Protein AF-0000000066113313 (afdb_homodimer)

Organism: Helicobacter acinonychis (strain Sheeba) (NCBI:txid382638)

Solvent-accessible surface area (backbone atoms only — not comparable to full-atom values): 22117 Å² total; per-residue (Å²): 102,66,74,48,57,72,67,56,49,53,48,48,55,60,59,49,53,74,50,68,48,30,32,71,84,46,69,76,47,73,67,56,51,50,49,51,52,47,48,41,64,60,40,70,34,77,92,65,60,62,49,42,35,37,33,42,34,56,41,63,68,60,45,43,57,43,18,74,37,14,67,93,43,24,67,31,44,59,20,24,35,30,35,37,40,37,23,39,58,59,49,67,44,66,35,63,88,22,72,53,49,63,65,69,48,56,85,68,56,32,64,55,50,43,52,53,49,48,50,44,36,48,74,74,38,66,72,34,59,66,54,42,40,52,52,34,48,34,38,43,22,20,22,49,18,33,32,52,52,52,40,30,37,62,39,36,34,32,22,82,40,74,65,51,43,64,70,60,38,31,56,64,45,42,75,78,42,82,76,61,43,73,71,37,36,32,34,28,33,36,61,71,64,80,71,70,85,83,84,67,77,56,61,80,74,38,46,42,84,70,101,65,74,48,57,70,67,55,50,53,48,48,54,60,59,48,55,75,51,68,48,30,32,72,83,48,69,77,49,72,67,56,50,50,49,53,50,46,48,41,65,61,39,71,33,77,92,64,59,62,48,42,34,38,34,42,34,58,41,64,66,60,45,42,58,42,16,74,37,13,66,94,44,24,68,32,44,59,21,24,36,32,36,37,41,37,23,39,59,59,50,68,45,68,35,63,86,21,71,52,50,63,66,71,49,57,85,69,58,32,64,54,50,42,52,53,49,47,50,44,36,50,75,73,38,66,72,34,60,66,54,42,39,54,53,37,48,34,38,43,22,21,22,49,18,32,34,50,53,52,39,30,37,61,40,35,35,32,23,80,41,75,66,50,43,63,69,60,38,32,55,64,45,42,76,78,43,82,76,60,42,73,72,37,36,32,35,28,35,37,60,70,62,79,71,70,85,85,84,65,78,57,61,81,74,38,46,41,83,70

Foldseek 3Di:
DDPDDPVVVVVLVFQQDAFLAFAQPFADDPVRQVQLVVLLQPFDADLSLSFKDKDKAQDLVLQQQQLVFQPPSNNRSNRFRIKIFIFGHQLQCPQLPHPSLCPVDDPPSSVVSSVVVVVCCCPPVVVDSVVSVVSRLVSSVSSVVSSSSSLSVVVWYKHKGPRGDQVSSQVSCCVPDPRTHTSTMMGIHHHPDGDDGDDDDDCVVVDDDD/DDPDDPVVVVVLVFQQDAFLAFAQPFADDPVRLVQLVVLLQPFDADLSLSFKDKDKAQDLVLQQQQLVFQPPSNNRSNRFRIKIFIFGHQLQCPQLPHPSLCPVDDPPSSVVSSVVVVVCCCPPVVVDSVVSVVSRLVSSVSSVVSSSSSLSVVVWYKHKGPRGDQVSSQVSCCVPDPRTHTSTMMGIHHHPDGDDGDDDDDCVVVDDDD

Radius of gyration: 20.33 Å; Cα contacts (8 Å, |Δi|>4): 7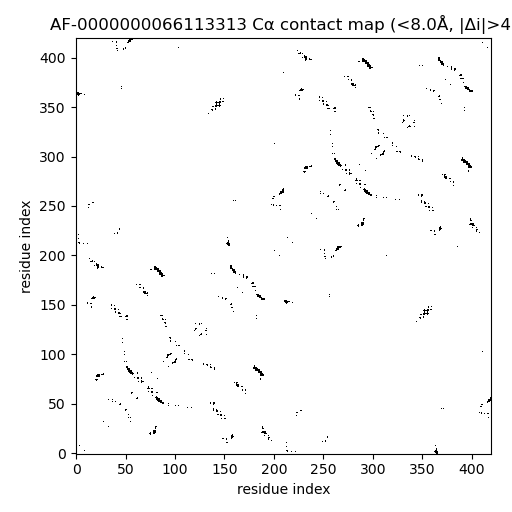56; chains: 2; bounding box: 56×55×45 Å

Sequence (420 aa):
MKFLNQEKRKQLLNERHSCKMFDKHYTFSSEELEEIAEIARLSPSSYNTQPWHFVMVTNKDLKNQIAAHSYFNKDMIESASALVVVCSLKPVELLPNGHYMQNLYDEPYRSRTLLSFAQMLDLRFNHSMQKLESYILEQCYIAVGQICLGVSLMGLDSCIIGGFDALKVGEVLSQRINDPKIACLIALGKRVKEASQKSRKPKNHAITWLMKFLNQEKRKQLLNERHSCKMFDKHYTFSSEELEEIAEIARLSPSSYNTQPWHFVMVTNKDLKNQIAAHSYFNKDMIESASALVVVCSLKPVELLPNGHYMQNLYDEPYRSRTLLSFAQMLDLRFNHSMQKLESYILEQCYIAVGQICLGVSLMGLDSCIIGGFDALKVGEVLSQRINDPKIACLIALGKRVKEASQKSRKPKNHAITWL

Nearest PDB structures (foldseek):
  3qdl-assembly3_D  TM=9.841E-01  e=1.230E-26  Helicobacter pylori
  7ldq-assembly1_A  TM=8.957E-01  e=1.757E-18  Haemophilus influenzae R2846
  7t33-assembly1_B  TM=9.051E-01  e=4.190E-18  Haemophilus influenzae Rd KW20
  7rzl-assembly1_A  TM=8.981E-01  e=2.487E-18  Haemophilus influenzae R2846
  3bem-assembly1_A  TM=7.959E-01  e=2.972E-14  Bacillus subtilis

Structure (mmCIF, N/CA/C/O backbone):
data_AF-0000000066113313-model_v1
#
loop_
_entity.id
_entity.type
_entity.pdbx_description
1 polymer 'Oxygen-insensitive NADPH nitroreductase'
#
loop_
_atom_site.group_PDB
_atom_site.id
_atom_site.type_symbol
_atom_site.label_atom_id
_atom_site.label_alt_id
_atom_site.label_comp_id
_atom_site.label_asym_id
_atom_site.label_entity_id
_atom_site.label_seq_id
_atom_site.pdbx_PDB_ins_code
_atom_site.Cartn_x
_atom_site.Cartn_y
_atom_site.Cartn_z
_atom_site.occupancy
_atom_site.B_iso_or_equiv
_atom_site.auth_seq_id
_atom_site.auth_comp_id
_atom_site.auth_asym_id
_atom_site.auth_atom_id
_atom_site.pdbx_PDB_model_num
ATOM 1 N N . MET A 1 1 ? 2.863 -18 13.812 1 69.88 1 MET A N 1
ATOM 2 C CA . MET A 1 1 ? 2.082 -17.547 14.961 1 69.88 1 MET A CA 1
ATOM 3 C C . MET A 1 1 ? 0.94 -16.641 14.516 1 69.88 1 MET A C 1
ATOM 5 O O . MET A 1 1 ? 1.144 -15.719 13.719 1 69.88 1 MET A O 1
ATOM 9 N N . LYS A 1 2 ? -0.305 -17.078 14.977 1 78.06 2 LYS A N 1
ATOM 10 C CA . LYS A 1 2 ? -1.46 -16.219 14.758 1 78.06 2 LYS A CA 1
ATOM 11 C C . LYS A 1 2 ? -1.464 -15.055 15.742 1 78.06 2 LYS A C 1
ATOM 13 O O . LYS A 1 2 ? -1.441 -15.258 16.953 1 78.06 2 LYS A O 1
ATOM 18 N N . PHE A 1 3 ? -1.335 -13.875 15.18 1 89.25 3 PHE A N 1
ATOM 19 C CA . PHE A 1 3 ? -1.23 -12.695 16.031 1 89.25 3 PHE A CA 1
ATOM 20 C C . PHE A 1 3 ? -2.596 -12.297 16.578 1 89.25 3 PHE A C 1
ATOM 22 O O . PHE A 1 3 ? -2.699 -11.812 17.703 1 89.25 3 PHE A O 1
ATOM 29 N N . LEU A 1 4 ? -3.617 -12.414 15.773 1 91.44 4 LEU A N 1
ATOM 30 C CA . LEU A 1 4 ? -5.004 -12.141 16.141 1 91.44 4 LEU A CA 1
ATOM 31 C C . LEU A 1 4 ? -5.922 -13.273 15.703 1 91.44 4 LEU A C 1
ATOM 33 O O . LEU A 1 4 ? -5.695 -13.891 14.656 1 91.44 4 LEU A O 1
ATOM 37 N N . ASN A 1 5 ? -6.895 -13.531 16.562 1 92.56 5 ASN A N 1
ATOM 38 C CA . ASN A 1 5 ? -7.875 -14.5 16.078 1 92.56 5 ASN A CA 1
ATOM 39 C C . ASN A 1 5 ? -8.75 -13.922 14.977 1 92.56 5 ASN A C 1
ATOM 41 O O . ASN A 1 5 ? -8.695 -12.719 14.703 1 92.56 5 ASN A O 1
ATOM 45 N N . GLN A 1 6 ? -9.516 -14.742 14.352 1 94.25 6 GLN A N 1
ATOM 46 C CA . GLN A 1 6 ? -10.266 -14.375 13.148 1 94.25 6 GLN A CA 1
ATOM 47 C C . GLN A 1 6 ? -11.273 -13.273 13.445 1 94.25 6 GLN A C 1
ATOM 49 O O . GLN A 1 6 ? -11.438 -12.344 12.648 1 94.25 6 GLN A O 1
ATOM 54 N N . GLU A 1 7 ? -11.867 -13.367 14.555 1 94.62 7 GLU A N 1
ATOM 55 C CA . GLU A 1 7 ? -12.867 -12.367 14.93 1 94.62 7 GLU A CA 1
ATOM 56 C C . GLU A 1 7 ? -12.234 -10.984 15.094 1 94.62 7 GLU A C 1
ATOM 58 O O . GLU A 1 7 ? -12.781 -9.992 14.625 1 94.62 7 GLU A O 1
ATOM 63 N N . LYS A 1 8 ? -11.117 -10.953 15.727 1 95.44 8 LYS A N 1
ATOM 64 C CA . LYS A 1 8 ? -10.422 -9.688 15.953 1 95.44 8 LYS A CA 1
ATOM 65 C C . LYS A 1 8 ? -9.875 -9.117 14.656 1 95.44 8 LYS A C 1
ATOM 67 O O . LYS A 1 8 ? -9.836 -7.898 14.469 1 95.44 8 LYS A O 1
ATOM 72 N N . ARG A 1 9 ? -9.414 -10.023 13.773 1 96.5 9 ARG A N 1
ATOM 73 C CA . ARG A 1 9 ? -8.961 -9.555 12.469 1 96.5 9 ARG A CA 1
ATOM 74 C C . ARG A 1 9 ? -10.109 -8.93 11.68 1 96.5 9 ARG A C 1
ATOM 76 O O . ARG A 1 9 ? -9.938 -7.891 11.039 1 96.5 9 ARG A O 1
ATOM 83 N N . LYS A 1 10 ? -11.242 -9.531 11.781 1 95.12 10 LYS A N 1
ATOM 84 C CA . LYS A 1 10 ? -12.43 -8.977 11.125 1 95.12 10 LYS A CA 1
ATOM 85 C C . LYS A 1 10 ? -12.789 -7.613 11.711 1 95.12 10 LYS A C 1
ATOM 87 O O . LYS A 1 10 ? -13.102 -6.68 10.969 1 95.12 10 LYS A O 1
ATOM 92 N N . GLN A 1 11 ? -12.727 -7.527 12.992 1 95.25 11 GLN A N 1
ATOM 93 C CA . GLN A 1 11 ? -13.016 -6.266 13.664 1 95.25 11 GLN A CA 1
ATOM 94 C C . GLN A 1 11 ? -12.023 -5.184 13.242 1 95.25 11 GLN A C 1
ATOM 96 O O . GLN A 1 11 ? -12.406 -4.039 13 1 95.25 11 GLN A O 1
ATOM 101 N N . LEU A 1 12 ? -10.742 -5.531 13.172 1 96.5 12 LEU A N 1
ATOM 102 C CA . LEU A 1 12 ? -9.68 -4.605 12.781 1 96.5 12 LEU A CA 1
ATOM 103 C C . LEU A 1 12 ? -9.961 -4.016 11.406 1 96.5 12 LEU A C 1
ATOM 105 O O . LEU A 1 12 ? -9.859 -2.803 11.211 1 96.5 12 LEU A O 1
ATOM 109 N N . LEU A 1 13 ? -10.336 -4.867 10.477 1 95.62 13 LEU A N 1
ATOM 110 C CA . LEU A 1 13 ? -10.555 -4.441 9.102 1 95.62 13 LEU A CA 1
ATOM 111 C C . LEU A 1 13 ? -11.758 -3.51 9.008 1 95.62 13 LEU A C 1
ATOM 113 O O . LEU A 1 13 ? -11.766 -2.588 8.188 1 95.62 13 LEU A O 1
ATOM 117 N N . ASN A 1 14 ? -12.703 -3.703 9.867 1 93.12 14 ASN A N 1
ATOM 118 C CA . ASN A 1 14 ? -13.883 -2.846 9.844 1 93.12 14 ASN A CA 1
ATOM 119 C C . ASN A 1 14 ? -13.648 -1.556 10.625 1 93.12 14 ASN A C 1
ATOM 121 O O . ASN A 1 14 ? -14.242 -0.521 10.312 1 93.12 14 ASN A O 1
ATOM 125 N N . GLU A 1 15 ? -12.812 -1.696 11.609 1 92.81 15 GLU A N 1
ATOM 126 C CA . GLU A 1 15 ? -12.477 -0.51 12.391 1 92.81 15 GLU A CA 1
ATOM 127 C C . GLU A 1 15 ? -11.586 0.44 11.594 1 92.81 15 GLU A C 1
ATOM 129 O O . GLU A 1 15 ? -11.695 1.661 11.727 1 92.81 15 GLU A O 1
ATOM 134 N N . ARG A 1 16 ? -10.68 -0.169 10.844 1 95.88 16 ARG A N 1
ATOM 135 C CA . ARG A 1 16 ? -9.852 0.673 9.984 1 95.88 16 ARG A CA 1
ATOM 136 C C . ARG A 1 16 ? -10.703 1.446 8.984 1 95.88 16 ARG A C 1
ATOM 138 O O . ARG A 1 16 ? -11.422 0.849 8.18 1 95.88 16 ARG A O 1
ATOM 145 N N . HIS A 1 17 ? -10.688 2.723 9.039 1 96.31 17 HIS A N 1
ATOM 146 C CA . HIS A 1 17 ? -11.414 3.611 8.133 1 96.31 17 HIS A CA 1
ATOM 147 C C . HIS A 1 17 ? -10.641 4.902 7.895 1 96.31 17 HIS A C 1
ATOM 149 O O . HIS A 1 17 ? -9.672 5.195 8.602 1 96.31 17 HIS A O 1
ATOM 155 N N . SER A 1 18 ? -11.047 5.605 6.887 1 97.06 18 SER A N 1
ATOM 156 C CA . SER A 1 18 ? -10.5 6.945 6.703 1 97.06 18 SER A CA 1
ATOM 157 C C . SER A 1 18 ? -11.164 7.949 7.641 1 97.06 18 SER A C 1
ATOM 159 O O . SER A 1 18 ? -12.289 8.391 7.387 1 97.06 18 SER A O 1
ATOM 161 N N . CYS A 1 19 ? -10.445 8.242 8.68 1 97.25 19 CYS A N 1
ATOM 162 C CA . CYS A 1 19 ? -10.977 9.141 9.695 1 97.25 19 CYS A CA 1
ATOM 163 C C . CYS A 1 19 ? -10.969 10.586 9.211 1 97.25 19 CYS A C 1
ATOM 165 O O . CYS A 1 19 ? -9.922 11.117 8.852 1 97.25 19 CYS A O 1
ATOM 167 N N . LYS A 1 20 ? -12.094 11.266 9.312 1 95.44 20 LYS A N 1
ATOM 168 C CA . LYS A 1 20 ? -12.203 12.586 8.703 1 95.44 20 LYS A CA 1
ATOM 169 C C . LYS A 1 20 ? -12.109 13.688 9.75 1 95.44 20 LYS A C 1
ATOM 171 O O . LYS A 1 20 ? -11.961 14.867 9.414 1 95.44 20 LYS A O 1
ATOM 176 N N . MET A 1 21 ? -12.211 13.328 10.961 1 97.44 21 MET A N 1
ATOM 177 C CA . MET A 1 21 ? -12.086 14.266 12.07 1 97.44 21 MET A CA 1
ATOM 178 C C . MET A 1 21 ? -11.477 13.586 13.297 1 97.44 21 MET A C 1
ATOM 180 O O . MET A 1 21 ? -11.914 12.5 13.688 1 97.44 21 MET A O 1
ATOM 184 N N . PHE A 1 22 ? -10.523 14.266 13.891 1 98.44 22 PHE A N 1
ATOM 185 C CA . PHE A 1 22 ? -9.781 13.68 15 1 98.44 22 PHE A CA 1
ATOM 186 C C . PHE A 1 22 ? -10.055 14.438 16.297 1 98.44 22 PHE A C 1
ATOM 188 O O . PHE A 1 22 ? -10.523 15.578 16.266 1 98.44 22 PHE A O 1
ATOM 195 N N . ASP A 1 23 ? -9.844 13.773 17.406 1 98.25 23 ASP A N 1
ATOM 196 C CA . ASP A 1 23 ? -9.867 14.406 18.719 1 98.25 23 ASP A CA 1
ATOM 197 C C . ASP A 1 23 ? -8.727 15.414 18.875 1 98.25 23 ASP A C 1
ATOM 199 O O . ASP A 1 23 ? -7.566 15.023 19.031 1 98.25 23 ASP A O 1
ATOM 203 N N . LYS A 1 24 ? -9.055 16.641 18.938 1 96.5 24 LYS A N 1
ATOM 204 C CA . LYS A 1 24 ? -8.062 17.719 18.969 1 96.5 24 LYS A CA 1
ATOM 205 C C . LYS A 1 24 ? -7.25 17.688 20.25 1 96.5 24 LYS A C 1
ATOM 207 O O . LYS A 1 24 ? -6.191 18.312 20.344 1 96.5 24 LYS A O 1
ATOM 212 N N . HIS A 1 25 ? -7.691 16.953 21.234 1 96.94 25 HIS A N 1
ATOM 213 C CA . HIS A 1 25 ? -7.016 16.906 22.531 1 96.94 25 HIS A CA 1
ATOM 214 C C . HIS A 1 25 ? -6.074 15.703 22.625 1 96.94 25 HIS A C 1
ATOM 216 O O . HIS A 1 25 ? -5.309 15.578 23.578 1 96.94 25 HIS A O 1
ATOM 222 N N . TYR A 1 26 ? -6.215 14.875 21.672 1 97.75 26 TYR A N 1
ATOM 223 C CA . TYR A 1 26 ? -5.301 13.742 21.656 1 97.75 26 TYR A CA 1
ATOM 224 C C . TYR A 1 26 ? -3.941 14.141 21.094 1 97.75 26 TYR A C 1
ATOM 226 O O . TYR A 1 26 ? -3.857 14.742 20.016 1 97.75 26 TYR A O 1
ATOM 234 N N . THR A 1 27 ? -2.893 13.812 21.844 1 97.88 27 THR A N 1
ATOM 235 C CA . THR A 1 27 ? -1.518 14.039 21.406 1 97.88 27 THR A CA 1
ATOM 236 C C . THR A 1 27 ? -0.712 12.742 21.453 1 97.88 27 THR A C 1
ATOM 238 O O . THR A 1 27 ? -0.686 12.062 22.484 1 97.88 27 THR A O 1
ATOM 241 N N . PHE A 1 28 ? -0.069 12.445 20.359 1 97.88 28 PHE A N 1
ATOM 242 C CA . PHE A 1 28 ? 0.767 11.25 20.344 1 97.88 28 PHE A CA 1
ATOM 243 C C . PHE A 1 28 ? 1.918 11.375 21.328 1 97.88 28 PHE A C 1
ATOM 245 O O . PHE A 1 28 ? 2.547 12.43 21.438 1 97.88 28 PHE A O 1
ATOM 252 N N . SER A 1 29 ? 2.172 10.289 22.016 1 97.56 29 SER A N 1
ATOM 253 C CA . SER A 1 29 ? 3.432 10.195 22.75 1 97.56 29 SER A CA 1
ATOM 254 C C . SER A 1 29 ? 4.605 9.969 21.812 1 97.56 29 SER A C 1
ATOM 256 O O . SER A 1 29 ? 4.414 9.562 20.656 1 97.56 29 SER A O 1
ATOM 258 N N . SER A 1 30 ? 5.77 10.227 22.328 1 97.19 30 SER A N 1
ATOM 259 C CA . SER A 1 30 ? 6.969 9.945 21.547 1 97.19 30 SER A CA 1
ATOM 260 C C . SER A 1 30 ? 7.059 8.469 21.188 1 97.19 30 SER A C 1
ATOM 262 O O . SER A 1 30 ? 7.492 8.117 20.094 1 97.19 30 SER A O 1
ATOM 264 N N . GLU A 1 31 ? 6.637 7.684 22.094 1 97.25 31 GLU A N 1
ATOM 265 C CA . GLU A 1 31 ? 6.668 6.242 21.875 1 97.25 31 GLU A CA 1
ATOM 266 C C . GLU A 1 31 ? 5.727 5.836 20.75 1 97.25 31 GLU A C 1
ATOM 268 O O . GLU A 1 31 ? 6.086 5.027 19.891 1 97.25 31 GLU A O 1
ATOM 273 N N . GLU A 1 32 ? 4.543 6.379 20.734 1 97.56 32 GLU A N 1
ATOM 274 C CA . GLU A 1 32 ? 3.576 6.094 19.672 1 97.56 32 GLU A CA 1
ATOM 275 C C . GLU A 1 32 ? 4.098 6.547 18.312 1 97.56 32 GLU A C 1
ATOM 277 O O . GLU A 1 32 ? 3.996 5.816 17.328 1 97.56 32 GLU A O 1
ATOM 282 N N . LEU A 1 33 ? 4.672 7.699 18.281 1 98.5 33 LEU A N 1
ATOM 283 C CA . LEU A 1 33 ? 5.203 8.242 17.031 1 98.5 33 LEU A CA 1
ATOM 284 C C . LEU A 1 33 ? 6.363 7.395 16.516 1 98.5 33 LEU A C 1
ATOM 286 O O . LEU A 1 33 ? 6.461 7.129 15.32 1 98.5 33 LEU A O 1
ATOM 290 N N . GLU A 1 34 ? 7.176 7 17.453 1 98.25 34 GLU A N 1
ATOM 291 C CA . GLU A 1 34 ? 8.297 6.145 17.078 1 98.25 34 GLU A CA 1
ATOM 292 C C . GLU A 1 34 ? 7.812 4.812 16.516 1 98.25 34 GLU A C 1
ATOM 294 O O . GLU A 1 34 ? 8.398 4.281 15.57 1 98.25 34 GLU A O 1
ATOM 299 N N . GLU A 1 35 ? 6.812 4.305 17.094 1 98.12 35 GLU A N 1
ATOM 300 C CA . GLU A 1 35 ? 6.258 3.047 16.609 1 98.12 35 GLU A CA 1
ATOM 301 C C . GLU A 1 35 ? 5.691 3.207 15.203 1 98.12 35 GLU A C 1
ATOM 303 O O . GLU A 1 35 ? 5.906 2.355 14.336 1 98.12 35 GLU A O 1
ATOM 308 N N . ILE A 1 36 ? 4.996 4.312 14.953 1 98.75 36 ILE A N 1
ATOM 309 C CA . ILE A 1 36 ? 4.434 4.562 13.625 1 98.75 36 ILE A CA 1
ATOM 310 C C . ILE A 1 36 ? 5.562 4.719 12.609 1 98.75 36 ILE A C 1
ATOM 312 O O . ILE A 1 36 ? 5.484 4.184 11.5 1 98.75 36 ILE A O 1
ATOM 316 N N . ALA A 1 37 ? 6.602 5.406 13.008 1 98.69 37 ALA A N 1
ATOM 317 C CA . ALA A 1 37 ? 7.773 5.555 12.148 1 98.69 37 ALA A CA 1
ATOM 318 C C . ALA A 1 37 ? 8.383 4.195 11.82 1 98.69 37 ALA A C 1
ATOM 320 O O . ALA A 1 37 ? 8.812 3.953 10.688 1 98.69 37 ALA A O 1
ATOM 321 N N . GLU A 1 38 ? 8.398 3.346 12.773 1 98.44 38 GLU A N 1
ATOM 322 C CA . GLU A 1 38 ? 8.953 2.012 12.562 1 98.44 38 GLU A CA 1
ATOM 323 C C . GLU A 1 38 ? 8.055 1.182 11.648 1 98.44 38 GLU A C 1
ATOM 325 O O . GLU A 1 38 ? 8.539 0.407 10.82 1 98.44 38 GLU A O 1
ATOM 330 N N . ILE A 1 39 ? 6.742 1.3 11.82 1 98.56 39 ILE A N 1
ATOM 331 C CA . ILE A 1 39 ? 5.812 0.637 10.906 1 98.56 39 ILE A CA 1
ATOM 332 C C . ILE A 1 39 ? 6.117 1.046 9.469 1 98.56 39 ILE A C 1
ATOM 334 O O . ILE A 1 39 ? 6.172 0.199 8.578 1 98.56 39 ILE A O 1
ATOM 338 N N . ALA A 1 40 ? 6.367 2.326 9.266 1 98.81 40 ALA A N 1
ATOM 339 C CA . ALA A 1 40 ? 6.695 2.854 7.941 1 98.81 40 ALA A CA 1
ATOM 340 C C . ALA A 1 40 ? 8.031 2.309 7.445 1 98.81 40 ALA A C 1
ATOM 342 O O . ALA A 1 40 ? 8.117 1.772 6.34 1 98.81 40 ALA A O 1
ATOM 343 N N . ARG A 1 41 ? 9.039 2.344 8.273 1 98.44 41 ARG A N 1
ATOM 344 C CA . ARG A 1 41 ? 10.414 2.004 7.914 1 98.44 41 ARG A CA 1
ATOM 345 C C . ARG A 1 41 ? 10.539 0.52 7.586 1 98.44 41 ARG A C 1
ATOM 347 O O . ARG A 1 41 ? 11.375 0.13 6.766 1 98.44 41 ARG A O 1
ATOM 354 N N . LEU A 1 42 ? 9.711 -0.26 8.141 1 98.06 42 LEU A N 1
ATOM 355 C CA . LEU A 1 42 ? 9.82 -1.705 7.973 1 98.06 42 LEU A CA 1
ATOM 356 C C . LEU A 1 42 ? 8.938 -2.189 6.828 1 98.06 42 LEU A C 1
ATOM 358 O O . LEU A 1 42 ? 8.812 -3.396 6.605 1 98.06 42 LEU A O 1
ATOM 362 N N . SER A 1 43 ? 8.367 -1.261 6.09 1 98.25 43 SER A N 1
ATOM 363 C CA . SER A 1 43 ? 7.539 -1.625 4.945 1 98.25 43 SER A CA 1
ATOM 364 C C . SER A 1 43 ? 8.367 -2.295 3.854 1 98.25 43 SER A C 1
ATOM 366 O O . SER A 1 43 ? 9.539 -1.954 3.654 1 98.25 43 SER A O 1
ATOM 368 N N . PRO A 1 44 ? 7.777 -3.26 3.146 1 98.19 44 PRO A N 1
ATOM 369 C CA . PRO A 1 44 ? 8.492 -3.867 2.021 1 98.19 44 PRO A CA 1
ATOM 370 C C . PRO A 1 44 ? 8.602 -2.932 0.819 1 98.19 44 PRO A C 1
ATOM 372 O O . PRO A 1 44 ? 7.793 -2.014 0.672 1 98.19 44 PRO A O 1
ATOM 375 N N . SER A 1 45 ? 9.609 -3.148 0.055 1 98.44 45 SER A N 1
ATOM 376 C CA . SER A 1 45 ? 9.805 -2.514 -1.245 1 98.44 45 SER A CA 1
ATOM 377 C C . SER A 1 45 ? 10.594 -3.418 -2.188 1 98.44 45 SER A C 1
ATOM 379 O O . SER A 1 45 ? 11.391 -4.246 -1.742 1 98.44 45 SER A O 1
ATOM 381 N N . SER A 1 46 ? 10.25 -3.318 -3.428 1 97.44 46 SER A N 1
ATOM 382 C CA . SER A 1 46 ? 10.945 -4.105 -4.441 1 97.44 46 SER A CA 1
ATOM 383 C C . SER A 1 46 ? 12.461 -3.955 -4.32 1 97.44 46 SER A C 1
ATOM 385 O O . SER A 1 46 ? 12.969 -2.838 -4.227 1 97.44 46 SER A O 1
ATOM 387 N N . TYR A 1 47 ? 13.203 -5.098 -4.23 1 96.31 47 TYR A N 1
ATOM 388 C CA . TYR A 1 47 ? 14.656 -5.156 -4.102 1 96.31 47 TYR A CA 1
ATOM 389 C C . TYR A 1 47 ? 15.117 -4.469 -2.822 1 96.31 47 TYR A C 1
ATOM 391 O O . TYR A 1 47 ? 16.297 -4.113 -2.691 1 96.31 47 TYR A O 1
ATOM 399 N N . ASN A 1 48 ? 14.141 -4.211 -1.944 1 97.06 48 ASN A N 1
ATOM 400 C CA . ASN A 1 48 ? 14.445 -3.492 -0.71 1 97.06 48 ASN A CA 1
ATOM 401 C C . ASN A 1 48 ? 15.102 -2.145 -0.991 1 97.06 48 ASN A C 1
ATOM 403 O O . ASN A 1 48 ? 16.031 -1.741 -0.285 1 97.06 48 ASN A O 1
ATOM 407 N N . THR A 1 49 ? 14.578 -1.479 -2.012 1 98.12 49 THR A N 1
ATOM 408 C CA . THR A 1 49 ? 15.164 -0.201 -2.402 1 98.12 49 THR A CA 1
ATOM 409 C C . THR A 1 49 ? 14.758 0.901 -1.431 1 98.12 49 THR A C 1
ATOM 411 O O . THR A 1 49 ? 15.344 1.982 -1.423 1 98.12 49 THR A O 1
ATOM 414 N N . GLN A 1 50 ? 13.688 0.74 -0.702 1 98.56 50 GLN A N 1
ATOM 415 C CA . GLN A 1 50 ? 13.258 1.693 0.316 1 98.56 50 GLN A CA 1
ATOM 416 C C . GLN A 1 50 ? 13.234 3.115 -0.237 1 98.56 50 GLN A C 1
ATOM 418 O O . GLN A 1 50 ? 13.797 4.031 0.366 1 98.56 50 GLN A O 1
ATOM 423 N N . PRO A 1 51 ? 12.5 3.248 -1.41 1 98.56 51 PRO A N 1
ATOM 424 C CA . PRO A 1 51 ? 12.617 4.535 -2.1 1 98.56 51 PRO A CA 1
ATOM 425 C C . PRO A 1 51 ? 11.656 5.59 -1.542 1 98.56 51 PRO A C 1
ATOM 427 O O . PRO A 1 51 ? 11.016 6.312 -2.307 1 98.56 51 PRO A O 1
ATOM 430 N N . TRP A 1 52 ? 11.531 5.668 -0.268 1 98.56 52 TRP A N 1
ATOM 431 C CA . TRP A 1 52 ? 10.641 6.598 0.422 1 98.56 52 TRP A CA 1
ATOM 432 C C . TRP A 1 52 ? 11.383 7.332 1.536 1 98.56 52 TRP A C 1
ATOM 434 O O . TRP A 1 52 ? 12.461 6.914 1.952 1 98.56 52 TRP A O 1
ATOM 444 N N . HIS A 1 53 ? 10.883 8.445 1.924 1 98.38 53 HIS A N 1
ATOM 445 C CA . HIS A 1 53 ? 11.227 9.211 3.115 1 98.38 53 HIS A CA 1
ATOM 446 C C . HIS A 1 53 ? 9.977 9.719 3.826 1 98.38 53 HIS A C 1
ATOM 448 O O . HIS A 1 53 ? 9.047 10.211 3.182 1 98.38 53 HIS A O 1
ATOM 454 N N . PHE A 1 54 ? 9.93 9.531 5.105 1 98.81 54 PHE A N 1
ATOM 455 C CA . PHE A 1 54 ? 8.75 9.922 5.867 1 98.81 54 PHE A CA 1
ATOM 456 C C . PHE A 1 54 ? 9.055 11.125 6.758 1 98.81 54 PHE A C 1
ATOM 458 O O . PHE A 1 54 ? 9.984 11.086 7.559 1 98.81 54 PHE A O 1
ATOM 465 N N . VAL A 1 55 ? 8.297 12.125 6.617 1 98.69 55 VAL A N 1
ATOM 466 C CA . VAL A 1 55 ? 8.383 13.281 7.496 1 98.69 55 VAL A CA 1
ATOM 467 C C . VAL A 1 55 ? 7.242 13.25 8.508 1 98.69 55 VAL A C 1
ATOM 469 O O . VAL A 1 55 ? 6.07 13.352 8.133 1 98.69 55 VAL A O 1
ATOM 472 N N . MET A 1 56 ? 7.582 13.117 9.758 1 98.69 56 MET A N 1
ATOM 473 C CA . MET A 1 56 ? 6.617 13.117 10.852 1 98.69 56 MET A CA 1
ATOM 474 C C . MET A 1 56 ? 6.398 14.531 11.383 1 98.69 56 MET A C 1
ATOM 476 O O . MET A 1 56 ? 7.27 15.086 12.055 1 98.69 56 MET A O 1
ATOM 480 N N . VAL A 1 57 ? 5.23 15.055 11.148 1 98.69 57 VAL A N 1
ATOM 481 C CA . VAL A 1 57 ? 4.945 16.438 11.516 1 98.69 57 VAL A CA 1
ATOM 482 C C . VAL A 1 57 ? 4.043 16.469 12.75 1 98.69 57 VAL A C 1
ATOM 484 O O . VAL A 1 57 ? 2.881 16.062 12.688 1 98.69 57 VAL A O 1
ATOM 487 N N . THR A 1 58 ? 4.559 17 13.883 1 98.19 58 THR A N 1
ATOM 488 C CA . THR A 1 58 ? 3.762 17.188 15.086 1 98.19 58 THR A CA 1
ATOM 489 C C . THR A 1 58 ? 3.689 18.656 15.461 1 98.19 58 THR A C 1
ATOM 491 O O . THR A 1 58 ? 2.871 19.062 16.297 1 98.19 58 THR A O 1
ATOM 494 N N . ASN A 1 59 ? 4.559 19.438 14.828 1 97.56 59 ASN A N 1
ATOM 495 C CA . ASN A 1 59 ? 4.492 20.891 15.031 1 97.56 59 ASN A CA 1
ATOM 496 C C . ASN A 1 59 ? 3.17 21.469 14.539 1 97.56 59 ASN A C 1
ATOM 498 O O . ASN A 1 59 ? 2.871 21.406 13.344 1 97.56 59 ASN A O 1
ATOM 502 N N . LYS A 1 60 ? 2.459 22.078 15.414 1 97.31 60 LYS A N 1
ATOM 503 C CA . LYS A 1 60 ? 1.107 22.531 15.117 1 97.31 60 LYS A CA 1
ATOM 504 C C . LYS A 1 60 ? 1.127 23.641 14.055 1 97.31 60 LYS A C 1
ATOM 506 O O . LYS A 1 60 ? 0.286 23.656 13.156 1 97.31 60 LYS A O 1
ATOM 511 N N . ASP A 1 61 ? 2.037 24.516 14.156 1 97.62 61 ASP A N 1
ATOM 512 C CA . ASP A 1 61 ? 2.127 25.609 13.195 1 97.62 61 ASP A CA 1
ATOM 513 C C . ASP A 1 61 ? 2.414 25.078 11.797 1 97.62 61 ASP A C 1
ATOM 515 O O . ASP A 1 61 ? 1.774 25.5 10.828 1 97.62 61 ASP A O 1
ATOM 519 N N . LEU A 1 62 ? 3.379 24.188 11.703 1 98.06 62 LEU A N 1
ATOM 520 C CA . LEU A 1 62 ? 3.721 23.594 10.414 1 98.06 62 LEU A CA 1
ATOM 521 C C . LEU A 1 62 ? 2.543 22.812 9.844 1 98.06 62 LEU A C 1
ATOM 523 O O . LEU A 1 62 ? 2.225 22.938 8.656 1 98.06 62 LEU A O 1
ATOM 527 N N . LYS A 1 63 ? 1.939 22.062 10.688 1 98.25 63 LYS A N 1
ATOM 528 C CA . LYS A 1 63 ? 0.77 21.297 10.273 1 98.25 63 LYS A CA 1
ATOM 529 C C . LYS A 1 63 ? -0.324 22.203 9.727 1 98.25 63 LYS A C 1
ATOM 531 O O . LYS A 1 63 ? -0.927 21.922 8.695 1 98.25 63 LYS A O 1
ATOM 536 N N . ASN A 1 64 ? -0.54 23.312 10.375 1 97.88 64 ASN A N 1
ATOM 537 C CA . ASN A 1 64 ? -1.551 24.281 9.945 1 97.88 64 ASN A CA 1
ATOM 538 C C . ASN A 1 64 ? -1.169 24.938 8.625 1 97.88 64 ASN A C 1
ATOM 540 O O . ASN A 1 64 ? -2.035 25.25 7.801 1 97.88 64 ASN A O 1
ATOM 544 N N . GLN A 1 65 ? 0.099 25.219 8.445 1 98.25 65 GLN A N 1
ATOM 545 C CA . GLN A 1 65 ? 0.562 25.766 7.176 1 98.25 65 GLN A CA 1
ATOM 546 C C . GLN A 1 65 ? 0.3 24.781 6.031 1 98.25 65 GLN A C 1
ATOM 548 O O . GLN A 1 65 ? -0.133 25.188 4.953 1 98.25 65 GLN A O 1
ATOM 553 N N . ILE A 1 66 ? 0.559 23.5 6.27 1 98.56 66 ILE A N 1
ATOM 554 C CA . ILE A 1 66 ? 0.279 22.469 5.27 1 98.56 66 ILE A CA 1
ATOM 555 C C . ILE A 1 66 ? -1.226 22.391 5.02 1 98.56 66 ILE A C 1
ATOM 557 O O . ILE A 1 66 ? -1.666 22.312 3.869 1 98.56 66 ILE A O 1
ATOM 561 N N . ALA A 1 67 ? -1.976 22.484 6.105 1 98.62 67 ALA A N 1
ATOM 562 C CA . ALA A 1 67 ? -3.432 22.406 6.027 1 98.62 67 ALA A CA 1
ATOM 563 C C . ALA A 1 67 ? -3.992 23.5 5.125 1 98.62 67 ALA A C 1
ATOM 565 O O . ALA A 1 67 ? -4.941 23.266 4.371 1 98.62 67 ALA A O 1
ATOM 566 N N . ALA A 1 68 ? -3.418 24.656 5.172 1 98.06 68 ALA A N 1
ATOM 567 C CA . ALA A 1 68 ? -3.889 25.812 4.41 1 98.06 68 ALA A CA 1
ATOM 568 C C . ALA A 1 68 ? -3.812 25.547 2.908 1 98.06 68 ALA A C 1
ATOM 570 O O . ALA A 1 68 ? -4.504 26.203 2.121 1 98.06 68 ALA A O 1
ATOM 571 N N . HIS A 1 69 ? -3.008 24.594 2.512 1 97.69 69 HIS A N 1
ATOM 572 C CA . HIS A 1 69 ? -2.826 24.281 1.098 1 97.69 69 HIS A CA 1
ATOM 573 C C . HIS A 1 69 ? -3.354 22.891 0.766 1 97.69 69 HIS A C 1
ATOM 575 O O . HIS A 1 69 ? -2.914 22.266 -0.207 1 97.69 69 HIS A O 1
ATOM 581 N N . SER A 1 70 ? -4.258 22.344 1.599 1 96.31 70 SER A N 1
ATOM 582 C CA . SER A 1 70 ? -4.77 21 1.412 1 96.31 70 SER A CA 1
ATOM 583 C C . SER A 1 70 ? -6.266 21.016 1.106 1 96.31 70 SER A C 1
ATOM 585 O O . SER A 1 70 ? -6.996 20.109 1.514 1 96.31 70 SER A O 1
ATOM 587 N N . TYR A 1 71 ? -6.66 22.031 0.446 1 91.75 71 TYR A N 1
ATOM 588 C CA . TYR A 1 71 ? -8.008 22.125 -0.105 1 91.75 71 TYR A CA 1
ATOM 589 C C . TYR A 1 71 ? -9.055 21.766 0.941 1 91.75 71 TYR A C 1
ATOM 591 O O . TYR A 1 71 ? -9.094 22.359 2.021 1 91.75 71 TYR A O 1
ATOM 599 N N . PHE A 1 72 ? -9.938 20.812 0.655 1 90.62 72 PHE A N 1
ATOM 600 C CA . PHE A 1 72 ? -11.07 20.453 1.505 1 90.62 72 PHE A CA 1
ATOM 601 C C . PHE A 1 72 ? -10.617 19.641 2.705 1 90.62 72 PHE A C 1
ATOM 603 O O . PHE A 1 72 ? -11.422 19.312 3.584 1 90.62 72 PHE A O 1
ATOM 610 N N . ASN A 1 73 ? -9.32 19.391 2.797 1 95.44 73 ASN A N 1
ATOM 611 C CA . ASN A 1 73 ? -8.789 18.547 3.869 1 95.44 73 ASN A CA 1
ATOM 612 C C . ASN A 1 73 ? -8.266 19.391 5.031 1 95.44 73 ASN A C 1
ATOM 614 O O . ASN A 1 73 ? -7.715 18.844 5.992 1 95.44 73 ASN A O 1
ATOM 618 N N . LYS A 1 74 ? -8.461 20.688 5.016 1 97.25 74 LYS A N 1
ATOM 619 C CA . LYS A 1 74 ? -7.871 21.609 5.984 1 97.25 74 LYS A CA 1
ATOM 620 C C . LYS A 1 74 ? -8.305 21.266 7.406 1 97.25 74 LYS A C 1
ATOM 622 O O . LYS A 1 74 ? -7.469 21.062 8.289 1 97.25 74 LYS A O 1
ATOM 627 N N . ASP A 1 75 ? -9.617 21.141 7.645 1 97.31 75 ASP A N 1
ATOM 628 C CA . ASP A 1 75 ? -10.133 20.891 8.984 1 97.31 75 ASP A CA 1
ATOM 629 C C . ASP A 1 75 ? -9.641 19.562 9.531 1 97.31 75 ASP A C 1
ATOM 631 O O . ASP A 1 75 ? -9.328 19.453 10.719 1 97.31 75 ASP A O 1
ATOM 635 N N . MET A 1 76 ? -9.609 18.594 8.703 1 97.56 76 MET A N 1
ATOM 636 C CA . MET A 1 76 ? -9.133 17.281 9.109 1 97.56 76 MET A CA 1
ATOM 637 C C . MET A 1 76 ? -7.676 17.328 9.547 1 97.56 76 MET A C 1
ATOM 639 O O . MET A 1 76 ? -7.328 16.844 10.625 1 97.56 76 MET A O 1
ATOM 643 N N . ILE A 1 77 ? -6.828 17.984 8.727 1 98.5 77 ILE A N 1
ATOM 644 C CA . ILE A 1 77 ? -5.406 18.078 9.039 1 98.5 77 ILE A CA 1
ATOM 645 C C . ILE A 1 77 ? -5.211 18.859 10.328 1 98.5 77 ILE A C 1
ATOM 647 O O . ILE A 1 77 ? -4.418 18.469 11.188 1 98.5 77 ILE A O 1
ATOM 651 N N . GLU A 1 78 ? -5.969 19.891 10.531 1 98.19 78 GLU A N 1
ATOM 652 C CA . GLU A 1 78 ? -5.855 20.703 11.734 1 98.19 78 GLU A CA 1
ATOM 653 C C . GLU A 1 78 ? -6.277 19.922 12.977 1 98.19 78 GLU A C 1
ATOM 655 O O . GLU A 1 78 ? -5.734 20.141 14.062 1 98.19 78 GLU A O 1
ATOM 660 N N . SER A 1 79 ? -7.211 19.047 12.812 1 98.19 79 SER A N 1
ATOM 661 C CA . SER A 1 79 ? -7.707 18.281 13.953 1 98.19 79 SER A CA 1
ATOM 662 C C . SER A 1 79 ? -6.781 17.109 14.266 1 98.19 79 SER A C 1
ATOM 664 O O . SER A 1 79 ? -6.848 16.531 15.359 1 98.19 79 SER A O 1
ATOM 666 N N . ALA A 1 80 ? -5.949 16.672 13.328 1 98.62 80 ALA A N 1
ATOM 667 C CA . ALA A 1 80 ? -5.066 15.523 13.5 1 98.62 80 ALA A CA 1
ATOM 668 C C . ALA A 1 80 ? -3.967 15.828 14.516 1 98.62 80 ALA A C 1
ATOM 670 O O . ALA A 1 80 ? -3.51 16.969 14.625 1 98.62 80 ALA A O 1
ATOM 671 N N . SER A 1 81 ? -3.578 14.852 15.219 1 98.69 81 SER A N 1
ATOM 672 C CA . SER A 1 81 ? -2.498 14.992 16.188 1 98.69 81 SER A CA 1
ATOM 673 C C . SER A 1 81 ? -1.139 15.047 15.5 1 98.69 81 SER A C 1
ATOM 675 O O . SER A 1 81 ? -0.211 15.688 16 1 98.69 81 SER A O 1
ATOM 677 N N . ALA A 1 82 ? -0.983 14.367 14.398 1 98.81 82 ALA A N 1
ATOM 678 C CA . ALA A 1 82 ? 0.244 14.344 13.602 1 98.81 82 ALA A CA 1
ATOM 679 C C . ALA A 1 82 ? -0.064 14.133 12.125 1 98.81 82 ALA A C 1
ATOM 681 O O . ALA A 1 82 ? -1.179 13.75 11.766 1 98.81 82 ALA A O 1
ATOM 682 N N . LEU A 1 83 ? 0.892 14.5 11.336 1 98.88 83 LEU A N 1
ATOM 683 C CA . LEU A 1 83 ? 0.828 14.312 9.891 1 98.88 83 LEU A CA 1
ATOM 684 C C . LEU A 1 83 ? 2.082 13.609 9.375 1 98.88 83 LEU A C 1
ATOM 686 O O . LEU A 1 83 ? 3.201 14.016 9.711 1 98.88 83 LEU A O 1
ATOM 690 N N . VAL A 1 84 ? 1.89 12.523 8.672 1 98.88 84 VAL A N 1
ATOM 691 C CA . VAL A 1 84 ? 3.014 11.93 7.953 1 98.88 84 VAL A CA 1
ATOM 692 C C . VAL A 1 84 ? 3.041 12.438 6.516 1 98.88 84 VAL A C 1
ATOM 694 O O . VAL A 1 84 ? 2.059 12.305 5.781 1 98.88 84 VAL A O 1
ATOM 697 N N . VAL A 1 85 ? 4.094 13.086 6.133 1 98.88 85 VAL A N 1
ATOM 698 C CA . VAL A 1 85 ? 4.344 13.375 4.727 1 98.88 85 VAL A CA 1
ATOM 699 C C . VAL A 1 85 ? 5.152 12.242 4.098 1 98.88 85 VAL A C 1
ATOM 701 O O . VAL A 1 85 ? 6.316 12.039 4.445 1 98.88 85 VAL A O 1
ATOM 704 N N . VAL A 1 86 ? 4.52 11.547 3.229 1 98.88 86 VAL A N 1
ATOM 705 C CA . VAL A 1 86 ? 5.188 10.469 2.512 1 98.88 86 VAL A CA 1
ATOM 706 C C . VAL A 1 86 ? 5.891 11.023 1.276 1 98.88 86 VAL A C 1
ATOM 708 O O . VAL A 1 86 ? 5.238 11.492 0.34 1 98.88 86 VAL A O 1
ATOM 711 N N . CYS A 1 87 ? 7.18 10.93 1.27 1 98.5 87 CYS A N 1
ATOM 712 C CA . CYS A 1 87 ? 7.98 11.438 0.162 1 98.5 87 CYS A CA 1
ATOM 713 C C . CYS A 1 87 ? 8.602 10.297 -0.632 1 98.5 87 CYS A C 1
ATOM 715 O O . CYS A 1 87 ? 8.891 9.234 -0.079 1 98.5 87 CYS A O 1
ATOM 717 N N . SER A 1 88 ? 8.789 10.531 -1.87 1 98.31 88 SER A N 1
ATOM 718 C CA . SER A 1 88 ? 9.477 9.578 -2.734 1 98.31 88 SER A CA 1
ATOM 719 C C . SER A 1 88 ? 10.875 10.078 -3.098 1 98.31 88 SER A C 1
ATOM 721 O O . SER A 1 88 ? 11.109 11.289 -3.166 1 98.31 88 SER A O 1
ATOM 723 N N . LEU A 1 89 ? 11.734 9.164 -3.25 1 97.56 89 LEU A N 1
ATOM 724 C CA . LEU A 1 89 ? 13.023 9.508 -3.84 1 97.56 89 LEU A CA 1
ATOM 725 C C . LEU A 1 89 ? 12.859 9.914 -5.301 1 97.56 89 LEU A C 1
ATOM 727 O O . LEU A 1 89 ? 11.852 9.586 -5.93 1 97.56 89 LEU A O 1
ATOM 731 N N . LYS A 1 90 ? 13.812 10.672 -5.785 1 96.75 90 LYS A N 1
ATOM 732 C CA . LYS A 1 90 ? 13.859 10.977 -7.215 1 96.75 90 LYS A CA 1
ATOM 733 C C . LYS A 1 90 ? 14.352 9.781 -8.016 1 96.75 90 LYS A C 1
ATOM 735 O O . LYS A 1 90 ? 15.203 9.016 -7.543 1 96.75 90 LYS A O 1
ATOM 740 N N . PRO A 1 91 ? 13.844 9.648 -9.25 1 96.94 91 PRO A N 1
ATOM 741 C CA . PRO A 1 91 ? 14.227 8.492 -10.062 1 96.94 91 PRO A CA 1
ATOM 742 C C . PRO A 1 91 ? 15.742 8.352 -10.203 1 96.94 91 PRO A C 1
ATOM 744 O O . PRO A 1 91 ? 16.266 7.23 -10.164 1 96.94 91 PRO A O 1
ATOM 747 N N . VAL A 1 92 ? 16.484 9.406 -10.258 1 96.25 92 VAL A N 1
ATOM 748 C CA . VAL A 1 92 ? 17.922 9.367 -10.477 1 96.25 92 VAL A CA 1
ATOM 749 C C . VAL A 1 92 ? 18.609 8.672 -9.305 1 96.25 92 VAL A C 1
ATOM 751 O O . VAL A 1 92 ? 19.656 8.055 -9.477 1 96.25 92 VAL A O 1
ATOM 754 N N . GLU A 1 93 ? 17.984 8.703 -8.18 1 96.62 93 GLU A N 1
ATOM 755 C CA . GLU A 1 93 ? 18.578 8.102 -6.984 1 96.62 93 GLU A CA 1
ATOM 756 C C . GLU A 1 93 ? 18.562 6.578 -7.062 1 96.62 93 GLU A C 1
ATOM 758 O O . GLU A 1 93 ? 19.312 5.902 -6.363 1 96.62 93 GLU A O 1
ATOM 763 N N . LEU A 1 94 ? 17.688 6.023 -7.914 1 97.38 94 LEU A N 1
ATOM 764 C CA . LEU A 1 94 ? 17.578 4.57 -8 1 97.38 94 LEU A CA 1
ATOM 765 C C . LEU A 1 94 ? 18.406 4.031 -9.164 1 97.38 94 LEU A C 1
ATOM 767 O O . LEU A 1 94 ? 18.406 2.822 -9.414 1 97.38 94 LEU A O 1
ATOM 771 N N . LEU A 1 95 ? 19.094 4.906 -9.836 1 96.5 95 LEU A N 1
ATOM 772 C CA . LEU A 1 95 ? 20 4.391 -10.852 1 96.5 95 LEU A CA 1
ATOM 773 C C . LEU A 1 95 ? 21.125 3.59 -10.211 1 96.5 95 LEU A C 1
ATOM 775 O O . LEU A 1 95 ? 21.641 3.971 -9.156 1 96.5 95 LEU A O 1
ATOM 779 N N . PRO A 1 96 ? 21.516 2.496 -10.859 1 95 96 PRO A N 1
ATOM 780 C CA . PRO A 1 96 ? 22.484 1.588 -10.242 1 95 96 PRO A CA 1
ATOM 781 C C . PRO A 1 96 ? 23.797 2.277 -9.891 1 95 96 PRO A C 1
ATOM 783 O O . PRO A 1 96 ? 24.453 1.906 -8.914 1 95 96 PRO A O 1
ATOM 786 N N . ASN A 1 97 ? 24.203 3.273 -10.586 1 93.56 97 ASN A N 1
ATOM 787 C CA . ASN A 1 97 ? 25.453 3.969 -10.336 1 93.56 97 ASN A CA 1
ATOM 788 C C . ASN A 1 97 ? 25.25 5.18 -9.422 1 93.56 97 ASN A C 1
ATOM 790 O O . ASN A 1 97 ? 26.219 5.875 -9.086 1 93.56 97 ASN A O 1
ATOM 794 N N . GLY A 1 98 ? 24.031 5.398 -9.008 1 94 98 GLY A N 1
ATOM 795 C CA . GLY A 1 98 ? 23.75 6.516 -8.125 1 94 98 GLY A CA 1
ATOM 796 C C . GLY A 1 98 ? 24.234 6.293 -6.703 1 94 98 GLY A C 1
ATOM 797 O O . GLY A 1 98 ? 24.375 5.148 -6.266 1 94 98 GLY A O 1
ATOM 798 N N . HIS A 1 99 ? 24.422 7.391 -6.012 1 96.31 99 HIS A N 1
ATOM 799 C CA . HIS A 1 99 ? 24.953 7.352 -4.652 1 96.31 99 HIS A CA 1
ATOM 800 C C . HIS A 1 99 ? 24.047 6.551 -3.729 1 96.31 99 HIS A C 1
ATOM 802 O O . HIS A 1 99 ? 24.516 5.754 -2.918 1 96.31 99 HIS A O 1
ATOM 808 N N . TYR A 1 100 ? 22.812 6.68 -3.863 1 97.25 100 TYR A N 1
ATOM 809 C CA . TYR A 1 100 ? 21.859 6.02 -2.99 1 97.25 100 TYR A CA 1
ATOM 810 C C . TYR A 1 100 ? 21.969 4.504 -3.1 1 97.25 100 TYR A C 1
ATOM 812 O O . TYR A 1 100 ? 22.203 3.818 -2.102 1 97.25 100 TYR A O 1
ATOM 820 N N . MET A 1 101 ? 21.891 3.982 -4.336 1 96.81 101 MET A N 1
ATOM 821 C CA . MET A 1 101 ? 21.906 2.537 -4.551 1 96.81 101 MET A CA 1
ATOM 822 C C . MET A 1 101 ? 23.25 1.939 -4.184 1 96.81 101 MET A C 1
ATOM 824 O O . MET A 1 101 ? 23.328 0.822 -3.67 1 96.81 101 MET A O 1
ATOM 828 N N . GLN A 1 102 ? 24.312 2.711 -4.363 1 95.94 102 GLN A N 1
ATOM 829 C CA . GLN A 1 102 ? 25.656 2.225 -4.094 1 95.94 102 GLN A CA 1
ATOM 830 C C . GLN A 1 102 ? 25.906 2.104 -2.596 1 95.94 102 GLN A C 1
ATOM 832 O O . GLN A 1 102 ? 26.812 1.382 -2.168 1 95.94 102 GLN A O 1
ATOM 837 N N . ASN A 1 103 ? 25.094 2.764 -1.767 1 96 103 ASN A N 1
ATOM 838 C CA . ASN A 1 103 ? 25.359 2.793 -0.334 1 96 103 ASN A CA 1
ATOM 839 C C . ASN A 1 103 ? 24.234 2.154 0.469 1 96 103 ASN A C 1
ATOM 841 O O . ASN A 1 103 ? 24.281 2.125 1.7 1 96 103 ASN A O 1
ATOM 845 N N . LEU A 1 104 ? 23.234 1.596 -0.222 1 95.69 104 LEU A N 1
ATOM 846 C CA . LEU A 1 104 ? 22.047 1.076 0.457 1 95.69 104 LEU A CA 1
ATOM 847 C C . LEU A 1 104 ? 22.312 -0.314 1.024 1 95.69 104 LEU A C 1
ATOM 849 O O . LEU A 1 104 ? 21.844 -0.643 2.117 1 95.69 104 LEU A O 1
ATOM 853 N N . TYR A 1 105 ? 23.094 -1.077 0.28 1 92.44 105 TYR A N 1
ATOM 854 C CA . TYR A 1 105 ? 23.266 -2.492 0.591 1 92.44 105 TYR A CA 1
ATOM 855 C C . TYR A 1 105 ? 24.703 -2.779 1.017 1 92.44 105 TYR A C 1
ATOM 857 O O . TYR A 1 105 ? 25.625 -2.045 0.653 1 92.44 105 TYR A O 1
ATOM 865 N N . ASP A 1 106 ? 24.844 -3.869 1.75 1 92.56 106 ASP A N 1
ATOM 866 C CA . ASP A 1 106 ? 26.172 -4.422 1.986 1 92.56 106 ASP A CA 1
ATOM 867 C C . ASP A 1 106 ? 26.5 -5.531 0.986 1 92.56 106 ASP A C 1
ATOM 869 O O . ASP A 1 106 ? 25.578 -6.137 0.413 1 92.56 106 ASP A O 1
ATOM 873 N N . GLU A 1 107 ? 27.859 -5.723 0.81 1 93 107 GLU A N 1
ATOM 874 C CA . GLU A 1 107 ? 28.281 -6.859 -0.005 1 93 107 GLU A CA 1
ATOM 875 C C . GLU A 1 107 ? 28.062 -8.18 0.738 1 93 107 GLU A C 1
ATOM 877 O O . GLU A 1 107 ? 28.203 -8.234 1.962 1 93 107 GLU A O 1
ATOM 882 N N . PRO A 1 108 ? 27.672 -9.227 0.011 1 92.06 108 PRO A N 1
ATOM 883 C CA . PRO A 1 108 ? 27.562 -9.375 -1.442 1 92.06 108 PRO A CA 1
ATOM 884 C C . PRO A 1 108 ? 26.172 -9.023 -1.964 1 92.06 108 PRO A C 1
ATOM 886 O O . PRO A 1 108 ? 25.922 -9.062 -3.174 1 92.06 108 PRO A O 1
ATOM 889 N N . TYR A 1 109 ? 25.312 -8.664 -1.127 1 89.56 109 TYR A N 1
ATOM 890 C CA . TYR A 1 109 ? 23.938 -8.359 -1.506 1 89.56 109 TYR A CA 1
ATOM 891 C C . TYR A 1 109 ? 23.891 -7.176 -2.469 1 89.56 109 TYR A C 1
ATOM 893 O O . TYR A 1 109 ? 23.094 -7.168 -3.41 1 89.56 109 TYR A O 1
ATOM 901 N N . ARG A 1 110 ? 24.766 -6.285 -2.32 1 93.75 110 ARG A N 1
ATOM 902 C CA . ARG A 1 110 ? 24.797 -5.094 -3.164 1 93.75 110 ARG A CA 1
ATOM 903 C C . ARG A 1 110 ? 25.016 -5.469 -4.629 1 93.75 110 ARG A C 1
ATOM 905 O O . ARG A 1 110 ? 24.219 -5.078 -5.492 1 93.75 110 ARG A O 1
ATOM 912 N N . SER A 1 111 ? 26.078 -6.246 -4.891 1 94.62 111 SER A N 1
ATOM 913 C CA . SER A 1 111 ? 26.422 -6.59 -6.266 1 94.62 111 SER A CA 1
ATOM 914 C C . SER A 1 111 ? 25.297 -7.359 -6.949 1 94.62 111 SER A C 1
ATOM 916 O O . SER A 1 111 ? 24.969 -7.086 -8.102 1 94.62 111 SER A O 1
ATOM 918 N N . ARG A 1 112 ? 24.719 -8.219 -6.207 1 92.75 112 ARG A N 1
ATOM 919 C CA . ARG A 1 112 ? 23.641 -9.039 -6.75 1 92.75 112 ARG A CA 1
ATOM 920 C C . ARG A 1 112 ? 22.406 -8.188 -7.062 1 92.75 112 ARG A C 1
ATOM 922 O O . ARG A 1 112 ? 21.828 -8.305 -8.141 1 92.75 112 ARG A O 1
ATOM 929 N N . THR A 1 113 ? 22.047 -7.328 -6.1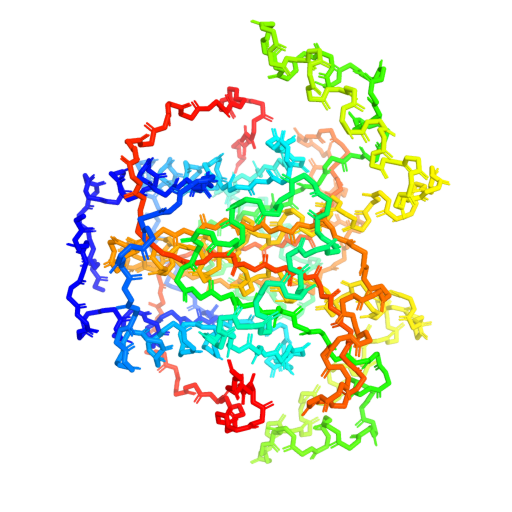37 1 94.06 113 THR A N 1
ATOM 930 C CA . THR A 1 113 ? 20.844 -6.508 -6.273 1 94.06 113 THR A CA 1
ATOM 931 C C . THR A 1 113 ? 21.016 -5.473 -7.383 1 94.06 113 THR A C 1
ATOM 933 O O . THR A 1 113 ? 20.125 -5.27 -8.195 1 94.06 113 THR A O 1
ATOM 936 N N . LEU A 1 114 ? 22.203 -4.879 -7.457 1 96.12 114 LEU A N 1
ATOM 937 C CA . LEU A 1 114 ? 22.438 -3.846 -8.461 1 96.12 114 LEU A CA 1
ATOM 938 C C . LEU A 1 114 ? 22.359 -4.422 -9.867 1 96.12 114 LEU A C 1
ATOM 940 O O . LEU A 1 114 ? 21.797 -3.795 -10.766 1 96.12 114 LEU A O 1
ATOM 944 N N . LEU A 1 115 ? 22.875 -5.594 -10.008 1 94.75 115 LEU A N 1
ATOM 945 C CA . LEU A 1 115 ? 22.828 -6.25 -11.305 1 94.75 115 LEU A CA 1
ATOM 946 C C . LEU A 1 115 ? 21.391 -6.574 -11.703 1 94.75 115 LEU A C 1
ATOM 948 O O . LEU A 1 115 ? 20.984 -6.285 -12.828 1 94.75 115 LEU A O 1
ATOM 952 N N . SER A 1 116 ? 20.703 -7.129 -10.797 1 93.69 116 SER A N 1
ATOM 953 C CA . SER A 1 116 ? 19.312 -7.5 -11.055 1 93.69 116 SER A CA 1
ATOM 954 C C . SER A 1 116 ? 18.453 -6.273 -11.32 1 93.69 116 SER A C 1
ATOM 956 O O . SER A 1 116 ? 17.594 -6.285 -12.211 1 93.69 116 SER A O 1
ATOM 958 N N . PHE A 1 117 ? 18.688 -5.211 -10.578 1 95.81 117 PHE A N 1
ATOM 959 C CA . PHE A 1 117 ? 17.922 -3.982 -10.758 1 95.81 117 PHE A CA 1
ATOM 960 C C . PHE A 1 117 ? 18.219 -3.357 -12.117 1 95.81 117 PHE A C 1
ATOM 962 O O . PHE A 1 117 ? 17.297 -2.852 -12.781 1 95.81 117 PHE A O 1
ATOM 969 N N . ALA A 1 118 ? 19.469 -3.414 -12.492 1 94.56 118 ALA A N 1
ATOM 970 C CA . ALA A 1 118 ? 19.844 -2.895 -13.805 1 94.56 118 ALA A CA 1
ATOM 971 C C . ALA A 1 118 ? 19.141 -3.646 -14.922 1 94.56 118 ALA A C 1
ATOM 973 O O . ALA A 1 118 ? 18.703 -3.043 -15.906 1 94.56 118 ALA A O 1
ATOM 974 N N . GLN A 1 119 ? 19.062 -4.898 -14.75 1 92 119 GLN A N 1
ATOM 975 C CA . GLN A 1 119 ? 18.375 -5.719 -15.742 1 92 119 GLN A CA 1
ATOM 976 C C . GLN A 1 119 ? 16.891 -5.352 -15.812 1 92 119 GLN A C 1
ATOM 978 O O . GLN A 1 119 ? 16.312 -5.27 -16.891 1 92 119 GLN A O 1
ATOM 983 N N . MET A 1 120 ? 16.312 -5.141 -14.656 1 90.12 120 MET A N 1
ATOM 984 C CA . MET A 1 120 ? 14.914 -4.734 -14.602 1 90.12 120 MET A CA 1
ATOM 985 C C . MET A 1 120 ? 14.703 -3.393 -15.297 1 90.12 120 MET A C 1
ATOM 987 O O . MET A 1 120 ? 13.773 -3.234 -16.094 1 90.12 120 MET A O 1
ATOM 991 N N . LEU A 1 121 ? 15.586 -2.465 -15.031 1 91.81 121 LEU A N 1
ATOM 992 C CA . LEU A 1 121 ? 15.492 -1.145 -15.648 1 91.81 121 LEU A CA 1
ATOM 993 C C . LEU A 1 121 ? 15.547 -1.243 -17.172 1 91.81 121 LEU A C 1
ATOM 995 O O . LEU A 1 121 ? 14.828 -0.528 -17.859 1 91.81 121 LEU A O 1
ATOM 999 N N . ASP A 1 122 ? 16.375 -2.096 -17.609 1 90.94 122 ASP A N 1
ATOM 1000 C CA . ASP A 1 122 ? 16.547 -2.268 -19.047 1 90.94 122 ASP A CA 1
ATOM 1001 C C . ASP A 1 122 ? 15.352 -2.967 -19.688 1 90.94 122 ASP A C 1
ATOM 1003 O O . ASP A 1 122 ? 14.719 -2.428 -20.594 1 90.94 122 ASP A O 1
ATOM 1007 N N . LEU A 1 123 ? 14.961 -4.02 -19.125 1 85 123 LEU A N 1
ATOM 1008 C CA . LEU A 1 123 ? 13.992 -4.91 -19.766 1 85 123 LEU A CA 1
ATOM 1009 C C . LEU A 1 123 ? 12.562 -4.418 -19.531 1 85 123 LEU A C 1
ATOM 1011 O O . LEU A 1 123 ? 11.719 -4.508 -20.422 1 85 123 LEU A O 1
ATOM 1015 N N . ARG A 1 124 ? 12.336 -3.891 -18.359 1 85.75 124 ARG A N 1
ATOM 1016 C CA . ARG A 1 124 ? 10.961 -3.553 -18 1 85.75 124 ARG A CA 1
ATOM 1017 C C . ARG A 1 124 ? 10.688 -2.068 -18.219 1 85.75 124 ARG A C 1
ATOM 1019 O O . ARG A 1 124 ? 9.594 -1.689 -18.656 1 85.75 124 ARG A O 1
ATOM 1026 N N . PHE A 1 125 ? 11.68 -1.242 -18 1 90.31 125 PHE A N 1
ATOM 1027 C CA . PHE A 1 125 ? 11.406 0.19 -18.016 1 90.31 125 PHE A CA 1
ATOM 1028 C C . PHE A 1 125 ? 12.023 0.834 -19.266 1 90.31 125 PHE A C 1
ATOM 1030 O O . PHE A 1 125 ? 11.711 1.979 -19.594 1 90.31 125 PHE A O 1
ATOM 1037 N N . ASN A 1 126 ? 12.859 0.097 -20.031 1 91.44 126 ASN A N 1
ATOM 1038 C CA . ASN A 1 126 ? 13.586 0.667 -21.156 1 91.44 126 ASN A CA 1
ATOM 1039 C C . ASN A 1 126 ? 14.242 1.996 -20.797 1 91.44 126 ASN A C 1
ATOM 1041 O O . ASN A 1 126 ? 14.125 2.973 -21.531 1 91.44 126 ASN A O 1
ATOM 1045 N N . HIS A 1 127 ? 14.648 2.119 -19.625 1 88.06 127 HIS A N 1
ATOM 1046 C CA . HIS A 1 127 ? 15.375 3.244 -19.047 1 88.06 127 HIS A CA 1
ATOM 1047 C C . HIS A 1 127 ? 14.508 4.5 -19.016 1 88.06 127 HIS A C 1
ATOM 1049 O O . HIS A 1 127 ? 15.031 5.617 -19.031 1 88.06 127 HIS A O 1
ATOM 1055 N N . SER A 1 128 ? 13.242 4.348 -18.984 1 94 128 SER A N 1
ATOM 1056 C CA . SER A 1 128 ? 12.32 5.473 -18.859 1 94 128 SER A CA 1
ATOM 1057 C C . SER A 1 128 ? 12.273 6.004 -17.438 1 94 128 SER A C 1
ATOM 1059 O O . SER A 1 128 ? 11.859 5.297 -16.516 1 94 128 SER A O 1
ATOM 1061 N N . MET A 1 129 ? 12.578 7.285 -17.297 1 94.94 129 MET A N 1
ATOM 1062 C CA . MET A 1 129 ? 12.555 7.918 -15.977 1 94.94 129 MET A CA 1
ATOM 1063 C C . MET A 1 129 ? 11.117 8.078 -15.477 1 94.94 129 MET A C 1
ATOM 1065 O O . MET A 1 129 ? 10.859 8.008 -14.273 1 94.94 129 MET A O 1
ATOM 1069 N N . GLN A 1 130 ? 10.227 8.188 -16.391 1 94.31 130 GLN A N 1
ATOM 1070 C CA . GLN A 1 130 ? 8.812 8.289 -16.031 1 94.31 130 GLN A CA 1
ATOM 1071 C C . GLN A 1 130 ? 8.297 6.984 -15.445 1 94.31 130 GLN A C 1
ATOM 1073 O O . GLN A 1 130 ? 7.586 6.988 -14.438 1 94.31 130 GLN A O 1
ATOM 1078 N N . LYS A 1 131 ? 8.656 5.875 -16.094 1 94.75 131 LYS A N 1
ATOM 1079 C CA . LYS A 1 131 ? 8.266 4.57 -15.578 1 94.75 131 LYS A CA 1
ATOM 1080 C C . LYS A 1 131 ? 8.914 4.301 -14.227 1 94.75 131 LYS A C 1
ATOM 1082 O O . LYS A 1 131 ? 8.281 3.736 -13.328 1 94.75 131 LYS A O 1
ATOM 1087 N N . LEU A 1 132 ? 10.18 4.754 -14.109 1 96.81 132 LEU A N 1
ATOM 1088 C CA . LEU A 1 132 ? 10.891 4.582 -12.852 1 96.81 132 LEU A CA 1
ATOM 1089 C C . LEU A 1 132 ? 10.234 5.402 -11.742 1 96.81 132 LEU A C 1
ATOM 1091 O O . LEU A 1 132 ? 10.141 4.949 -10.602 1 96.81 132 LEU A O 1
ATOM 1095 N N . GLU A 1 133 ? 9.758 6.566 -12.094 1 97.06 133 GLU A N 1
ATOM 1096 C CA . GLU A 1 133 ? 9.055 7.395 -11.117 1 97.06 133 GLU A CA 1
ATOM 1097 C C . GLU A 1 133 ? 7.77 6.719 -10.641 1 97.06 133 GLU A C 1
ATOM 1099 O O . GLU A 1 133 ? 7.473 6.707 -9.445 1 97.06 133 GLU A O 1
ATOM 1104 N N . SER A 1 134 ? 7.012 6.211 -11.578 1 96.56 134 SER A N 1
ATOM 1105 C CA . SER A 1 134 ? 5.789 5.496 -11.234 1 96.56 134 SER A CA 1
ATOM 1106 C C . SER A 1 134 ? 6.086 4.293 -10.344 1 96.56 134 SER A C 1
ATOM 1108 O O . SER A 1 134 ? 5.379 4.051 -9.367 1 96.56 134 SER A O 1
ATOM 1110 N N . TYR A 1 135 ? 7.156 3.617 -10.703 1 97.44 135 TYR A N 1
ATOM 1111 C CA . TYR A 1 135 ? 7.629 2.479 -9.922 1 97.44 135 TYR A CA 1
ATOM 1112 C C . TYR A 1 135 ? 7.938 2.887 -8.492 1 97.44 135 TYR A C 1
ATOM 1114 O O . TYR A 1 135 ? 7.531 2.209 -7.543 1 97.44 135 TYR A O 1
ATOM 1122 N N . ILE A 1 136 ? 8.555 3.971 -8.305 1 98.38 136 ILE A N 1
ATOM 1123 C CA . ILE A 1 136 ? 8.938 4.48 -6.992 1 98.38 136 ILE A CA 1
ATOM 1124 C C . ILE A 1 136 ? 7.684 4.824 -6.188 1 98.38 136 ILE A C 1
ATOM 1126 O O . ILE A 1 136 ? 7.578 4.473 -5.012 1 98.38 136 ILE A O 1
ATOM 1130 N N . LEU A 1 137 ? 6.742 5.441 -6.809 1 98.56 137 LEU A N 1
ATOM 1131 C CA . LEU A 1 137 ? 5.504 5.809 -6.137 1 98.56 137 LEU A CA 1
ATOM 1132 C C . LEU A 1 137 ? 4.742 4.566 -5.684 1 98.56 137 LEU A C 1
ATOM 1134 O O . LEU A 1 137 ? 4.168 4.551 -4.59 1 98.56 137 LEU A O 1
ATOM 1138 N N . GLU A 1 138 ? 4.754 3.574 -6.496 1 98.62 138 GLU A N 1
ATOM 1139 C CA . GLU A 1 138 ? 4.105 2.322 -6.125 1 98.62 138 GLU A CA 1
ATOM 1140 C C . GLU A 1 138 ? 4.668 1.774 -4.816 1 98.62 138 GLU A C 1
ATOM 1142 O O . GLU A 1 138 ? 3.916 1.305 -3.959 1 98.62 138 GLU A O 1
ATOM 1147 N N . GLN A 1 139 ? 5.992 1.863 -4.672 1 98.81 139 GLN A N 1
ATOM 1148 C CA . GLN A 1 139 ? 6.613 1.396 -3.434 1 98.81 139 GLN A CA 1
ATOM 1149 C C . GLN A 1 139 ? 6.156 2.234 -2.242 1 98.81 139 GLN A C 1
ATOM 1151 O O . GLN A 1 139 ? 5.945 1.704 -1.149 1 98.81 139 GLN A O 1
ATOM 1156 N N . CYS A 1 140 ? 6.008 3.52 -2.426 1 98.94 140 CYS A N 1
ATOM 1157 C CA . CYS A 1 140 ? 5.523 4.395 -1.365 1 98.94 140 CYS A CA 1
ATOM 1158 C C . CYS A 1 140 ? 4.129 3.98 -0.908 1 98.94 140 CYS A C 1
ATOM 1160 O O . CYS A 1 140 ? 3.842 3.969 0.29 1 98.94 140 CYS A O 1
ATOM 1162 N N . TYR A 1 141 ? 3.336 3.566 -1.818 1 98.94 141 TYR A N 1
ATOM 1163 C CA . TYR A 1 141 ? 1.944 3.293 -1.476 1 98.94 141 TYR A CA 1
ATOM 1164 C C . TYR A 1 141 ? 1.799 1.908 -0.854 1 98.94 141 TYR A C 1
ATOM 1166 O O . TYR A 1 141 ? 0.84 1.646 -0.124 1 98.94 141 TYR A O 1
ATOM 1174 N N . ILE A 1 142 ? 2.768 0.992 -1.099 1 98.94 142 ILE A N 1
ATOM 1175 C CA . ILE A 1 142 ? 2.828 -0.215 -0.282 1 98.94 142 ILE A CA 1
ATOM 1176 C C . ILE A 1 142 ? 2.986 0.163 1.188 1 98.94 142 ILE A C 1
ATOM 1178 O O . ILE A 1 142 ? 2.262 -0.343 2.047 1 98.94 142 ILE A O 1
ATOM 1182 N N . ALA A 1 143 ? 3.871 1.111 1.43 1 98.94 143 ALA A N 1
ATOM 1183 C CA . ALA A 1 143 ? 4.109 1.572 2.795 1 98.94 143 ALA A CA 1
ATOM 1184 C C . ALA A 1 143 ? 2.865 2.246 3.371 1 98.94 143 ALA A C 1
ATOM 1186 O O . ALA A 1 143 ? 2.549 2.072 4.551 1 98.94 143 ALA A O 1
ATOM 1187 N N . VAL A 1 144 ? 2.172 2.969 2.547 1 98.94 144 VAL A N 1
ATOM 1188 C CA . VAL A 1 144 ? 0.974 3.678 2.984 1 98.94 144 VAL A CA 1
ATOM 1189 C C . VAL A 1 144 ? -0.067 2.678 3.482 1 98.94 144 VAL A C 1
ATOM 1191 O O . VAL A 1 144 ? -0.657 2.865 4.551 1 98.94 144 VAL A O 1
ATOM 1194 N N . GLY A 1 145 ? -0.26 1.607 2.709 1 98.88 145 GLY A N 1
ATOM 1195 C CA . GLY A 1 145 ? -1.178 0.57 3.148 1 98.88 145 GLY A CA 1
ATOM 1196 C C . GLY A 1 145 ? -0.779 -0.058 4.473 1 98.88 145 GLY A C 1
ATOM 1197 O O . GLY A 1 145 ? -1.622 -0.264 5.348 1 98.88 145 GLY A O 1
ATOM 1198 N N . GLN A 1 146 ? 0.462 -0.324 4.613 1 98.88 146 GLN A N 1
ATOM 1199 C CA . GLN A 1 146 ? 0.961 -0.911 5.852 1 98.88 146 GLN A CA 1
ATOM 1200 C C . GLN A 1 146 ? 0.798 0.055 7.02 1 98.88 146 GLN A C 1
ATOM 1202 O O . GLN A 1 146 ? 0.395 -0.349 8.117 1 98.88 146 GLN A O 1
ATOM 1207 N N . ILE A 1 147 ? 1.109 1.323 6.824 1 98.88 147 ILE A N 1
ATOM 1208 C CA . ILE A 1 147 ? 1.021 2.326 7.879 1 98.88 147 ILE A CA 1
ATOM 1209 C C . ILE A 1 147 ? -0.418 2.424 8.375 1 98.88 147 ILE A C 1
ATOM 1211 O O . ILE A 1 147 ? -0.667 2.389 9.586 1 98.88 147 ILE A O 1
ATOM 1215 N N . CYS A 1 148 ? -1.362 2.494 7.449 1 98.81 148 CYS A N 1
ATOM 1216 C CA . CYS A 1 148 ? -2.756 2.68 7.84 1 98.81 148 CYS A CA 1
ATOM 1217 C C . CYS A 1 148 ? -3.262 1.487 8.641 1 98.81 148 CYS A C 1
ATOM 1219 O O . CYS A 1 148 ? -3.906 1.658 9.68 1 98.81 148 CYS A O 1
ATOM 1221 N N . LEU A 1 149 ? -2.93 0.295 8.195 1 98.5 149 LEU A N 1
ATOM 1222 C CA . LEU A 1 149 ? -3.355 -0.874 8.961 1 98.5 149 LEU A CA 1
ATOM 1223 C C . LEU A 1 149 ? -2.598 -0.966 10.281 1 98.5 149 LEU A C 1
ATOM 1225 O O . LEU A 1 149 ? -3.182 -1.306 11.312 1 98.5 149 LEU A O 1
ATOM 1229 N N . GLY A 1 150 ? -1.3 -0.674 10.258 1 98.25 150 GLY A N 1
ATOM 1230 C CA . GLY A 1 150 ? -0.5 -0.684 11.469 1 98.25 150 GLY A CA 1
ATOM 1231 C C . GLY A 1 150 ? -1.006 0.279 12.531 1 98.25 150 GLY A C 1
ATOM 1232 O O . GLY A 1 150 ? -1.074 -0.066 13.711 1 98.25 150 GLY A O 1
ATOM 1233 N N . VAL A 1 151 ? -1.394 1.459 12.102 1 98.31 151 VAL A N 1
ATOM 1234 C CA . VAL A 1 151 ? -1.931 2.467 13.016 1 98.31 151 VAL A CA 1
ATOM 1235 C C . VAL A 1 151 ? -3.242 1.971 13.617 1 98.31 151 VAL A C 1
ATOM 1237 O O . VAL A 1 151 ? -3.508 2.184 14.805 1 98.31 151 VAL A O 1
ATOM 1240 N N . SER A 1 152 ? -4.031 1.297 12.82 1 97.5 152 SER A N 1
ATOM 1241 C CA . SER A 1 152 ? -5.273 0.727 13.328 1 97.5 152 SER A CA 1
ATOM 1242 C C . SER A 1 152 ? -5.008 -0.35 14.375 1 97.5 152 SER A C 1
ATOM 1244 O O . SER A 1 152 ? -5.766 -0.492 15.336 1 97.5 152 SER A O 1
ATOM 1246 N N . LEU A 1 153 ? -3.943 -1.093 14.211 1 97.62 153 LEU A N 1
ATOM 1247 C CA . LEU A 1 153 ? -3.557 -2.105 15.188 1 97.62 153 LEU A CA 1
ATOM 1248 C C . LEU A 1 153 ? -3.258 -1.472 16.547 1 97.62 153 LEU A C 1
ATOM 1250 O O . LEU A 1 153 ? -3.438 -2.107 17.578 1 97.62 153 LEU A O 1
ATOM 1254 N N . MET A 1 154 ? -2.861 -0.203 16.531 1 97.25 154 MET A N 1
ATOM 1255 C CA . MET A 1 154 ? -2.537 0.545 17.75 1 97.25 154 MET A CA 1
ATOM 1256 C C . MET A 1 154 ? -3.799 1.099 18.391 1 97.25 154 MET A C 1
ATOM 1258 O O . MET A 1 154 ? -3.734 1.695 19.469 1 97.25 154 MET A O 1
ATOM 1262 N N . GLY A 1 155 ? -4.926 0.918 17.703 1 95.94 155 GLY A N 1
ATOM 1263 C CA . GLY A 1 155 ? -6.164 1.511 18.188 1 95.94 155 GLY A CA 1
ATOM 1264 C C . GLY A 1 155 ? -6.297 2.982 17.844 1 95.94 155 GLY A C 1
ATOM 1265 O O . GLY A 1 155 ? -7.027 3.717 18.516 1 95.94 155 GLY A O 1
ATOM 1266 N N . LEU A 1 156 ? -5.535 3.426 16.859 1 97.62 156 LEU A N 1
ATOM 1267 C CA . LEU A 1 156 ? -5.523 4.816 16.406 1 97.62 156 LEU A CA 1
ATOM 1268 C C . LEU A 1 156 ? -6.055 4.934 14.984 1 97.62 156 LEU A C 1
ATOM 1270 O O . LEU A 1 156 ? -6.418 3.93 14.375 1 97.62 156 LEU A O 1
ATOM 1274 N N . ASP A 1 157 ? -6.203 6.191 14.586 1 98.12 157 ASP A N 1
ATOM 1275 C CA . ASP A 1 157 ? -6.887 6.414 13.312 1 98.12 157 ASP A CA 1
ATOM 1276 C C . ASP A 1 157 ? -5.996 7.176 12.336 1 98.12 157 ASP A C 1
ATOM 1278 O O . ASP A 1 157 ? -5.059 7.863 12.75 1 98.12 157 ASP A O 1
ATOM 1282 N N . SER A 1 158 ? -6.293 7 11.086 1 98.62 158 SER A N 1
ATOM 1283 C CA . SER A 1 158 ? -5.539 7.641 10.008 1 98.62 158 SER A CA 1
ATOM 1284 C C . SER A 1 158 ? -6.441 8 8.836 1 98.62 158 SER A C 1
ATOM 1286 O O . SER A 1 158 ? -7.578 7.531 8.758 1 98.62 158 SER A O 1
ATOM 1288 N N . CYS A 1 159 ? -5.953 8.852 8 1 98.69 159 CYS A N 1
ATOM 1289 C CA . CYS A 1 159 ? -6.586 9.172 6.727 1 98.69 159 CYS A CA 1
ATOM 1290 C C . CYS A 1 159 ? -5.543 9.547 5.676 1 98.69 159 CYS A C 1
ATOM 1292 O O . CYS A 1 159 ? -4.73 10.445 5.898 1 98.69 159 CYS A O 1
ATOM 1294 N N . ILE A 1 160 ? -5.59 8.836 4.578 1 98.88 160 ILE A N 1
ATOM 1295 C CA . ILE A 1 160 ? -4.723 9.148 3.449 1 98.88 160 ILE A CA 1
ATOM 1296 C C . ILE A 1 160 ? -5.238 10.398 2.736 1 98.88 160 ILE A C 1
ATOM 1298 O O . ILE A 1 160 ? -6.438 10.516 2.467 1 98.88 160 ILE A O 1
ATOM 1302 N N . ILE A 1 161 ? -4.332 11.297 2.422 1 98.25 161 ILE A N 1
ATOM 1303 C CA . ILE A 1 161 ? -4.711 12.547 1.784 1 98.25 161 ILE A CA 1
ATOM 1304 C C . ILE A 1 161 ? -3.918 12.734 0.493 1 98.25 161 ILE A C 1
ATOM 1306 O O . ILE A 1 161 ? -2.691 12.867 0.525 1 98.25 161 ILE A O 1
ATOM 1310 N N . GLY A 1 162 ? -4.613 12.719 -0.571 1 96.38 162 GLY A N 1
ATOM 1311 C CA . GLY A 1 162 ? -4.012 13.023 -1.859 1 96.38 162 GLY A CA 1
ATOM 1312 C C . GLY A 1 162 ? -4.371 14.398 -2.379 1 96.38 162 GLY A C 1
ATOM 1313 O O . GLY A 1 162 ? -3.736 14.906 -3.305 1 96.38 162 GLY A O 1
ATOM 1314 N N . GLY A 1 163 ? -5.363 15.023 -1.74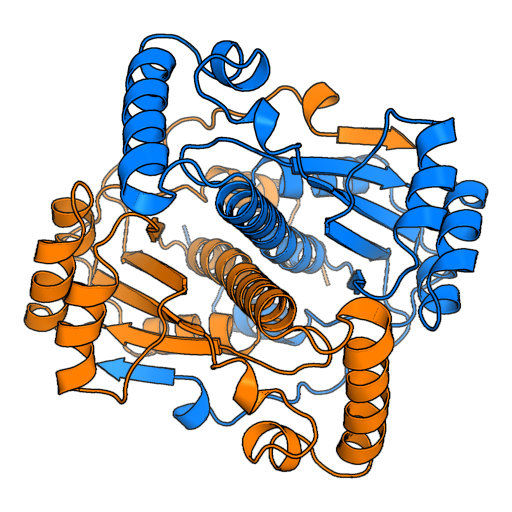2 1 94.38 163 GLY A N 1
ATOM 1315 C CA . GLY A 1 163 ? -5.852 16.312 -2.191 1 94.38 163 GLY A CA 1
ATOM 1316 C C . GLY A 1 163 ? -5.164 17.484 -1.507 1 94.38 163 GLY A C 1
ATOM 1317 O O . GLY A 1 163 ? -5.648 17.984 -0.49 1 94.38 163 GLY A O 1
ATOM 1318 N N . PHE A 1 164 ? -4.078 17.906 -2.066 1 95.81 164 PHE A N 1
ATOM 1319 C CA . PHE A 1 164 ? -3.324 19.062 -1.617 1 95.81 164 PHE A CA 1
ATOM 1320 C C . PHE A 1 164 ? -2.535 19.688 -2.768 1 95.81 164 PHE A C 1
ATOM 1322 O O . PHE A 1 164 ? -2.363 19.047 -3.812 1 95.81 164 PHE A O 1
ATOM 1329 N N . ASP A 1 165 ? -2.178 20.969 -2.633 1 94.94 165 ASP A N 1
ATOM 1330 C CA . ASP A 1 165 ? -1.284 21.641 -3.572 1 94.94 165 ASP A CA 1
ATOM 1331 C C . ASP A 1 165 ? 0.169 21.234 -3.332 1 94.94 165 ASP A C 1
ATOM 1333 O O . ASP A 1 165 ? 0.83 21.781 -2.443 1 94.94 165 ASP A O 1
ATOM 1337 N N . ALA A 1 166 ? 0.642 20.344 -4.145 1 93.12 166 ALA A N 1
ATOM 1338 C CA . ALA A 1 166 ? 1.957 19.75 -3.916 1 93.12 166 ALA A CA 1
ATOM 1339 C C . ALA A 1 166 ? 3.055 20.812 -3.979 1 93.12 166 ALA A C 1
ATOM 1341 O O . ALA A 1 166 ? 4.047 20.719 -3.25 1 93.12 166 ALA A O 1
ATOM 1342 N N . LEU A 1 167 ? 2.889 21.703 -4.859 1 94 167 LEU A N 1
ATOM 1343 C CA . LEU A 1 167 ? 3.889 22.75 -4.996 1 94 167 LEU A CA 1
ATOM 1344 C C . LEU A 1 167 ? 3.939 23.609 -3.738 1 94 167 LEU A C 1
ATOM 1346 O O . LEU A 1 167 ? 5.016 23.859 -3.188 1 94 167 LEU A O 1
ATOM 1350 N N . LYS A 1 168 ? 2.805 24.016 -3.229 1 96.81 168 LYS A N 1
ATOM 1351 C CA . LYS A 1 168 ? 2.754 24.922 -2.076 1 96.81 168 LYS A CA 1
ATOM 1352 C C . LYS A 1 168 ? 3.152 24.188 -0.795 1 96.81 168 LYS A C 1
ATOM 1354 O O . LYS A 1 168 ? 3.873 24.734 0.04 1 96.81 168 LYS A O 1
ATOM 1359 N N . VAL A 1 169 ? 2.703 22.938 -0.66 1 97.62 169 VAL A N 1
ATOM 1360 C CA . VAL A 1 169 ? 3.109 22.172 0.504 1 97.62 169 VAL A CA 1
ATOM 1361 C C . VAL A 1 169 ? 4.613 21.906 0.455 1 97.62 169 VAL A C 1
ATOM 1363 O O . VAL A 1 169 ? 5.293 21.969 1.482 1 97.62 169 VAL A O 1
ATOM 1366 N N . GLY A 1 170 ? 5.129 21.641 -0.739 1 97 170 GLY A N 1
ATOM 1367 C CA . GLY A 1 170 ? 6.566 21.5 -0.919 1 97 170 GLY A CA 1
ATOM 1368 C C . GLY A 1 170 ? 7.34 22.734 -0.492 1 97 170 GLY A C 1
ATOM 1369 O O . GLY A 1 170 ? 8.383 22.625 0.152 1 97 170 GLY A O 1
ATOM 1370 N N . GLU A 1 171 ? 6.82 23.859 -0.809 1 96.56 171 GLU A N 1
ATOM 1371 C CA . GLU A 1 171 ? 7.449 25.125 -0.42 1 96.56 171 GLU A CA 1
ATOM 1372 C C . GLU A 1 171 ? 7.473 25.281 1.097 1 96.56 171 GLU A C 1
ATOM 1374 O O . GLU A 1 171 ? 8.484 25.703 1.668 1 96.56 171 GLU A O 1
ATOM 1379 N N . VAL A 1 172 ? 6.406 24.938 1.699 1 97.44 172 VAL A N 1
ATOM 1380 C CA . VAL A 1 172 ? 6.305 25.016 3.154 1 97.44 172 VAL A CA 1
ATOM 1381 C C . VAL A 1 172 ? 7.355 24.109 3.791 1 97.44 172 VAL A C 1
ATOM 1383 O O . VAL A 1 172 ? 8.078 24.516 4.699 1 97.44 172 VAL A O 1
ATOM 1386 N N . LEU A 1 173 ? 7.5 22.891 3.254 1 97.31 173 LEU A N 1
ATOM 1387 C CA . LEU A 1 173 ? 8.391 21.891 3.828 1 97.31 173 LEU A CA 1
ATOM 1388 C C . LEU A 1 173 ? 9.844 22.203 3.494 1 97.31 173 LEU A C 1
ATOM 1390 O O . LEU A 1 173 ? 10.75 21.875 4.266 1 97.31 173 LEU A O 1
ATOM 1394 N N . SER A 1 174 ? 10.016 22.828 2.355 1 95.44 174 SER A N 1
ATOM 1395 C CA . SER A 1 174 ? 11.367 23.109 1.886 1 95.44 174 SER A CA 1
ATOM 1396 C C . SER A 1 174 ? 12.086 24.094 2.805 1 95.44 174 SER A C 1
ATOM 1398 O O . SER A 1 174 ? 13.305 24.234 2.75 1 95.44 174 SER A O 1
ATOM 1400 N N . GLN A 1 175 ? 11.336 24.719 3.639 1 92.88 175 GLN A N 1
ATOM 1401 C CA . GLN A 1 175 ? 11.922 25.609 4.637 1 92.88 175 GLN A CA 1
ATOM 1402 C C . GLN A 1 175 ? 12.594 24.812 5.75 1 92.88 175 GLN A C 1
ATOM 1404 O O . GLN A 1 175 ? 13.383 25.375 6.527 1 92.88 175 GLN A O 1
ATOM 1409 N N . ARG A 1 176 ? 12.336 23.516 5.754 1 92.44 176 ARG A N 1
ATOM 1410 C CA . ARG A 1 176 ? 12.805 22.703 6.863 1 92.44 176 ARG A CA 1
ATOM 1411 C C . ARG A 1 176 ? 13.609 21.5 6.355 1 92.44 176 ARG A C 1
ATOM 1413 O O . ARG A 1 176 ? 14.477 20.984 7.059 1 92.44 176 ARG A O 1
ATOM 1420 N N . ILE A 1 177 ? 13.203 21.016 5.133 1 91.38 177 ILE A N 1
ATOM 1421 C CA . ILE A 1 177 ? 13.898 19.859 4.555 1 91.38 177 ILE A CA 1
ATOM 1422 C C . ILE A 1 177 ? 14.172 20.125 3.076 1 91.38 177 ILE A C 1
ATOM 1424 O O . ILE A 1 177 ? 13.516 20.953 2.449 1 91.38 177 ILE A O 1
ATOM 1428 N N . ASN A 1 178 ? 15.055 19.297 2.549 1 86.94 178 ASN A N 1
ATOM 1429 C CA . ASN A 1 178 ? 15.477 19.547 1.175 1 86.94 178 ASN A CA 1
ATOM 1430 C C . ASN A 1 178 ? 14.484 18.969 0.169 1 86.94 178 ASN A C 1
ATOM 1432 O O . ASN A 1 178 ? 14.305 17.75 0.09 1 86.94 178 ASN A O 1
ATOM 1436 N N . ASP A 1 179 ? 13.914 19.781 -0.666 1 85.88 179 ASP A N 1
ATOM 1437 C CA . ASP A 1 179 ? 13.078 19.609 -1.847 1 85.88 179 ASP A CA 1
ATOM 1438 C C . ASP A 1 179 ? 12.352 18.266 -1.827 1 85.88 179 ASP A C 1
ATOM 1440 O O . ASP A 1 179 ? 12.609 17.406 -2.676 1 85.88 179 ASP A O 1
ATOM 1444 N N . PRO A 1 180 ? 11.367 18.141 -1.065 1 90.62 180 PRO A N 1
ATOM 1445 C CA . PRO A 1 180 ? 10.641 16.875 -0.99 1 90.62 180 PRO A CA 1
ATOM 1446 C C . PRO A 1 180 ? 9.727 16.641 -2.188 1 90.62 180 PRO A C 1
ATOM 1448 O O . PRO A 1 180 ? 9.086 17.578 -2.668 1 90.62 180 PRO A O 1
ATOM 1451 N N . LYS A 1 181 ? 9.773 15.469 -2.801 1 96.25 181 LYS A N 1
ATOM 1452 C CA . LYS A 1 181 ? 8.711 14.992 -3.676 1 96.25 181 LYS A CA 1
ATOM 1453 C C . LYS A 1 181 ? 7.645 14.234 -2.883 1 96.25 181 LYS A C 1
ATOM 1455 O O . LYS A 1 181 ? 7.918 13.172 -2.32 1 96.25 181 LYS A O 1
ATOM 1460 N N . ILE A 1 182 ? 6.488 14.781 -2.893 1 98.06 182 ILE A N 1
ATOM 1461 C CA . ILE A 1 182 ? 5.473 14.281 -1.976 1 98.06 182 ILE A CA 1
ATOM 1462 C C . ILE A 1 182 ? 4.543 13.312 -2.711 1 98.06 182 ILE A C 1
ATOM 1464 O O . ILE A 1 182 ? 3.965 13.672 -3.742 1 98.06 182 ILE A O 1
ATOM 1468 N N . ALA A 1 183 ? 4.453 12.102 -2.217 1 98.12 183 ALA A N 1
ATOM 1469 C CA . ALA A 1 183 ? 3.5 11.133 -2.746 1 98.12 183 ALA A CA 1
ATOM 1470 C C . ALA A 1 183 ? 2.1 11.383 -2.193 1 98.12 183 ALA A C 1
ATOM 1472 O O . ALA A 1 183 ? 1.136 11.484 -2.957 1 98.12 183 ALA A O 1
ATOM 1473 N N . CYS A 1 184 ? 1.971 11.477 -0.893 1 98.56 184 CYS A N 1
ATOM 1474 C CA . CYS A 1 184 ? 0.711 11.758 -0.214 1 98.56 184 CYS A CA 1
ATOM 1475 C C . CYS A 1 184 ? 0.953 12.172 1.233 1 98.56 184 CYS A C 1
ATOM 1477 O O . CYS A 1 184 ? 2.1 12.242 1.68 1 98.56 184 CYS A O 1
ATOM 1479 N N . LEU A 1 185 ? -0.087 12.586 1.896 1 98.81 185 LEU A N 1
ATOM 1480 C CA . LEU A 1 185 ? -0.095 12.82 3.336 1 98.81 185 LEU A CA 1
ATOM 1481 C C . LEU A 1 185 ? -0.927 11.766 4.055 1 98.81 185 LEU A C 1
ATOM 1483 O O . LEU A 1 185 ? -1.827 11.164 3.459 1 98.81 185 LEU A O 1
ATOM 1487 N N . ILE A 1 186 ? -0.573 11.508 5.289 1 98.94 186 ILE A N 1
ATOM 1488 C CA . ILE A 1 186 ? -1.407 10.695 6.168 1 98.94 186 ILE A CA 1
ATOM 1489 C C . ILE A 1 186 ? -1.688 11.461 7.461 1 98.94 186 ILE A C 1
ATOM 1491 O O . ILE A 1 186 ? -0.77 11.742 8.234 1 98.94 186 ILE A O 1
ATOM 1495 N N . ALA A 1 187 ? -2.936 11.781 7.703 1 98.94 187 ALA A N 1
ATOM 1496 C CA . ALA A 1 187 ? -3.33 12.352 8.992 1 98.94 187 ALA A CA 1
ATOM 1497 C C . ALA A 1 187 ? -3.459 11.258 10.055 1 98.94 187 ALA A C 1
ATOM 1499 O O . ALA A 1 187 ? -3.963 10.172 9.773 1 98.94 187 ALA A O 1
ATOM 1500 N N . LEU A 1 188 ? -2.996 11.539 11.211 1 98.88 188 LEU A N 1
ATOM 1501 C CA . LEU A 1 188 ? -2.979 10.57 12.297 1 98.88 188 LEU A CA 1
ATOM 1502 C C . LEU A 1 188 ? -3.627 11.148 13.555 1 98.88 188 LEU A C 1
ATOM 1504 O O . LEU A 1 188 ? -3.445 12.328 13.859 1 98.88 188 LEU A O 1
ATOM 1508 N N . GLY A 1 189 ? -4.344 10.328 14.289 1 98.62 189 GLY A N 1
ATOM 1509 C CA . GLY A 1 189 ? -4.953 10.734 15.547 1 98.62 189 GLY A CA 1
ATOM 1510 C C . GLY A 1 189 ? -5.938 9.719 16.094 1 98.62 189 GLY A C 1
ATOM 1511 O O . GLY A 1 189 ? -5.809 8.516 15.828 1 98.62 189 GLY A O 1
ATOM 1512 N N . LYS A 1 190 ? -6.754 10.266 16.922 1 97.94 190 LYS A N 1
ATOM 1513 C CA . LYS A 1 190 ? -7.848 9.484 17.484 1 97.94 190 LYS A CA 1
ATOM 1514 C C . LYS A 1 190 ? -9.203 9.992 17.016 1 97.94 190 LYS A C 1
ATOM 1516 O O . LYS A 1 190 ? -9.469 11.195 17.078 1 97.94 190 LYS A O 1
ATOM 1521 N N . ARG A 1 191 ? -10 9.078 16.562 1 97.06 191 ARG A N 1
ATOM 1522 C CA . ARG A 1 191 ? -11.297 9.469 16.016 1 97.06 191 ARG A CA 1
ATOM 1523 C C . ARG A 1 191 ? -12.188 10.086 17.094 1 97.06 191 ARG A C 1
ATOM 1525 O O . ARG A 1 191 ? -12.023 9.797 18.281 1 97.06 191 ARG A O 1
ATOM 1532 N N . VAL A 1 192 ? -13.188 10.898 16.656 1 96.25 192 VAL A N 1
ATOM 1533 C CA . VAL A 1 192 ? -14.164 11.492 17.562 1 96.25 192 VAL A CA 1
ATOM 1534 C C . VAL A 1 192 ? -15.523 10.828 17.359 1 96.25 192 VAL A C 1
ATOM 1536 O O . VAL A 1 192 ? -16.422 10.992 18.188 1 96.25 192 VAL A O 1
ATOM 1539 N N . LYS A 1 193 ? -15.672 10.172 16.219 1 92.5 193 LYS A N 1
ATOM 1540 C CA . LYS A 1 193 ? -16.906 9.461 15.906 1 92.5 193 LYS A CA 1
ATOM 1541 C C . LYS A 1 193 ? -16.625 8.016 15.508 1 92.5 193 LYS A C 1
ATOM 1543 O O . LYS A 1 193 ? -15.516 7.695 15.062 1 92.5 193 LYS A O 1
ATOM 1548 N N . GLU A 1 194 ? -17.625 7.223 15.695 1 90.06 194 GLU A N 1
ATOM 1549 C CA . GLU A 1 194 ? -17.469 5.84 15.258 1 90.06 194 GLU A CA 1
ATOM 1550 C C . GLU A 1 194 ? -17.312 5.75 13.742 1 90.06 194 GLU A C 1
ATOM 1552 O O . GLU A 1 194 ? -17.781 6.629 13.016 1 90.06 194 GLU A O 1
ATOM 1557 N N . ALA A 1 195 ? -16.688 4.672 13.336 1 86.88 195 ALA A N 1
ATOM 1558 C CA . ALA A 1 195 ? -16.516 4.445 11.906 1 86.88 195 ALA A CA 1
ATOM 1559 C C . ALA A 1 195 ? -17.844 4.211 11.219 1 86.88 195 ALA A C 1
ATOM 1561 O O . ALA A 1 195 ? -18.719 3.531 11.766 1 86.88 195 ALA A O 1
ATOM 1562 N N . SER A 1 196 ? -18.016 4.852 10.102 1 83.69 196 SER A N 1
ATOM 1563 C CA . SER A 1 196 ? -19.203 4.574 9.297 1 83.69 196 SER A CA 1
ATOM 1564 C C . SER A 1 196 ? -19.141 3.193 8.664 1 83.69 196 SER A C 1
ATOM 1566 O O . SER A 1 196 ? -18.047 2.617 8.539 1 83.69 196 SER A O 1
ATOM 1568 N N . GLN A 1 197 ? -20.281 2.717 8.344 1 86.12 197 GLN A N 1
ATOM 1569 C CA . GLN A 1 197 ? -20.312 1.443 7.629 1 86.12 197 GLN A CA 1
ATOM 1570 C C . GLN A 1 197 ? -19.594 1.552 6.285 1 86.12 197 GLN A C 1
ATOM 1572 O O . GLN A 1 197 ? -19.812 2.514 5.543 1 86.12 197 GLN A O 1
ATOM 1577 N N . LYS A 1 198 ? -18.797 0.522 6.023 1 90 198 LYS A N 1
ATOM 1578 C CA . LYS A 1 198 ? -18.031 0.535 4.781 1 90 198 LYS A CA 1
ATOM 1579 C C . LYS A 1 198 ? -18.922 0.223 3.582 1 90 198 LYS A C 1
ATOM 1581 O O . LYS A 1 198 ? -19.797 -0.635 3.662 1 90 198 LYS A O 1
ATOM 1586 N N . SER A 1 199 ? -18.719 1.018 2.623 1 91.19 199 SER A N 1
ATOM 1587 C CA . SER A 1 199 ? -19.297 0.727 1.318 1 91.19 199 SER A CA 1
ATOM 1588 C C . SER A 1 199 ? -18.281 0.115 0.375 1 91.19 199 SER A C 1
ATOM 1590 O O . SER A 1 199 ? -17.266 0.746 0.057 1 91.19 199 SER A O 1
ATOM 1592 N N . ARG A 1 200 ? -18.5 -1.163 -0.008 1 95.56 200 ARG A N 1
ATOM 1593 C CA . ARG A 1 200 ? -17.625 -1.881 -0.93 1 95.56 200 ARG A CA 1
ATOM 1594 C C . ARG A 1 200 ? -18.422 -2.545 -2.043 1 95.56 200 ARG A C 1
ATOM 1596 O O . ARG A 1 200 ? -19.578 -2.928 -1.839 1 95.56 200 ARG A O 1
ATOM 1603 N N . LYS A 1 201 ? -17.812 -2.592 -3.152 1 94.56 201 LYS A N 1
ATOM 1604 C CA . LYS A 1 201 ? -18.484 -3.338 -4.219 1 94.56 201 LYS A CA 1
ATOM 1605 C C . LYS A 1 201 ? -18.656 -4.801 -3.834 1 94.56 201 LYS A C 1
ATOM 1607 O O . LYS A 1 201 ? -17.906 -5.336 -3.027 1 94.56 201 LYS A O 1
ATOM 1612 N N . PRO A 1 202 ? -19.719 -5.445 -4.434 1 95.56 202 PRO A N 1
ATOM 1613 C CA . PRO A 1 202 ? -19.938 -6.859 -4.141 1 95.56 202 PRO A CA 1
ATOM 1614 C C . PRO A 1 202 ? -18.703 -7.719 -4.398 1 95.56 202 PRO A C 1
ATOM 1616 O O . PRO A 1 202 ? -17.922 -7.418 -5.297 1 95.56 202 PRO A O 1
ATOM 1619 N N . LYS A 1 203 ? -18.562 -8.727 -3.662 1 96.38 203 LYS A N 1
ATOM 1620 C CA . LYS A 1 203 ? -17.391 -9.586 -3.713 1 96.38 203 LYS A CA 1
ATOM 1621 C C . LYS A 1 203 ? -17.141 -10.102 -5.125 1 96.38 203 LYS A C 1
ATOM 1623 O O . LYS A 1 203 ? -16 -10.156 -5.586 1 96.38 203 LYS A O 1
ATOM 1628 N N . ASN A 1 204 ? -18.203 -10.453 -5.836 1 95.75 204 ASN A N 1
ATOM 1629 C CA . ASN A 1 204 ? -18.062 -11.023 -7.168 1 95.75 204 ASN A CA 1
ATOM 1630 C C . ASN A 1 204 ? -17.578 -9.977 -8.18 1 95.75 204 ASN A C 1
ATOM 1632 O O . ASN A 1 204 ? -17.156 -10.328 -9.281 1 95.75 204 ASN A O 1
ATOM 1636 N N . HIS A 1 205 ? -17.641 -8.68 -7.805 1 96.19 205 HIS A N 1
ATOM 1637 C CA .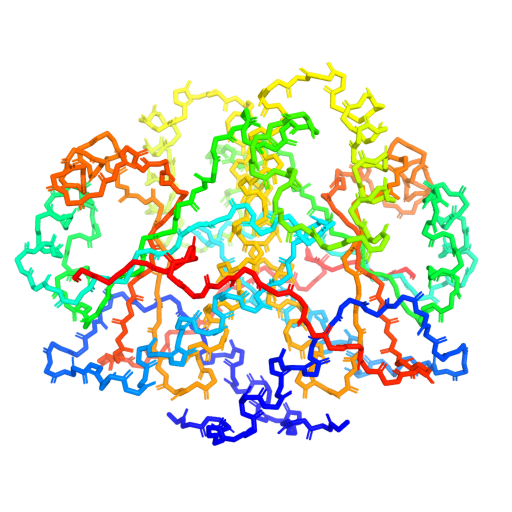 HIS A 1 205 ? -17.125 -7.609 -8.648 1 96.19 205 HIS A CA 1
ATOM 1638 C C . HIS A 1 205 ? -15.672 -7.289 -8.305 1 96.19 205 HIS A C 1
ATOM 1640 O O . HIS A 1 205 ? -14.984 -6.617 -9.078 1 96.19 205 HIS A O 1
ATOM 1646 N N . ALA A 1 206 ? -15.227 -7.805 -7.137 1 97.69 206 ALA A N 1
ATOM 1647 C CA . ALA A 1 206 ? -13.891 -7.465 -6.672 1 97.69 206 ALA A CA 1
ATOM 1648 C C . ALA A 1 206 ? -12.961 -8.672 -6.746 1 97.69 206 ALA A C 1
ATOM 1650 O O . ALA A 1 206 ? -11.734 -8.516 -6.852 1 97.69 206 ALA A O 1
ATOM 1651 N N . ILE A 1 207 ? -13.594 -9.875 -6.695 1 98.38 207 ILE A N 1
ATOM 1652 C CA . ILE A 1 207 ? -12.812 -11.102 -6.523 1 98.38 207 ILE A CA 1
ATOM 1653 C C . ILE A 1 207 ? -13.18 -12.102 -7.613 1 98.38 207 ILE A C 1
ATOM 1655 O O . ILE A 1 207 ? -14.367 -12.328 -7.887 1 98.38 207 ILE A O 1
ATOM 1659 N N . THR A 1 208 ? -12.195 -12.641 -8.219 1 98.38 208 THR A N 1
ATOM 1660 C CA . THR A 1 208 ? -12.352 -13.82 -9.062 1 98.38 208 THR A CA 1
ATOM 1661 C C . THR A 1 208 ? -11.555 -14.992 -8.5 1 98.38 208 THR A C 1
ATOM 1663 O O . THR A 1 208 ? -10.398 -14.844 -8.117 1 98.38 208 THR A O 1
ATOM 1666 N N . TRP A 1 209 ? -12.211 -16.172 -8.438 1 98.06 209 TRP A N 1
ATOM 1667 C CA . TRP A 1 209 ? -11.562 -17.375 -7.945 1 98.06 209 TRP A CA 1
ATOM 1668 C C . TRP A 1 209 ? -11.156 -18.297 -9.102 1 98.06 209 TRP A C 1
ATOM 1670 O O . TRP A 1 209 ? -11.977 -18.625 -9.961 1 98.06 209 TRP A O 1
ATOM 1680 N N . LEU A 1 210 ? -9.938 -18.594 -9.125 1 97.56 210 LEU A N 1
ATOM 1681 C CA . LEU A 1 210 ? -9.438 -19.5 -10.156 1 97.56 210 LEU A CA 1
ATOM 1682 C C . LEU A 1 210 ? -8.617 -20.625 -9.539 1 97.56 210 LEU A C 1
ATOM 1684 O O . LEU A 1 210 ? -7.648 -20.375 -8.812 1 97.56 210 LEU A O 1
ATOM 1688 N N . MET B 1 1 ? -9.758 0.78 20.5 1 69.81 1 MET B N 1
ATOM 1689 C CA . MET B 1 1 ? -9.32 -0.51 21.031 1 69.81 1 MET B CA 1
ATOM 1690 C C . MET B 1 1 ? -7.973 -0.91 20.438 1 69.81 1 MET B C 1
ATOM 1692 O O . MET B 1 1 ? -7.77 -0.832 19.234 1 69.81 1 MET B O 1
ATOM 1696 N N . LYS B 1 2 ? -7.02 -1.184 21.438 1 77.88 2 LYS B N 1
ATOM 1697 C CA . LYS B 1 2 ? -5.734 -1.736 21.016 1 77.88 2 LYS B CA 1
ATOM 1698 C C . LYS B 1 2 ? -5.867 -3.215 20.656 1 77.88 2 LYS B C 1
ATOM 1700 O O . LYS B 1 2 ? -6.309 -4.02 21.484 1 77.88 2 LYS B O 1
ATOM 1705 N N . PHE B 1 3 ? -5.625 -3.49 19.406 1 89.44 3 PHE B N 1
ATOM 1706 C CA . PHE B 1 3 ? -5.805 -4.855 18.922 1 89.44 3 PHE B CA 1
ATOM 1707 C C . PHE B 1 3 ? -4.648 -5.742 19.359 1 89.44 3 PHE B C 1
ATOM 1709 O O . PHE B 1 3 ? -4.836 -6.926 19.656 1 89.44 3 PHE B O 1
ATOM 1716 N N . LEU B 1 4 ? -3.453 -5.227 19.359 1 91.69 4 LEU B N 1
ATOM 1717 C CA . LEU B 1 4 ? -2.232 -5.902 19.781 1 91.69 4 LEU B CA 1
ATOM 1718 C C . LEU B 1 4 ? -1.414 -5.008 20.703 1 91.69 4 LEU B C 1
ATOM 1720 O O . LEU B 1 4 ? -1.379 -3.789 20.531 1 91.69 4 LEU B O 1
ATOM 1724 N N . ASN B 1 5 ? -0.82 -5.664 21.688 1 92.62 5 ASN B N 1
ATOM 1725 C CA . ASN B 1 5 ? 0.093 -4.859 22.5 1 92.62 5 ASN B CA 1
ATOM 1726 C C . ASN B 1 5 ? 1.362 -4.512 21.719 1 92.62 5 ASN B C 1
ATOM 1728 O O . ASN B 1 5 ? 1.594 -5.035 20.625 1 92.62 5 ASN B O 1
ATOM 1732 N N . GLN B 1 6 ? 2.148 -3.643 22.25 1 94.31 6 GLN B N 1
ATOM 1733 C CA . GLN B 1 6 ? 3.295 -3.07 21.547 1 94.31 6 GLN B CA 1
ATOM 1734 C C . GLN B 1 6 ? 4.312 -4.148 21.188 1 94.31 6 GLN B C 1
ATOM 1736 O O . GLN B 1 6 ? 4.875 -4.141 20.094 1 94.31 6 GLN B O 1
ATOM 1741 N N . GLU B 1 7 ? 4.488 -5.039 22.062 1 94.75 7 GLU B N 1
ATOM 1742 C CA . GLU B 1 7 ? 5.453 -6.109 21.828 1 94.75 7 GLU B CA 1
ATOM 1743 C C . GLU B 1 7 ? 5.035 -6.988 20.656 1 94.75 7 GLU B C 1
ATOM 1745 O O . GLU B 1 7 ? 5.855 -7.332 19.812 1 94.75 7 GLU B O 1
ATOM 1750 N N . LYS B 1 8 ? 3.793 -7.316 20.625 1 95.5 8 LYS B N 1
ATOM 1751 C CA . LYS B 1 8 ? 3.271 -8.164 19.547 1 95.5 8 LYS B CA 1
ATOM 1752 C C . LYS B 1 8 ? 3.275 -7.434 18.219 1 95.5 8 LYS B C 1
ATOM 1754 O O . LYS B 1 8 ? 3.492 -8.047 17.172 1 95.5 8 LYS B O 1
ATOM 1759 N N . ARG B 1 9 ? 2.992 -6.117 18.281 1 96.56 9 ARG B N 1
ATOM 1760 C CA . ARG B 1 9 ? 3.066 -5.336 17.047 1 96.56 9 ARG B CA 1
ATOM 1761 C C . ARG B 1 9 ? 4.492 -5.301 16.516 1 96.56 9 ARG B C 1
ATOM 1763 O O . ARG B 1 9 ? 4.703 -5.426 15.305 1 96.56 9 ARG B O 1
ATOM 1770 N N . LYS B 1 10 ? 5.426 -5.188 17.391 1 95.25 10 LYS B N 1
ATOM 1771 C CA . LYS B 1 10 ? 6.828 -5.219 16.984 1 95.25 10 LYS B CA 1
ATOM 1772 C C . LYS B 1 10 ? 7.195 -6.57 16.391 1 95.25 10 LYS B C 1
ATOM 1774 O O . LYS B 1 10 ? 7.875 -6.633 15.359 1 95.25 10 LYS B O 1
ATOM 1779 N N . GLN B 1 11 ? 6.734 -7.598 17 1 95.31 11 GLN B N 1
ATOM 1780 C CA . GLN B 1 11 ? 6.984 -8.945 16.5 1 95.31 11 GLN B CA 1
ATOM 1781 C C . GLN B 1 11 ? 6.367 -9.133 15.117 1 95.31 11 GLN B C 1
ATOM 1783 O O . GLN B 1 11 ? 6.988 -9.719 14.227 1 95.31 11 GLN B O 1
ATOM 1788 N N . LEU B 1 12 ? 5.137 -8.656 14.93 1 96.5 12 LEU B N 1
ATOM 1789 C CA . LEU B 1 12 ? 4.422 -8.758 13.664 1 96.5 12 LEU B CA 1
ATOM 1790 C C . LEU B 1 12 ? 5.219 -8.109 12.539 1 96.5 12 LEU B C 1
ATOM 1792 O O . LEU B 1 12 ? 5.387 -8.703 11.469 1 96.5 12 LEU B O 1
ATOM 1796 N N . LEU B 1 13 ? 5.738 -6.938 12.797 1 95.75 13 LEU B N 1
ATOM 1797 C CA . LEU B 1 13 ? 6.457 -6.18 11.781 1 95.75 13 LEU B CA 1
ATOM 1798 C C . LEU B 1 13 ? 7.758 -6.875 11.398 1 95.75 13 LEU B C 1
ATOM 1800 O O . LEU B 1 13 ? 8.18 -6.812 10.242 1 95.75 13 LEU B O 1
ATOM 1804 N N . ASN B 1 14 ? 8.336 -7.566 12.328 1 93.25 14 ASN B N 1
ATOM 1805 C CA . ASN B 1 14 ? 9.578 -8.273 12.039 1 93.25 14 ASN B CA 1
ATOM 1806 C C . ASN B 1 14 ? 9.312 -9.633 11.406 1 93.25 14 ASN B C 1
ATOM 1808 O O . ASN B 1 14 ? 10.133 -10.133 10.633 1 93.25 14 ASN B O 1
ATOM 1812 N N . GLU B 1 15 ? 8.195 -10.172 11.797 1 92.88 15 GLU B N 1
ATOM 1813 C CA . GLU B 1 15 ? 7.82 -11.453 11.211 1 92.88 15 GLU B CA 1
ATOM 1814 C C . GLU B 1 15 ? 7.398 -11.289 9.75 1 92.88 15 GLU B C 1
ATOM 1816 O O . GLU B 1 15 ? 7.66 -12.164 8.922 1 92.88 15 GLU B O 1
ATOM 1821 N N . ARG B 1 16 ? 6.691 -10.188 9.508 1 95.81 16 ARG B N 1
ATOM 1822 C CA . ARG B 1 16 ? 6.328 -9.914 8.125 1 95.81 16 ARG B CA 1
ATOM 1823 C C . ARG B 1 16 ? 7.57 -9.766 7.254 1 95.81 16 ARG B C 1
ATOM 1825 O O . ARG B 1 16 ? 8.406 -8.891 7.496 1 95.81 16 ARG B O 1
ATOM 1832 N N . HIS B 1 17 ? 7.738 -10.586 6.297 1 96.38 17 HIS B N 1
ATOM 1833 C CA . HIS B 1 17 ? 8.852 -10.555 5.352 1 96.38 17 HIS B CA 1
ATOM 1834 C C . HIS B 1 17 ? 8.414 -11.047 3.975 1 96.38 17 HIS B C 1
ATOM 1836 O O . HIS B 1 17 ? 7.324 -11.617 3.828 1 96.38 17 HIS B O 1
ATOM 1842 N N . SER B 1 18 ? 9.234 -10.789 3.012 1 97.06 18 SER B N 1
ATOM 1843 C CA . SER B 1 18 ? 9 -11.391 1.703 1 97.06 18 SER B CA 1
ATOM 1844 C C . SER B 1 18 ? 9.477 -12.836 1.664 1 97.06 18 SER B C 1
ATOM 1846 O O . SER B 1 18 ? 10.68 -13.094 1.537 1 97.06 18 SER B O 1
ATOM 1848 N N . CYS B 1 19 ? 8.516 -13.695 1.778 1 97.25 19 CYS B N 1
ATOM 1849 C CA . CYS B 1 19 ? 8.828 -15.117 1.826 1 97.25 19 CYS B CA 1
ATOM 1850 C C . CYS B 1 19 ? 9.211 -15.641 0.445 1 97.25 19 CYS B C 1
ATOM 1852 O O . CYS B 1 19 ? 8.43 -15.523 -0.503 1 97.25 19 CYS B O 1
ATOM 1854 N N . LYS B 1 20 ? 10.328 -16.328 0.344 1 95.44 20 LYS B N 1
ATOM 1855 C CA . LYS B 1 20 ? 10.844 -16.688 -0.97 1 95.44 20 LYS B CA 1
ATOM 1856 C C . LYS B 1 20 ? 10.586 -18.156 -1.271 1 95.44 20 LYS B C 1
ATOM 1858 O O . LYS B 1 20 ? 10.742 -18.609 -2.41 1 95.44 20 LYS B O 1
ATOM 1863 N N . MET B 1 21 ? 10.25 -18.891 -0.284 1 97.44 21 MET B N 1
ATOM 1864 C CA . MET B 1 21 ? 9.922 -20.312 -0.434 1 97.44 21 MET B CA 1
ATOM 1865 C C . MET B 1 21 ? 8.844 -20.719 0.567 1 97.44 21 MET B C 1
ATOM 1867 O O . MET B 1 21 ? 8.961 -20.438 1.759 1 97.44 21 MET B O 1
ATOM 1871 N N . PHE B 1 22 ? 7.871 -21.438 0.061 1 98.44 22 PHE B N 1
ATOM 1872 C CA . PHE B 1 22 ? 6.727 -21.812 0.884 1 98.44 22 PHE B CA 1
ATOM 1873 C C . PHE B 1 22 ? 6.688 -23.328 1.106 1 98.44 22 PHE B C 1
ATOM 1875 O O . PHE B 1 22 ? 7.312 -24.078 0.364 1 98.44 22 PHE B O 1
ATOM 1882 N N . ASP B 1 23 ? 6.023 -23.734 2.172 1 98.19 23 ASP B N 1
ATOM 1883 C CA . ASP B 1 23 ? 5.727 -25.141 2.42 1 98.19 23 ASP B CA 1
ATOM 1884 C C . ASP B 1 23 ? 4.773 -25.703 1.362 1 98.19 23 ASP B C 1
ATOM 1886 O O . ASP B 1 23 ? 3.58 -25.391 1.374 1 98.19 23 ASP B O 1
ATOM 1890 N N . LYS B 1 24 ? 5.25 -26.578 0.556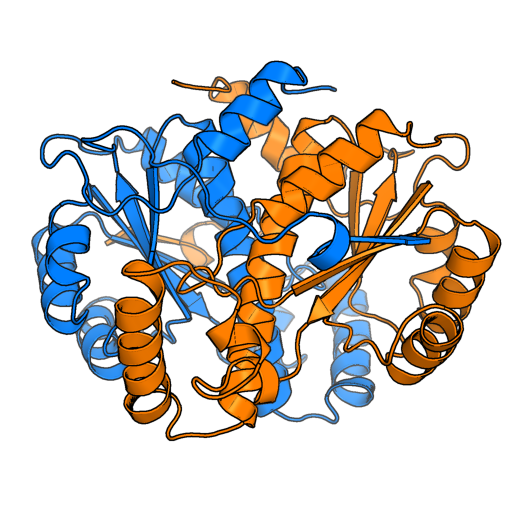 1 96.44 24 LYS B N 1
ATOM 1891 C CA . LYS B 1 24 ? 4.484 -27.094 -0.573 1 96.44 24 LYS B CA 1
ATOM 1892 C C . LYS B 1 24 ? 3.309 -27.938 -0.095 1 96.44 24 LYS B C 1
ATOM 1894 O O . LYS B 1 24 ? 2.393 -28.234 -0.867 1 96.44 24 LYS B O 1
ATOM 1899 N N . HIS B 1 25 ? 3.289 -28.312 1.158 1 96.88 25 HIS B N 1
ATOM 1900 C CA . HIS B 1 25 ? 2.234 -29.172 1.692 1 96.88 25 HIS B CA 1
ATOM 1901 C C . HIS B 1 25 ? 1.139 -28.344 2.357 1 96.88 25 HIS B C 1
ATOM 1903 O O . HIS B 1 25 ? 0.095 -28.875 2.736 1 96.88 25 HIS B O 1
ATOM 1909 N N . TYR B 1 26 ? 1.437 -27.125 2.51 1 97.75 26 TYR B N 1
ATOM 1910 C CA . TYR B 1 26 ? 0.409 -26.25 3.076 1 97.75 26 TYR B CA 1
ATOM 1911 C C . TYR B 1 26 ? -0.613 -25.859 2.018 1 97.75 26 TYR B C 1
ATOM 1913 O O . TYR B 1 26 ? -0.247 -25.391 0.934 1 97.75 26 TYR B O 1
ATOM 1921 N N . THR B 1 27 ? -1.891 -26.047 2.336 1 97.81 27 THR B N 1
ATOM 1922 C CA . THR B 1 27 ? -2.994 -25.641 1.477 1 97.81 27 THR B CA 1
ATOM 1923 C C . THR B 1 27 ? -3.969 -24.75 2.238 1 97.81 27 THR B C 1
ATOM 1925 O O . THR B 1 27 ? -4.434 -25.109 3.322 1 97.81 27 THR B O 1
ATOM 1928 N N . PHE B 1 28 ? -4.277 -23.625 1.651 1 97.88 28 PHE B N 1
ATOM 1929 C CA . PHE B 1 28 ? -5.238 -22.734 2.281 1 97.88 28 PHE B CA 1
ATOM 1930 C C . PHE B 1 28 ? -6.613 -23.375 2.367 1 97.88 28 PHE B C 1
ATOM 1932 O O . PHE B 1 28 ? -7.062 -24.016 1.412 1 97.88 28 PHE B O 1
ATOM 1939 N N . SER B 1 29 ? -7.234 -23.188 3.506 1 97.56 29 SER B N 1
ATOM 1940 C CA . SER B 1 29 ? -8.664 -23.484 3.578 1 97.56 29 SER B CA 1
ATOM 1941 C C . SER B 1 29 ? -9.484 -22.438 2.85 1 97.56 29 SER B C 1
ATOM 1943 O O . SER B 1 29 ? -9 -21.344 2.582 1 97.56 29 SER B O 1
ATOM 1945 N N . SER B 1 30 ? -10.703 -22.812 2.549 1 97.19 30 SER B N 1
ATOM 1946 C CA . SER B 1 30 ? -11.625 -21.844 1.948 1 97.19 30 SER B CA 1
ATOM 1947 C C . SER B 1 30 ? -11.82 -20.641 2.855 1 97.19 30 SER B C 1
ATOM 1949 O O . SER B 1 30 ? -11.93 -19.5 2.377 1 97.19 30 SER B O 1
ATOM 1951 N N . GLU B 1 31 ? -11.852 -20.906 4.094 1 97.25 31 GLU B N 1
ATOM 1952 C CA . GLU B 1 31 ? -12.039 -19.844 5.07 1 97.25 31 GLU B CA 1
ATOM 1953 C C . GLU B 1 31 ? -10.859 -18.875 5.062 1 97.25 31 GLU B C 1
ATOM 1955 O O . GLU B 1 31 ? -11.047 -17.656 5.094 1 97.25 31 GLU B O 1
ATOM 1960 N N . GLU B 1 32 ? -9.664 -19.391 5.02 1 97.56 32 GLU B N 1
ATOM 1961 C CA . GLU B 1 32 ? -8.469 -18.562 4.965 1 97.56 32 GLU B CA 1
ATOM 1962 C C . GLU B 1 32 ? -8.438 -17.719 3.697 1 97.56 32 GLU B C 1
ATOM 1964 O O . GLU B 1 32 ? -8.141 -16.516 3.75 1 97.56 32 GLU B O 1
ATOM 1969 N N . LEU B 1 33 ? -8.773 -18.312 2.609 1 98.5 33 LEU B N 1
ATOM 1970 C CA . LEU B 1 33 ? -8.773 -17.609 1.332 1 98.5 33 LEU B CA 1
ATOM 1971 C C . LEU B 1 33 ? -9.828 -16.5 1.324 1 98.5 33 LEU B C 1
ATOM 1973 O O . LEU B 1 33 ? -9.578 -15.406 0.838 1 98.5 33 LEU B O 1
ATOM 1977 N N . GLU B 1 34 ? -10.953 -16.844 1.873 1 98.25 34 GLU B N 1
ATOM 1978 C CA . GLU B 1 34 ? -12.016 -15.852 1.967 1 98.25 34 GLU B CA 1
ATOM 1979 C C . GLU B 1 34 ? -11.594 -14.664 2.832 1 98.25 34 GLU B C 1
ATOM 1981 O O . GLU B 1 34 ? -11.922 -13.516 2.521 1 98.25 34 GLU B O 1
ATOM 1986 N N . GLU B 1 35 ? -10.938 -14.953 3.879 1 98.12 35 GLU B N 1
ATOM 1987 C CA . GLU B 1 35 ? -10.461 -13.883 4.75 1 98.12 35 GLU B CA 1
ATOM 1988 C C . GLU B 1 35 ? -9.453 -13 4.031 1 98.12 35 GLU B C 1
ATOM 1990 O O . GLU B 1 35 ? -9.508 -11.773 4.137 1 98.12 35 GLU B O 1
ATOM 1995 N N . ILE B 1 36 ? -8.547 -13.609 3.268 1 98.75 36 ILE B N 1
ATOM 1996 C CA . ILE B 1 36 ? -7.551 -12.836 2.525 1 98.75 36 ILE B CA 1
ATOM 1997 C C . ILE B 1 36 ? -8.25 -11.977 1.478 1 98.75 36 ILE B C 1
ATOM 1999 O O . ILE B 1 36 ? -7.902 -10.805 1.299 1 98.75 36 ILE B O 1
ATOM 2003 N N . ALA B 1 37 ? -9.234 -12.531 0.837 1 98.69 37 ALA B N 1
ATOM 2004 C CA . ALA B 1 37 ? -10.031 -11.773 -0.13 1 98.69 37 ALA B CA 1
ATOM 2005 C C . ALA B 1 37 ? -10.711 -10.586 0.534 1 98.69 37 ALA B C 1
ATOM 2007 O O . ALA B 1 37 ? -10.781 -9.5 -0.044 1 98.69 37 ALA B O 1
ATOM 2008 N N . GLU B 1 38 ? -11.172 -10.789 1.707 1 98.44 38 GLU B N 1
ATOM 2009 C CA . GLU B 1 38 ? -11.828 -9.703 2.432 1 98.44 38 GLU B CA 1
ATOM 2010 C C . GLU B 1 38 ? -10.828 -8.633 2.855 1 98.44 38 GLU B C 1
ATOM 2012 O O . GLU B 1 38 ? -11.133 -7.441 2.834 1 98.44 38 GLU B O 1
ATOM 2017 N N . ILE B 1 39 ? -9.633 -9.055 3.273 1 98.56 39 ILE B N 1
ATOM 2018 C CA . ILE B 1 39 ? -8.578 -8.094 3.58 1 98.56 39 ILE B CA 1
ATOM 2019 C C . ILE B 1 39 ? -8.336 -7.191 2.371 1 98.56 39 ILE B C 1
ATOM 2021 O O . ILE B 1 39 ? -8.227 -5.973 2.51 1 98.56 39 ILE B O 1
ATOM 2025 N N . ALA B 1 40 ? -8.305 -7.785 1.194 1 98.81 40 ALA B N 1
ATOM 2026 C CA . ALA B 1 40 ? -8.094 -7.043 -0.048 1 98.81 40 ALA B CA 1
ATOM 2027 C C . ALA B 1 40 ? -9.266 -6.113 -0.334 1 98.81 40 ALA B C 1
ATOM 2029 O O . ALA B 1 40 ? -9.078 -4.918 -0.563 1 98.81 40 ALA B O 1
ATOM 2030 N N . ARG B 1 41 ? -10.461 -6.613 -0.228 1 98.38 41 ARG B N 1
ATOM 2031 C CA . ARG B 1 41 ? -11.68 -5.906 -0.61 1 98.38 41 ARG B CA 1
ATOM 2032 C C . ARG B 1 41 ? -11.938 -4.715 0.307 1 98.38 41 ARG B C 1
ATOM 2034 O O . ARG B 1 41 ? -12.508 -3.709 -0.117 1 98.38 41 ARG B O 1
ATOM 2041 N N . LEU B 1 42 ? -11.469 -4.789 1.482 1 98 42 LEU B N 1
ATOM 2042 C CA . LEU B 1 42 ? -11.75 -3.744 2.463 1 98 42 LEU B CA 1
ATOM 2043 C C . LEU B 1 42 ? -10.641 -2.705 2.488 1 98 42 LEU B C 1
ATOM 2045 O O . LEU B 1 42 ? -10.641 -1.801 3.328 1 98 42 LEU B O 1
ATOM 2049 N N . SER B 1 43 ? -9.711 -2.799 1.556 1 98.25 43 SER B N 1
ATOM 2050 C CA . SER B 1 43 ? -8.633 -1.825 1.472 1 98.25 43 SER B CA 1
ATOM 2051 C C . SER B 1 43 ? -9.156 -0.44 1.113 1 98.25 43 SER B C 1
ATOM 2053 O O . SER B 1 43 ? -10.125 -0.315 0.358 1 98.25 43 SER B O 1
ATOM 2055 N N . PRO B 1 44 ? -8.539 0.608 1.653 1 98.19 44 PRO B N 1
ATOM 2056 C CA . PRO B 1 44 ? -8.945 1.962 1.265 1 98.19 44 PRO B CA 1
ATOM 2057 C C . PRO B 1 44 ? -8.5 2.324 -0.152 1 98.19 44 PRO B C 1
ATOM 2059 O O . PRO B 1 44 ? -7.555 1.734 -0.677 1 98.19 44 PRO B O 1
ATOM 2062 N N . SER B 1 45 ? -9.227 3.211 -0.739 1 98.44 45 SER B N 1
ATOM 2063 C CA . SER B 1 45 ? -8.883 3.846 -2.008 1 98.44 45 SER B CA 1
ATOM 2064 C C . SER B 1 45 ? -9.453 5.258 -2.09 1 98.44 45 SER B C 1
ATOM 2066 O O . SER B 1 45 ? -10.477 5.559 -1.464 1 98.44 45 SER B O 1
ATOM 2068 N N . SER B 1 46 ? -8.719 6.09 -2.736 1 97.5 46 SER B N 1
ATOM 2069 C CA . SER B 1 46 ? -9.164 7.465 -2.918 1 97.5 46 SER B CA 1
ATOM 2070 C C . SER B 1 46 ? -10.594 7.52 -3.461 1 97.5 46 SER B C 1
ATOM 2072 O O . SER B 1 46 ? -10.914 6.836 -4.434 1 97.5 46 SER B O 1
ATOM 2074 N N . TYR B 1 47 ? -11.5 8.281 -2.777 1 96.31 47 TYR B N 1
ATOM 2075 C CA . TYR B 1 47 ? -12.906 8.445 -3.133 1 96.31 47 TYR B CA 1
ATOM 2076 C C . TYR B 1 47 ? -13.641 7.113 -3.102 1 96.31 47 TYR B C 1
ATOM 2078 O O . TYR B 1 47 ? -14.719 6.977 -3.689 1 96.31 47 TYR B O 1
ATOM 2086 N N . ASN B 1 48 ? -12.977 6.129 -2.496 1 97.06 48 ASN B N 1
ATOM 2087 C CA . ASN B 1 48 ? -13.531 4.785 -2.459 1 97.06 48 ASN B CA 1
ATOM 2088 C C . ASN B 1 48 ? -13.844 4.266 -3.861 1 97.06 48 ASN B C 1
ATOM 2090 O O . ASN B 1 48 ? -14.867 3.621 -4.078 1 97.06 48 ASN B O 1
ATOM 2094 N N . THR B 1 49 ? -12.922 4.547 -4.766 1 98.12 49 THR B N 1
ATOM 2095 C CA . THR B 1 49 ? -13.133 4.145 -6.152 1 98.12 49 THR B CA 1
ATOM 2096 C C . THR B 1 49 ? -12.891 2.65 -6.328 1 98.12 49 THR B C 1
ATOM 2098 O O . THR B 1 49 ? -13.273 2.068 -7.344 1 98.12 49 THR B O 1
ATOM 2101 N N . GLN B 1 50 ? -12.164 2.029 -5.461 1 98.56 50 GLN B N 1
ATOM 2102 C CA . GLN B 1 50 ? -11.945 0.586 -5.492 1 98.56 50 GLN B CA 1
ATOM 2103 C C . GLN B 1 50 ? -11.516 0.123 -6.879 1 98.56 50 GLN B C 1
ATOM 2105 O O . GLN B 1 50 ? -12.086 -0.819 -7.43 1 98.56 50 GLN B O 1
ATOM 2110 N N . PRO B 1 51 ? -10.438 0.823 -7.395 1 98.56 51 PRO B N 1
ATOM 2111 C CA . PRO B 1 51 ? -10.109 0.571 -8.797 1 98.56 51 PRO B CA 1
ATOM 2112 C C . PRO B 1 51 ? -9.234 -0.665 -8.992 1 98.56 51 PRO B C 1
ATOM 2114 O O . PRO B 1 51 ? -8.273 -0.633 -9.766 1 98.56 51 PRO B O 1
ATOM 2117 N N . TRP B 1 52 ? -9.492 -1.712 -8.297 1 98.56 52 TRP B N 1
ATOM 2118 C CA . TRP B 1 52 ? -8.734 -2.961 -8.344 1 98.56 52 TRP B CA 1
ATOM 2119 C C . TRP B 1 52 ? -9.664 -4.152 -8.531 1 98.56 52 TRP B C 1
ATOM 2121 O O . TRP B 1 52 ? -10.875 -4.043 -8.32 1 98.56 52 TRP B O 1
ATOM 2131 N N . HIS B 1 53 ? -9.141 -5.215 -9.008 1 98.38 53 HIS B N 1
ATOM 2132 C CA . HIS B 1 53 ? -9.727 -6.551 -9.055 1 98.38 53 HIS B CA 1
ATOM 2133 C C . HIS B 1 53 ? -8.711 -7.609 -8.641 1 98.38 53 HIS B C 1
ATOM 2135 O O . HIS B 1 53 ? -7.559 -7.57 -9.078 1 98.38 53 HIS B O 1
ATOM 2141 N N . PHE B 1 54 ? -9.117 -8.492 -7.789 1 98.81 54 PHE B N 1
ATOM 2142 C CA . PHE B 1 54 ? -8.203 -9.508 -7.285 1 98.81 54 PHE B CA 1
ATOM 2143 C C . PHE B 1 54 ? -8.586 -10.891 -7.812 1 98.81 54 PHE B C 1
ATOM 2145 O O . PHE B 1 54 ? -9.727 -11.328 -7.648 1 98.81 54 PHE B O 1
ATOM 2152 N N . VAL B 1 55 ? -7.668 -11.523 -8.414 1 98.69 55 VAL B N 1
ATOM 2153 C CA . VAL B 1 55 ? -7.852 -12.898 -8.844 1 98.69 55 VAL B CA 1
ATOM 2154 C C . VAL B 1 55 ? -7.121 -13.844 -7.891 1 98.69 55 VAL B C 1
ATOM 2156 O O . VAL B 1 55 ? -5.891 -13.805 -7.793 1 98.69 55 VAL B O 1
ATOM 2159 N N . MET B 1 56 ? -7.855 -14.672 -7.207 1 98.69 56 MET B N 1
ATOM 2160 C CA . MET B 1 56 ? -7.309 -15.664 -6.289 1 98.69 56 MET B CA 1
ATOM 2161 C C . MET B 1 56 ? -7.051 -16.984 -7.008 1 98.69 56 MET B C 1
ATOM 2163 O O . MET B 1 56 ? -7.992 -17.703 -7.34 1 98.69 56 MET B O 1
ATOM 2167 N N . VAL B 1 57 ? -5.809 -17.312 -7.164 1 98.69 57 VAL B N 1
ATOM 2168 C CA . VAL B 1 57 ? -5.441 -18.5 -7.934 1 98.69 57 VAL B CA 1
ATOM 2169 C C . VAL B 1 57 ? -4.992 -19.609 -6.988 1 98.69 57 VAL B C 1
ATOM 2171 O O . VAL B 1 57 ? -3.951 -19.5 -6.336 1 98.69 57 VAL B O 1
ATOM 2174 N N . THR B 1 58 ? -5.75 -20.719 -6.922 1 98.19 58 THR B N 1
ATOM 2175 C CA . THR B 1 58 ? -5.363 -21.891 -6.145 1 98.19 58 THR B CA 1
ATOM 2176 C C . THR B 1 58 ? -5.18 -23.109 -7.051 1 98.19 58 THR B C 1
ATOM 2178 O O . THR B 1 58 ? -4.625 -24.125 -6.629 1 98.19 58 THR B O 1
ATOM 2181 N N . ASN B 1 59 ? -5.664 -22.969 -8.281 1 97.5 59 ASN B N 1
ATOM 2182 C CA . ASN B 1 59 ? -5.441 -24.031 -9.258 1 97.5 59 ASN B CA 1
ATOM 2183 C C . ASN B 1 59 ? -3.957 -24.219 -9.547 1 97.5 59 ASN B C 1
ATOM 2185 O O . ASN B 1 59 ? -3.301 -23.312 -10.07 1 97.5 59 ASN B O 1
ATOM 2189 N N . LYS B 1 60 ? -3.469 -25.375 -9.297 1 97.31 60 LYS B N 1
ATOM 2190 C CA . LYS B 1 60 ? -2.039 -25.656 -9.391 1 97.31 60 LYS B CA 1
ATOM 2191 C C . LYS B 1 60 ? -1.54 -25.516 -10.82 1 97.31 60 LYS B C 1
ATOM 2193 O O . LYS B 1 60 ? -0.463 -24.969 -11.062 1 97.31 60 LYS B O 1
ATOM 2198 N N . ASP B 1 61 ? -2.283 -26 -11.734 1 97.56 61 ASP B N 1
ATOM 2199 C CA . ASP B 1 61 ? -1.882 -25.922 -13.133 1 97.56 61 ASP B CA 1
ATOM 2200 C C . ASP B 1 61 ? -1.779 -24.469 -13.602 1 97.56 61 ASP B C 1
ATOM 2202 O O . ASP B 1 61 ? -0.804 -24.094 -14.25 1 97.56 61 ASP B O 1
ATOM 2206 N N . LEU B 1 62 ? -2.797 -23.688 -13.281 1 98.06 62 LEU B N 1
ATOM 2207 C CA . LEU B 1 62 ? -2.791 -22.281 -13.656 1 98.06 62 LEU B CA 1
ATOM 2208 C C . LEU B 1 62 ? -1.634 -21.547 -12.984 1 98.06 62 LEU B C 1
ATOM 2210 O O . LEU B 1 62 ? -0.935 -20.766 -13.633 1 98.06 62 LEU B O 1
ATOM 2214 N N . LYS B 1 63 ? -1.469 -21.812 -11.734 1 98.25 63 LYS B N 1
ATOM 2215 C CA . LYS B 1 63 ? -0.367 -21.203 -11 1 98.25 63 LYS B CA 1
ATOM 2216 C C . LYS B 1 63 ? 0.976 -21.531 -11.648 1 98.25 63 LYS B C 1
ATOM 2218 O O . LYS B 1 63 ? 1.824 -20.641 -11.797 1 98.25 63 LYS B O 1
ATOM 2223 N N . ASN B 1 64 ? 1.147 -22.75 -12.078 1 97.88 64 ASN B N 1
ATOM 2224 C CA . ASN B 1 64 ? 2.383 -23.172 -12.727 1 97.88 64 ASN B CA 1
ATOM 2225 C C . ASN B 1 64 ? 2.561 -22.516 -14.086 1 97.88 64 ASN B C 1
ATOM 2227 O O . ASN B 1 64 ? 3.682 -22.203 -14.492 1 97.88 64 ASN B O 1
ATOM 2231 N N . GLN B 1 65 ? 1.479 -22.344 -14.805 1 98.25 65 GLN B N 1
ATOM 2232 C CA . GLN B 1 65 ? 1.545 -21.641 -16.078 1 98.25 65 GLN B CA 1
ATOM 2233 C C . GLN B 1 65 ? 2.004 -20.203 -15.875 1 98.25 65 GLN B C 1
ATOM 2235 O O . GLN B 1 65 ? 2.82 -19.688 -16.641 1 98.25 65 GLN B O 1
ATOM 2240 N N . ILE B 1 66 ? 1.476 -19.531 -14.836 1 98.56 66 ILE B N 1
ATOM 2241 C CA . ILE B 1 66 ? 1.896 -18.172 -14.508 1 98.56 66 ILE B CA 1
ATOM 2242 C C . ILE B 1 66 ? 3.369 -18.172 -14.102 1 98.56 66 ILE B C 1
ATOM 2244 O O . ILE B 1 66 ? 4.141 -17.312 -14.531 1 98.56 66 ILE B O 1
ATOM 2248 N N . ALA B 1 67 ? 3.734 -19.188 -13.328 1 98.62 67 ALA B N 1
ATOM 2249 C CA . ALA B 1 67 ? 5.105 -19.312 -12.844 1 98.62 67 ALA B CA 1
ATOM 2250 C C . ALA B 1 67 ? 6.098 -19.391 -14 1 98.62 67 ALA B C 1
ATOM 2252 O O . ALA B 1 67 ? 7.188 -18.812 -13.93 1 98.62 67 ALA B O 1
ATOM 2253 N N . ALA B 1 68 ? 5.738 -20.047 -15.047 1 98.06 68 ALA B N 1
ATOM 2254 C CA . ALA B 1 68 ? 6.605 -20.25 -16.203 1 98.06 68 ALA B CA 1
ATOM 2255 C C . ALA B 1 68 ? 6.977 -18.922 -16.859 1 98.06 68 ALA B C 1
ATOM 2257 O O . ALA B 1 68 ? 7.984 -18.812 -17.562 1 98.06 68 ALA B O 1
ATOM 2258 N N . HIS B 1 69 ? 6.199 -17.891 -16.594 1 97.62 69 HIS B N 1
ATOM 2259 C CA . HIS B 1 69 ? 6.434 -16.578 -17.203 1 97.62 69 HIS B CA 1
ATOM 2260 C C . HIS B 1 69 ? 6.809 -15.547 -16.141 1 97.62 69 HIS B C 1
ATOM 2262 O O . HIS B 1 69 ? 6.621 -14.344 -16.344 1 97.62 69 HIS B O 1
ATOM 2268 N N . SER B 1 70 ? 7.289 -16 -14.969 1 96.38 70 SER B N 1
ATOM 2269 C CA . SER B 1 70 ? 7.609 -15.102 -13.867 1 96.38 70 SER B CA 1
ATOM 2270 C C . SER B 1 70 ? 9.102 -15.109 -13.555 1 96.38 70 SER B C 1
ATOM 2272 O O . SER B 1 70 ? 9.508 -14.977 -12.398 1 96.38 70 SER B O 1
ATOM 2274 N N . TYR B 1 71 ? 9.859 -15.289 -14.586 1 91.75 71 TYR B N 1
ATOM 2275 C CA . TYR B 1 71 ? 11.305 -15.148 -14.539 1 91.75 71 TYR B CA 1
ATOM 2276 C C . TYR B 1 71 ? 11.891 -15.898 -13.352 1 91.75 71 TYR B C 1
ATOM 2278 O O . TYR B 1 71 ? 11.68 -17.109 -13.203 1 91.75 71 TYR B O 1
ATOM 2286 N N . PHE B 1 72 ? 12.648 -15.227 -12.469 1 90.56 72 PHE B N 1
ATOM 2287 C CA . PHE B 1 72 ? 13.375 -15.852 -11.375 1 90.56 72 PHE B CA 1
ATOM 2288 C C . PHE B 1 72 ? 12.438 -16.203 -10.227 1 90.56 72 PHE B C 1
ATOM 2290 O O . PHE B 1 72 ? 12.852 -16.781 -9.227 1 90.56 72 PHE B O 1
ATOM 2297 N N . ASN B 1 73 ? 11.148 -15.914 -10.398 1 95.44 73 ASN B N 1
ATOM 2298 C CA . ASN B 1 73 ? 10.172 -16.125 -9.336 1 95.44 73 ASN B CA 1
ATOM 2299 C C . ASN B 1 73 ? 9.445 -17.469 -9.508 1 95.44 73 ASN B C 1
ATOM 2301 O O . ASN B 1 73 ? 8.531 -17.781 -8.75 1 95.44 73 ASN B O 1
ATOM 2305 N N . LYS B 1 74 ? 9.844 -18.297 -10.445 1 97.31 74 LYS B N 1
ATOM 2306 C CA . LYS B 1 74 ? 9.133 -19.516 -10.805 1 97.31 74 LYS B CA 1
ATOM 2307 C C . LYS B 1 74 ? 9.023 -20.453 -9.617 1 97.31 74 LYS B C 1
ATOM 2309 O O . LYS B 1 74 ? 7.922 -20.875 -9.25 1 97.31 74 LYS B O 1
ATOM 2314 N N . ASP B 1 75 ? 10.141 -20.781 -8.969 1 97.31 75 ASP B N 1
ATOM 2315 C CA . ASP B 1 75 ? 10.148 -21.734 -7.871 1 97.31 75 ASP B CA 1
ATOM 2316 C C . ASP B 1 75 ? 9.297 -21.25 -6.703 1 97.31 75 ASP B C 1
ATOM 2318 O O . ASP B 1 75 ? 8.609 -22.047 -6.059 1 97.31 75 ASP B O 1
ATOM 2322 N N . MET B 1 76 ? 9.391 -20.016 -6.43 1 97.56 76 MET B N 1
ATOM 2323 C CA . MET B 1 76 ? 8.609 -19.422 -5.34 1 97.56 76 MET B CA 1
ATOM 2324 C C . MET B 1 76 ? 7.113 -19.562 -5.613 1 97.56 76 MET B C 1
ATOM 2326 O O . MET B 1 76 ? 6.359 -20.031 -4.75 1 97.56 76 MET B O 1
ATOM 2330 N N . ILE B 1 77 ? 6.691 -19.203 -6.844 1 98.5 77 ILE B N 1
ATOM 2331 C CA . ILE B 1 77 ? 5.277 -19.266 -7.199 1 98.5 77 ILE B CA 1
ATOM 2332 C C . ILE B 1 77 ? 4.801 -20.719 -7.152 1 98.5 77 ILE B C 1
ATOM 2334 O O . ILE B 1 77 ? 3.719 -21 -6.633 1 98.5 77 ILE B O 1
ATOM 2338 N N . GLU B 1 78 ? 5.609 -21.625 -7.59 1 98.19 78 GLU B N 1
ATOM 2339 C CA . GLU B 1 78 ? 5.242 -23.031 -7.594 1 98.19 78 GLU B CA 1
ATOM 2340 C C . GLU B 1 78 ? 5.113 -23.578 -6.172 1 98.19 78 GLU B C 1
ATOM 2342 O O . GLU B 1 78 ? 4.289 -24.453 -5.91 1 98.19 78 GLU B O 1
ATOM 2347 N N . SER B 1 79 ? 5.891 -23.062 -5.281 1 98.19 79 SER B N 1
ATOM 2348 C CA . SER B 1 79 ? 5.859 -23.531 -3.902 1 98.19 79 SER B CA 1
ATOM 2349 C C . SER B 1 79 ? 4.711 -22.906 -3.127 1 98.19 79 SER B C 1
ATOM 2351 O O . SER B 1 79 ? 4.328 -23.406 -2.062 1 98.19 79 SER B O 1
ATOM 2353 N N . ALA B 1 80 ? 4.172 -21.781 -3.586 1 98.62 80 ALA B N 1
ATOM 2354 C CA . ALA B 1 80 ? 3.107 -21.062 -2.891 1 98.62 80 ALA B CA 1
ATOM 2355 C C . ALA B 1 80 ? 1.803 -21.859 -2.922 1 98.62 80 ALA B C 1
ATOM 2357 O O . ALA B 1 80 ? 1.526 -22.578 -3.887 1 98.62 80 ALA B O 1
ATOM 2358 N N . SER B 1 81 ? 1.053 -21.734 -1.906 1 98.69 81 SER B N 1
ATOM 2359 C CA . SER B 1 81 ? -0.246 -22.391 -1.83 1 98.69 81 SER B CA 1
ATOM 2360 C C . SER B 1 81 ? -1.281 -21.672 -2.691 1 98.69 81 SER B C 1
ATOM 2362 O O . SER B 1 81 ? -2.205 -22.297 -3.213 1 98.69 81 SER B O 1
ATOM 2364 N N . ALA B 1 82 ? -1.175 -20.375 -2.838 1 98.81 82 ALA B N 1
ATOM 2365 C CA . ALA B 1 82 ? -2.066 -19.547 -3.65 1 98.81 82 ALA B CA 1
ATOM 2366 C C . ALA B 1 82 ? -1.333 -18.344 -4.207 1 98.81 82 ALA B C 1
ATOM 2368 O O . ALA B 1 82 ? -0.24 -18 -3.748 1 98.81 82 ALA B O 1
ATOM 2369 N N . LEU B 1 83 ? -1.91 -17.797 -5.227 1 98.88 83 LEU B N 1
ATOM 2370 C CA . LEU B 1 83 ? -1.412 -16.578 -5.859 1 98.88 83 LEU B CA 1
ATOM 2371 C C . LEU B 1 83 ? -2.529 -15.555 -6.016 1 98.88 83 LEU B C 1
ATOM 2373 O O . LEU B 1 83 ? -3.613 -15.883 -6.504 1 98.88 83 LEU B O 1
ATOM 2377 N N . VAL B 1 84 ? -2.301 -14.375 -5.512 1 98.88 84 VAL B N 1
ATOM 2378 C CA . VAL B 1 84 ? -3.213 -13.273 -5.812 1 98.88 84 VAL B CA 1
ATOM 2379 C C . VAL B 1 84 ? -2.691 -12.484 -7.012 1 98.88 84 VAL B C 1
ATOM 2381 O O . VAL B 1 84 ? -1.56 -11.992 -6.992 1 98.88 84 VAL B O 1
ATOM 2384 N N . VAL B 1 85 ? -3.441 -12.422 -8.055 1 98.88 85 VAL B N 1
ATOM 2385 C CA . VAL B 1 85 ? -3.172 -11.484 -9.133 1 98.88 85 VAL B CA 1
ATOM 2386 C C . VAL B 1 85 ? -3.902 -10.164 -8.875 1 98.88 85 VAL B C 1
ATOM 2388 O O . VAL B 1 85 ? -5.133 -10.117 -8.898 1 98.88 85 VAL B O 1
ATOM 2391 N N . VAL B 1 86 ? -3.15 -9.164 -8.617 1 98.88 86 VAL B N 1
ATOM 2392 C CA . VAL B 1 86 ? -3.717 -7.84 -8.398 1 98.88 86 VAL B CA 1
ATOM 2393 C C . VAL B 1 86 ? -3.883 -7.125 -9.734 1 98.88 86 VAL B C 1
ATOM 2395 O O . VAL B 1 86 ? -2.896 -6.793 -10.398 1 98.88 86 VAL B O 1
ATOM 2398 N N . CYS B 1 87 ? -5.094 -6.852 -10.086 1 98.5 87 CYS B N 1
ATOM 2399 C CA . CYS B 1 87 ? -5.398 -6.191 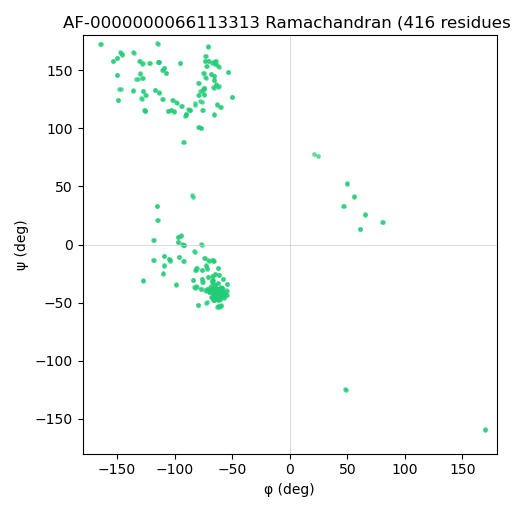-11.352 1 98.5 87 CYS B CA 1
ATOM 2400 C C . CYS B 1 87 ? -5.906 -4.773 -11.117 1 98.5 87 CYS B C 1
ATOM 2402 O O . CYS B 1 87 ? -6.52 -4.492 -10.086 1 98.5 87 CYS B O 1
ATOM 2404 N N . SER B 1 88 ? -5.641 -3.936 -12.039 1 98.25 88 SER B N 1
ATOM 2405 C CA . SER B 1 88 ? -6.16 -2.572 -12.008 1 98.25 88 SER B CA 1
ATOM 2406 C C . SER B 1 88 ? -7.266 -2.383 -13.047 1 98.25 88 SER B C 1
ATOM 2408 O O . SER B 1 88 ? -7.27 -3.047 -14.086 1 98.25 88 SER B O 1
ATOM 2410 N N . LEU B 1 89 ? -8.172 -1.555 -12.719 1 97.56 89 LEU B N 1
ATOM 2411 C CA . LEU B 1 89 ? -9.125 -1.113 -13.727 1 97.56 89 LEU B CA 1
ATOM 2412 C C . LEU B 1 89 ? -8.438 -0.265 -14.789 1 97.56 89 LEU B C 1
ATOM 2414 O O . LEU B 1 89 ? -7.352 0.271 -14.555 1 97.56 89 LEU B O 1
ATOM 2418 N N . LYS B 1 90 ? -9.039 -0.215 -15.945 1 96.69 90 LYS B N 1
ATOM 2419 C CA . LYS B 1 90 ? -8.57 0.699 -16.984 1 96.69 90 LYS B CA 1
ATOM 2420 C C . LYS B 1 90 ? -8.961 2.139 -16.672 1 96.69 90 LYS B C 1
ATOM 2422 O O . LYS B 1 90 ? -10.023 2.385 -16.094 1 96.69 90 LYS B O 1
ATOM 2427 N N . PRO B 1 91 ? -8.109 3.078 -17.094 1 96.94 91 PRO B N 1
ATOM 2428 C CA . PRO B 1 91 ? -8.383 4.48 -16.766 1 96.94 91 PRO B CA 1
ATOM 2429 C C . PRO B 1 91 ? -9.773 4.926 -17.219 1 96.94 91 PRO B C 1
ATOM 2431 O O . PRO B 1 91 ? -10.453 5.672 -16.516 1 96.94 91 PRO B O 1
ATOM 2434 N N . VAL B 1 92 ? -10.273 4.438 -18.297 1 96.25 92 VAL B N 1
ATOM 2435 C CA . VAL B 1 92 ? -11.547 4.867 -18.859 1 96.25 92 VAL B CA 1
ATOM 2436 C C . VAL B 1 92 ? -12.68 4.512 -17.906 1 96.25 92 VAL B C 1
ATOM 2438 O O . VAL B 1 92 ? -13.711 5.184 -17.875 1 96.25 92 VAL B O 1
ATOM 2441 N N . GLU B 1 93 ? -12.477 3.529 -17.094 1 96.56 93 GLU B N 1
ATOM 2442 C CA . GLU B 1 93 ? -13.508 3.08 -16.172 1 96.56 93 GLU B CA 1
ATOM 2443 C C . GLU B 1 93 ? -13.711 4.082 -15.039 1 96.56 93 GLU B C 1
ATOM 2445 O O . GLU B 1 93 ? -14.75 4.082 -14.375 1 96.56 93 GLU B O 1
ATOM 2450 N N . LEU B 1 94 ? -12.703 4.93 -14.805 1 97.31 94 LEU B N 1
ATOM 2451 C CA . LEU B 1 94 ? -12.797 5.879 -13.695 1 97.31 94 LEU B CA 1
ATOM 2452 C C . LEU B 1 94 ? -13.273 7.242 -14.195 1 97.31 94 LEU B C 1
ATOM 2454 O O . LEU B 1 94 ? -13.391 8.188 -13.406 1 97.31 94 LEU B O 1
ATOM 2458 N N . LEU B 1 95 ? -13.555 7.332 -15.461 1 96.5 95 LEU B N 1
ATOM 2459 C CA . LEU B 1 95 ? -14.164 8.578 -15.922 1 96.5 95 LEU B CA 1
ATOM 2460 C C . LEU B 1 95 ? -15.547 8.766 -15.32 1 96.5 95 LEU B C 1
ATOM 2462 O O . LEU B 1 95 ? -16.312 7.801 -15.188 1 96.5 95 LEU B O 1
ATOM 2466 N N . PRO B 1 96 ? -15.875 9.984 -14.969 1 95 96 PRO B N 1
ATOM 2467 C CA . PRO B 1 96 ? -17.125 10.234 -14.242 1 95 96 PRO B CA 1
ATOM 2468 C C . PRO B 1 96 ? -18.359 9.75 -15.008 1 95 96 PRO B C 1
ATOM 2470 O O . PRO B 1 96 ? -19.344 9.352 -14.398 1 95 96 PRO B O 1
ATOM 2473 N N . ASN B 1 97 ? -18.344 9.742 -16.281 1 93.62 97 ASN B N 1
ATOM 2474 C CA . ASN B 1 97 ? -19.484 9.312 -17.094 1 93.62 97 ASN B CA 1
ATOM 2475 C C . ASN B 1 97 ? -19.391 7.832 -17.438 1 93.62 97 ASN B C 1
ATOM 2477 O O . ASN B 1 97 ? -20.281 7.297 -18.109 1 93.62 97 ASN B O 1
ATOM 2481 N N . GLY B 1 98 ? -18.344 7.176 -16.984 1 94.12 98 GLY B N 1
ATOM 2482 C CA . GLY B 1 98 ? -18.188 5.758 -17.266 1 94.12 98 GLY B CA 1
ATOM 2483 C C . GLY B 1 98 ? -19.141 4.887 -16.469 1 94.12 98 GLY B C 1
ATOM 2484 O O . GLY B 1 98 ? -19.609 5.281 -15.398 1 94.12 98 GLY B O 1
ATOM 2485 N N . HIS B 1 99 ? -19.375 3.713 -16.984 1 96.31 99 HIS B N 1
ATOM 2486 C CA . HIS B 1 99 ? -20.312 2.779 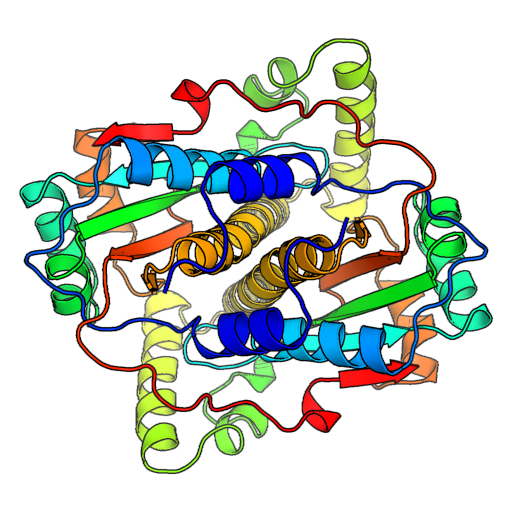-16.375 1 96.31 99 HIS B CA 1
ATOM 2487 C C . HIS B 1 99 ? -19.891 2.42 -14.961 1 96.31 99 HIS B C 1
ATOM 2489 O O . HIS B 1 99 ? -20.734 2.369 -14.055 1 96.31 99 HIS B O 1
ATOM 2495 N N . TYR B 1 100 ? -18.703 2.248 -14.727 1 97.19 100 TYR B N 1
ATOM 2496 C CA . TYR B 1 100 ? -18.203 1.83 -13.43 1 97.19 100 TYR B CA 1
ATOM 2497 C C . TYR B 1 100 ? -18.516 2.873 -12.359 1 97.19 100 TYR B C 1
ATOM 2499 O O . TYR B 1 100 ? -19.172 2.57 -11.359 1 97.19 100 TYR B O 1
ATOM 2507 N N . MET B 1 101 ? -18.109 4.125 -12.617 1 96.75 101 MET B N 1
ATOM 2508 C CA . MET B 1 101 ? -18.281 5.188 -11.633 1 96.75 101 MET B CA 1
ATOM 2509 C C . MET B 1 101 ? -19.766 5.5 -11.414 1 96.75 101 MET B C 1
ATOM 2511 O O . MET B 1 101 ? -20.172 5.812 -10.297 1 96.75 101 MET B O 1
ATOM 2515 N N . GLN B 1 102 ? -20.547 5.324 -12.445 1 95.94 102 GLN B N 1
ATOM 2516 C CA . GLN B 1 102 ? -21.969 5.637 -12.367 1 95.94 102 GLN B CA 1
ATOM 2517 C C . GLN B 1 102 ? -22.719 4.602 -11.523 1 95.94 102 GLN B C 1
ATOM 2519 O O . GLN B 1 102 ? -23.828 4.867 -11.039 1 95.94 102 GLN B O 1
ATOM 2524 N N . ASN B 1 103 ? -22.125 3.43 -11.305 1 96.06 103 ASN B N 1
ATOM 2525 C CA . ASN B 1 103 ? -22.844 2.359 -10.625 1 96.06 103 ASN B CA 1
ATOM 2526 C C . ASN B 1 103 ? -22.156 1.956 -9.32 1 96.06 103 ASN B C 1
ATOM 2528 O O . ASN B 1 103 ? -22.609 1.037 -8.633 1 96.06 103 ASN B O 1
ATOM 2532 N N . LEU B 1 104 ? -21.094 2.666 -8.953 1 95.69 104 LEU B N 1
ATOM 2533 C CA . LEU B 1 104 ? -20.297 2.273 -7.793 1 95.69 104 LEU B CA 1
ATOM 2534 C C . LEU B 1 104 ? -20.953 2.742 -6.496 1 95.69 104 LEU B C 1
ATOM 2536 O O . LEU B 1 104 ? -20.922 2.031 -5.488 1 95.69 104 LEU B O 1
ATOM 2540 N N . TYR B 1 105 ? -21.547 3.91 -6.578 1 92.44 105 TYR B N 1
ATOM 2541 C CA . TYR B 1 105 ? -22.047 4.574 -5.379 1 92.44 105 TYR B CA 1
ATOM 2542 C C . TYR B 1 105 ? -23.562 4.66 -5.391 1 92.44 105 TYR B C 1
ATOM 2544 O O . TYR B 1 105 ? -24.188 4.648 -6.457 1 92.44 105 TYR B O 1
ATOM 2552 N N . ASP B 1 106 ? -24.109 4.789 -4.191 1 92.62 106 ASP B N 1
ATOM 2553 C CA . ASP B 1 106 ? -25.516 5.172 -4.07 1 92.62 106 ASP B CA 1
ATOM 2554 C C . ASP B 1 106 ? -25.656 6.68 -3.879 1 92.62 106 ASP B C 1
ATOM 2556 O O . ASP B 1 106 ? -24.719 7.348 -3.445 1 92.62 106 ASP B O 1
ATOM 2560 N N . GLU B 1 107 ? -26.906 7.156 -4.27 1 93 107 GLU B N 1
ATOM 2561 C CA . GLU B 1 107 ? -27.203 8.555 -3.979 1 93 107 GLU B CA 1
ATOM 2562 C C . GLU B 1 107 ? -27.469 8.766 -2.488 1 93 107 GLU B C 1
ATOM 2564 O O . GLU B 1 107 ? -28 7.883 -1.813 1 93 107 GLU B O 1
ATOM 2569 N N . PRO B 1 108 ? -27.031 9.922 -1.954 1 92.12 108 PRO B N 1
ATOM 2570 C CA . PRO B 1 108 ? -26.484 11.109 -2.607 1 92.12 108 PRO B CA 1
ATOM 2571 C C . PRO B 1 108 ? -24.969 11.07 -2.715 1 92.12 108 PRO B C 1
ATOM 2573 O O . PRO B 1 108 ? -24.359 11.984 -3.27 1 92.12 108 PRO B O 1
ATOM 2576 N N . TYR B 1 109 ? -24.375 10.062 -2.25 1 89.62 109 TYR B N 1
ATOM 2577 C CA . TYR B 1 109 ? -22.922 9.938 -2.252 1 89.62 109 TYR B CA 1
ATOM 2578 C C . TYR B 1 109 ? -22.375 9.938 -3.674 1 89.62 109 TYR B C 1
ATOM 2580 O O . TYR B 1 109 ? -21.328 10.523 -3.943 1 89.62 109 TYR B O 1
ATOM 2588 N N . ARG B 1 110 ? -23.094 9.414 -4.566 1 93.88 110 ARG B N 1
ATOM 2589 C CA . ARG B 1 110 ? -22.672 9.328 -5.957 1 93.88 110 ARG B CA 1
ATOM 2590 C C . ARG B 1 110 ? -22.453 10.711 -6.551 1 93.88 110 ARG B C 1
ATOM 2592 O O . ARG B 1 110 ? -21.375 11.008 -7.07 1 93.88 110 ARG B O 1
ATOM 2599 N N . SER B 1 111 ? -23.484 11.57 -6.449 1 94.62 111 SER B N 1
ATOM 2600 C CA . SER B 1 111 ? -23.406 12.891 -7.059 1 94.62 111 SER B CA 1
ATOM 2601 C C . SER B 1 111 ? -22.266 13.711 -6.477 1 94.62 111 SER B C 1
ATOM 2603 O O . SER B 1 111 ? -21.531 14.375 -7.215 1 94.62 111 SER B O 1
ATOM 2605 N N . ARG B 1 112 ? -22.109 13.57 -5.219 1 92.88 112 ARG B N 1
ATOM 2606 C CA . ARG B 1 112 ? -21.047 14.32 -4.539 1 92.88 112 ARG B CA 1
ATOM 2607 C C . ARG B 1 112 ? -19.672 13.836 -4.961 1 92.88 112 ARG B C 1
ATOM 2609 O O . ARG B 1 112 ? -18.797 14.641 -5.285 1 92.88 112 ARG B O 1
ATOM 2616 N N . THR B 1 113 ? -19.484 12.539 -4.988 1 94.12 113 THR B N 1
ATOM 2617 C CA . THR B 1 113 ? -18.203 11.945 -5.305 1 94.12 113 THR B CA 1
ATOM 2618 C C . THR B 1 113 ? -17.828 12.18 -6.77 1 94.12 113 THR B C 1
ATOM 2620 O O . THR B 1 113 ? -16.688 12.531 -7.082 1 94.12 113 THR B O 1
ATOM 2623 N N . LEU B 1 114 ? -18.812 12.062 -7.648 1 96.19 114 LEU B N 1
ATOM 2624 C CA . LEU B 1 114 ? -18.547 12.227 -9.07 1 96.19 114 LEU B CA 1
ATOM 2625 C C . LEU B 1 114 ? -18.109 13.656 -9.375 1 96.19 114 LEU B C 1
ATOM 2627 O O . LEU B 1 114 ? -17.188 13.867 -10.172 1 96.19 114 LEU B O 1
ATOM 2631 N N . LEU B 1 115 ? -18.734 14.57 -8.727 1 94.81 115 LEU B N 1
ATOM 2632 C CA . LEU B 1 115 ? -18.375 15.969 -8.93 1 94.81 115 LEU B CA 1
ATOM 2633 C C . LEU B 1 115 ? -16.953 16.234 -8.43 1 94.81 115 LEU B C 1
ATOM 2635 O O . LEU B 1 115 ? -16.156 16.859 -9.141 1 94.81 115 LEU B O 1
ATOM 2639 N N . SER B 1 116 ? -16.672 15.773 -7.27 1 93.75 116 SER B N 1
ATOM 2640 C CA . SER B 1 116 ? -15.359 15.977 -6.68 1 93.75 116 SER B CA 1
ATOM 2641 C C . SER B 1 116 ? -14.273 15.281 -7.492 1 93.75 116 SER B C 1
ATOM 2643 O O . SER B 1 116 ? -13.188 15.828 -7.699 1 93.75 116 SER B O 1
ATOM 2645 N N . PHE B 1 117 ? -14.57 14.102 -7.973 1 95.88 117 PHE B N 1
ATOM 2646 C CA . PHE B 1 117 ? -13.602 13.352 -8.773 1 95.88 117 PHE B CA 1
ATOM 2647 C C . PHE B 1 117 ? -13.336 14.055 -10.094 1 95.88 117 PHE B C 1
ATOM 2649 O O . PHE B 1 117 ? -12.195 14.102 -10.562 1 95.88 117 PHE B O 1
ATOM 2656 N N . ALA B 1 118 ? -14.391 14.586 -10.664 1 94.62 118 ALA B N 1
ATOM 2657 C CA . ALA B 1 118 ? -14.242 15.328 -11.914 1 94.62 118 ALA B CA 1
ATOM 2658 C C . ALA B 1 118 ? -13.336 16.547 -11.727 1 94.62 118 ALA B C 1
ATOM 2660 O O . ALA B 1 118 ? -12.516 16.844 -12.586 1 94.62 118 ALA B O 1
ATOM 2661 N N . GLN B 1 119 ? -13.523 17.172 -10.648 1 92.19 119 GLN B N 1
ATOM 2662 C CA . GLN B 1 119 ? -12.688 18.328 -10.336 1 92.19 119 GLN B CA 1
ATOM 2663 C C . GLN B 1 119 ? -11.227 17.906 -10.18 1 92.19 119 GLN B C 1
ATOM 2665 O O . GLN B 1 119 ? -10.328 18.609 -10.656 1 92.19 119 GLN B O 1
ATOM 2670 N N . MET B 1 120 ? -11.023 16.797 -9.523 1 90.38 120 MET B N 1
ATOM 2671 C CA . MET B 1 120 ? -9.664 16.281 -9.344 1 90.38 120 MET B CA 1
ATOM 2672 C C . MET B 1 120 ? -9.031 15.953 -10.695 1 90.38 120 MET B C 1
ATOM 2674 O O . MET B 1 120 ? -7.883 16.312 -10.953 1 90.38 120 MET B O 1
ATOM 2678 N N . LEU B 1 121 ? -9.797 15.32 -11.547 1 92 121 LEU B N 1
ATOM 2679 C CA . LEU B 1 121 ? -9.305 14.961 -12.875 1 92 121 LEU B CA 1
ATOM 2680 C C . LEU B 1 121 ? -8.875 16.188 -13.656 1 92 121 LEU B C 1
ATOM 2682 O O . LEU B 1 121 ? -7.863 16.172 -14.359 1 92 121 LEU B O 1
ATOM 2686 N N . ASP B 1 122 ? -9.633 17.188 -13.508 1 91.06 122 ASP B N 1
ATOM 2687 C CA . ASP B 1 122 ? -9.367 18.438 -14.234 1 91.06 122 ASP B CA 1
ATOM 2688 C C . ASP B 1 122 ? -8.156 19.156 -13.656 1 91.06 122 ASP B C 1
ATOM 2690 O O . ASP B 1 122 ? -7.184 19.422 -14.359 1 91.06 122 ASP B O 1
ATOM 2694 N N . LEU B 1 123 ? -8.141 19.328 -12.406 1 85.31 123 LEU B N 1
ATOM 2695 C CA . LEU B 1 123 ? -7.184 20.203 -11.75 1 85.31 123 LEU B CA 1
ATOM 2696 C C . LEU B 1 123 ? -5.848 19.5 -11.539 1 85.31 123 LEU B C 1
ATOM 2698 O O . LEU B 1 123 ? -4.789 20.109 -11.68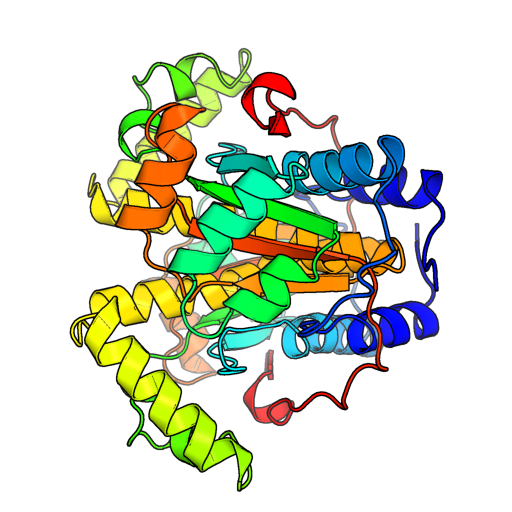 1 85.31 123 LEU B O 1
ATOM 2702 N N . ARG B 1 124 ? -5.918 18.25 -11.227 1 86.06 124 ARG B N 1
ATOM 2703 C CA . ARG B 1 124 ? -4.703 17.531 -10.836 1 86.06 124 ARG B CA 1
ATOM 2704 C C . ARG B 1 124 ? -4.133 16.734 -12.008 1 86.06 124 ARG B C 1
ATOM 2706 O O . ARG B 1 124 ? -2.916 16.656 -12.172 1 86.06 124 ARG B O 1
ATOM 2713 N N . PHE B 1 125 ? -5 16.219 -12.844 1 90.56 125 PHE B N 1
ATOM 2714 C CA . PHE B 1 125 ? -4.508 15.305 -13.867 1 90.56 125 PHE B CA 1
ATOM 2715 C C . PHE B 1 125 ? -4.574 15.953 -15.242 1 90.56 125 PHE B C 1
ATOM 2717 O O . PHE B 1 125 ? -3.992 15.445 -16.203 1 90.56 125 PHE B O 1
ATOM 2724 N N . ASN B 1 126 ? -5.234 17.141 -15.383 1 91.69 126 ASN B N 1
ATOM 2725 C CA . ASN B 1 126 ? -5.453 17.766 -16.672 1 91.69 126 ASN B CA 1
ATOM 2726 C C . ASN B 1 126 ? -5.969 16.766 -17.703 1 91.69 126 ASN B C 1
ATOM 2728 O O . ASN B 1 126 ? -5.465 16.719 -18.828 1 91.69 126 ASN B O 1
ATOM 2732 N N . HIS B 1 127 ? -6.711 15.859 -17.281 1 88.38 127 HIS B N 1
ATOM 2733 C CA . HIS B 1 127 ? -7.395 14.836 -18.062 1 88.38 127 HIS B CA 1
ATOM 2734 C C . HIS B 1 127 ? -6.402 13.891 -18.734 1 88.38 127 HIS B C 1
ATOM 2736 O O . HIS B 1 127 ? -6.699 13.289 -19.766 1 88.38 127 HIS B O 1
ATOM 2742 N N . SER B 1 128 ? -5.258 13.758 -18.172 1 94.12 128 SER B N 1
ATOM 2743 C CA . SER B 1 128 ? -4.254 12.82 -18.688 1 94.12 128 SER B CA 1
ATOM 2744 C C . SER B 1 128 ? -4.59 11.391 -18.281 1 94.12 128 SER B C 1
ATOM 2746 O O . SER B 1 128 ? -4.617 11.055 -17.094 1 94.12 128 SER B O 1
ATOM 2748 N N . MET B 1 129 ? -4.711 10.531 -19.281 1 94.94 129 MET B N 1
ATOM 2749 C CA . MET B 1 129 ? -5.008 9.125 -19.031 1 94.94 129 MET B CA 1
ATOM 2750 C C . MET B 1 129 ? -3.805 8.414 -18.422 1 94.94 129 MET B C 1
ATOM 2752 O O . MET B 1 129 ? -3.967 7.488 -17.625 1 94.94 129 MET B O 1
ATOM 2756 N N . GLN B 1 130 ? -2.658 8.898 -18.734 1 94.31 130 GLN B N 1
ATOM 2757 C CA . GLN B 1 130 ? -1.439 8.336 -18.156 1 94.31 130 GLN B CA 1
ATOM 2758 C C . GLN B 1 130 ? -1.357 8.617 -16.656 1 94.31 130 GLN B C 1
ATOM 2760 O O . GLN B 1 130 ? -1.018 7.73 -15.875 1 94.31 130 GLN B O 1
ATOM 2765 N N . LYS B 1 131 ? -1.654 9.859 -16.281 1 94.75 131 LYS B N 1
ATOM 2766 C CA . LYS B 1 131 ? -1.666 10.211 -14.867 1 94.75 131 LYS B CA 1
ATOM 2767 C C . LYS B 1 131 ? -2.754 9.445 -14.117 1 94.75 131 LYS B C 1
ATOM 2769 O O . LYS B 1 131 ? -2.547 9.008 -12.984 1 94.75 131 LYS B O 1
ATOM 2774 N N . LEU B 1 132 ? -3.9 9.273 -14.812 1 96.81 132 LEU B N 1
ATOM 2775 C CA . LEU B 1 132 ? -4.996 8.523 -14.219 1 96.81 132 LEU B CA 1
ATOM 2776 C C . LEU B 1 132 ? -4.609 7.059 -14.023 1 96.81 132 LEU B C 1
ATOM 2778 O O . LEU B 1 132 ? -4.965 6.449 -13.008 1 96.81 132 LEU B O 1
ATOM 2782 N N . GLU B 1 133 ? -3.871 6.527 -14.945 1 97.12 133 GLU B N 1
ATOM 2783 C CA . GLU B 1 133 ? -3.398 5.152 -14.82 1 97.12 133 GLU B CA 1
ATOM 2784 C C . GLU B 1 133 ? -2.461 5.004 -13.625 1 97.12 133 GLU B C 1
ATOM 2786 O O . GLU B 1 133 ? -2.572 4.047 -12.852 1 97.12 133 GLU B O 1
ATOM 2791 N N . SER B 1 134 ? -1.529 5.914 -13.508 1 96.56 134 SER B N 1
ATOM 2792 C CA . SER B 1 134 ? -0.617 5.898 -12.367 1 96.56 134 SER B CA 1
ATOM 2793 C C . SER B 1 134 ? -1.376 6.008 -11.047 1 96.56 134 SER B C 1
ATOM 2795 O O . SER B 1 134 ? -1.073 5.293 -10.094 1 96.56 134 SER B O 1
ATOM 2797 N N . TYR B 1 135 ? -2.371 6.879 -11.086 1 97.44 135 TYR B N 1
ATOM 2798 C CA . TYR B 1 135 ? -3.244 7.062 -9.93 1 97.44 135 TYR B CA 1
ATOM 2799 C C . TYR B 1 135 ? -3.932 5.754 -9.555 1 97.44 135 TYR B C 1
ATOM 2801 O O . TYR B 1 135 ? -3.973 5.383 -8.375 1 97.44 135 TYR B O 1
ATOM 2809 N N . ILE B 1 136 ? -4.395 5.039 -10.484 1 98.38 136 ILE B N 1
ATOM 2810 C CA . ILE B 1 136 ? -5.094 3.775 -10.273 1 98.38 136 ILE B CA 1
ATOM 2811 C C . ILE B 1 136 ? -4.129 2.742 -9.688 1 98.38 136 ILE B C 1
ATOM 2813 O O . ILE B 1 136 ? -4.465 2.039 -8.734 1 98.38 136 ILE B O 1
ATOM 2817 N N . LEU B 1 137 ? -2.953 2.682 -10.195 1 98.56 137 LEU B N 1
ATOM 2818 C CA . LEU B 1 137 ? -1.954 1.74 -9.703 1 98.56 137 LEU B CA 1
ATOM 2819 C C . LEU B 1 137 ? -1.593 2.039 -8.258 1 98.56 137 LEU B C 1
ATOM 2821 O O . LEU B 1 137 ? -1.417 1.119 -7.453 1 98.56 137 LEU B O 1
ATOM 2825 N N . GLU B 1 138 ? -1.5 3.287 -7.945 1 98.62 138 GLU B N 1
ATOM 2826 C CA . GLU B 1 138 ? -1.215 3.674 -6.566 1 98.62 138 GLU B CA 1
ATOM 2827 C C . GLU B 1 138 ? -2.254 3.102 -5.605 1 98.62 138 GLU B C 1
ATOM 2829 O O . GLU B 1 138 ? -1.908 2.617 -4.527 1 98.62 138 GLU B O 1
ATOM 2834 N N . GLN B 1 139 ? -3.523 3.143 -6.027 1 98.81 139 GLN B N 1
ATOM 2835 C CA . GLN B 1 139 ? -4.574 2.578 -5.188 1 98.81 139 GLN B CA 1
ATOM 2836 C C . GLN B 1 139 ? -4.398 1.071 -5.023 1 98.81 139 GLN B C 1
ATOM 2838 O O . GLN B 1 139 ? -4.641 0.527 -3.943 1 98.81 139 GLN B O 1
ATOM 2843 N N . CYS B 1 140 ? -3.992 0.391 -6.055 1 98.94 140 CYS B N 1
ATOM 2844 C CA . CYS B 1 140 ? -3.74 -1.044 -5.984 1 98.94 140 CYS B CA 1
ATOM 2845 C C . CYS B 1 140 ? -2.654 -1.356 -4.961 1 98.94 140 CYS B C 1
ATOM 2847 O O . CYS B 1 140 ? -2.775 -2.314 -4.195 1 98.94 140 CYS B O 1
ATOM 2849 N N . TYR B 1 141 ? -1.685 -0.529 -4.891 1 98.94 141 TYR B N 1
ATOM 2850 C CA . TYR B 1 141 ? -0.542 -0.841 -4.043 1 98.94 141 TYR B CA 1
ATOM 2851 C C . TYR B 1 141 ? -0.832 -0.487 -2.588 1 98.94 141 TYR B C 1
ATOM 2853 O O . TYR B 1 141 ? -0.218 -1.041 -1.673 1 98.94 141 TYR B O 1
ATOM 2861 N N . ILE B 1 142 ? -1.803 0.428 -2.336 1 98.94 142 ILE B N 1
ATOM 2862 C CA . ILE B 1 142 ? -2.318 0.561 -0.978 1 98.94 142 ILE B CA 1
ATOM 2863 C C . ILE B 1 142 ? -2.881 -0.779 -0.506 1 98.94 142 ILE B C 1
ATOM 2865 O O . ILE B 1 142 ? -2.562 -1.241 0.592 1 98.94 142 ILE B O 1
ATOM 2869 N N . ALA B 1 143 ? -3.629 -1.41 -1.388 1 98.94 143 ALA B N 1
ATOM 2870 C CA . ALA B 1 143 ? -4.219 -2.707 -1.063 1 98.94 143 ALA B CA 1
ATOM 2871 C C . ALA B 1 143 ? -3.137 -3.766 -0.861 1 98.94 143 ALA B C 1
ATOM 2873 O O . ALA B 1 143 ? -3.25 -4.617 0.023 1 98.94 143 ALA B O 1
ATOM 2874 N N . VAL B 1 144 ? -2.107 -3.695 -1.647 1 98.94 144 VAL B N 1
ATOM 2875 C CA . VAL B 1 144 ? -1.019 -4.664 -1.563 1 98.94 144 VAL B CA 1
ATOM 2876 C C . VAL B 1 144 ? -0.371 -4.594 -0.183 1 98.94 144 VAL B C 1
ATOM 2878 O O . VAL B 1 144 ? -0.135 -5.625 0.452 1 98.94 144 VAL B O 1
ATOM 2881 N N . GLY B 1 145 ? -0.108 -3.365 0.276 1 98.88 145 GLY B N 1
ATOM 2882 C CA . GLY B 1 145 ? 0.44 -3.207 1.613 1 98.88 145 GLY B CA 1
ATOM 2883 C C . GLY B 1 145 ? -0.46 -3.77 2.697 1 98.88 145 GLY B C 1
ATOM 2884 O O . GLY B 1 145 ? 0.01 -4.449 3.613 1 98.88 145 GLY B O 1
ATOM 2885 N N . GLN B 1 146 ? -1.715 -3.516 2.572 1 98.88 146 GLN B N 1
ATOM 2886 C CA . GLN B 1 146 ? -2.676 -4.023 3.545 1 98.88 146 GLN B CA 1
ATOM 2887 C C . GLN B 1 146 ? -2.746 -5.547 3.504 1 98.88 146 GLN B C 1
ATOM 2889 O O . GLN B 1 146 ? -2.787 -6.203 4.547 1 98.88 146 GLN B O 1
ATOM 2894 N N . ILE B 1 147 ? -2.768 -6.129 2.324 1 98.88 147 ILE B N 1
ATOM 2895 C CA . ILE B 1 147 ? -2.865 -7.578 2.166 1 98.88 147 ILE B CA 1
ATOM 2896 C C . ILE B 1 147 ? -1.668 -8.25 2.832 1 98.88 147 ILE B C 1
ATOM 2898 O O . ILE B 1 147 ? -1.832 -9.195 3.609 1 98.88 147 ILE B O 1
ATOM 2902 N N . CYS B 1 148 ? -0.476 -7.734 2.576 1 98.81 148 CYS B N 1
ATOM 2903 C CA . CYS B 1 148 ? 0.728 -8.367 3.1 1 98.81 148 CYS B CA 1
ATOM 2904 C C . CYS B 1 148 ? 0.748 -8.328 4.621 1 98.81 148 CYS B C 1
ATOM 2906 O O . CYS B 1 148 ? 1.041 -9.336 5.273 1 98.81 148 CYS B O 1
ATOM 2908 N N . LEU B 1 149 ? 0.394 -7.191 5.176 1 98.5 149 LEU B N 1
ATOM 2909 C CA . LEU B 1 149 ? 0.356 -7.117 6.633 1 98.5 149 LEU B CA 1
ATOM 2910 C C . LEU B 1 149 ? -0.789 -7.957 7.191 1 98.5 149 LEU B C 1
ATOM 2912 O O . LEU B 1 149 ? -0.631 -8.633 8.211 1 98.5 149 LEU B O 1
ATOM 2916 N N . GLY B 1 150 ? -1.947 -7.914 6.535 1 98.25 150 GLY B N 1
ATOM 2917 C CA . GLY B 1 150 ? -3.088 -8.711 6.953 1 98.25 150 GLY B CA 1
ATOM 2918 C C . GLY B 1 150 ? -2.803 -10.203 6.965 1 98.25 150 GLY B C 1
ATOM 2919 O O . GLY B 1 150 ? -3.176 -10.906 7.906 1 98.25 150 GLY B O 1
ATOM 2920 N N . VAL B 1 151 ? -2.119 -10.672 5.949 1 98.31 151 VAL B N 1
ATOM 2921 C CA . VAL B 1 151 ? -1.75 -12.078 5.852 1 98.31 151 VAL B CA 1
ATOM 2922 C C . VAL B 1 151 ? -0.802 -12.445 6.992 1 98.31 151 VAL B C 1
ATOM 2924 O O . VAL B 1 151 ? -0.907 -13.531 7.57 1 98.31 151 VAL B O 1
ATOM 2927 N N . SER B 1 152 ? 0.085 -11.539 7.328 1 97.5 152 SER B N 1
ATOM 2928 C CA . SER B 1 152 ? 0.991 -11.773 8.445 1 97.5 152 SER B CA 1
ATOM 2929 C C . SER B 1 152 ? 0.229 -11.867 9.766 1 97.5 152 SER B C 1
ATOM 2931 O O . SER B 1 152 ? 0.602 -12.641 10.648 1 97.5 152 SER B O 1
ATOM 2933 N N . LEU B 1 153 ? -0.832 -11.109 9.906 1 97.62 153 LEU B N 1
ATOM 2934 C CA . LEU B 1 153 ? -1.67 -11.164 11.094 1 97.62 153 LEU B CA 1
ATOM 2935 C C . LEU B 1 153 ? -2.287 -12.555 11.258 1 97.62 153 LEU B C 1
ATOM 2937 O O . LEU B 1 153 ? -2.559 -12.984 12.383 1 97.62 153 LEU B O 1
ATOM 2941 N N . MET B 1 154 ? -2.449 -13.273 10.156 1 97.19 154 MET B N 1
ATOM 2942 C CA . MET B 1 154 ? -3.025 -14.617 10.141 1 97.19 154 MET B CA 1
ATOM 2943 C C . MET B 1 154 ? -1.974 -15.664 10.492 1 97.19 154 MET B C 1
ATOM 2945 O O . MET B 1 154 ? -2.287 -16.844 10.609 1 97.19 154 MET B O 1
ATOM 2949 N N . GLY B 1 155 ? -0.726 -15.195 10.609 1 95.88 155 GLY B N 1
ATOM 2950 C CA . GLY B 1 155 ? 0.365 -16.141 10.828 1 95.88 155 GLY B CA 1
ATOM 2951 C C . GLY B 1 155 ? 0.836 -16.812 9.555 1 95.88 155 GLY B C 1
ATOM 2952 O O . GLY B 1 155 ? 1.424 -17.891 9.594 1 95.88 155 GLY B O 1
ATOM 2953 N N . LEU B 1 156 ? 0.527 -16.203 8.414 1 97.56 156 LEU B N 1
ATOM 2954 C CA . LEU B 1 156 ? 0.884 -16.719 7.094 1 97.56 156 LEU B CA 1
ATOM 2955 C C . LEU B 1 156 ? 1.856 -15.789 6.387 1 97.56 156 LEU B C 1
ATOM 2957 O O . LEU B 1 156 ? 2.236 -14.75 6.934 1 97.56 156 LEU B O 1
ATOM 2961 N N . ASP B 1 157 ? 2.322 -16.281 5.242 1 98.12 157 ASP B N 1
ATOM 2962 C CA . ASP B 1 157 ? 3.404 -15.547 4.59 1 98.12 157 ASP B CA 1
ATOM 2963 C C . ASP B 1 157 ? 3.01 -15.133 3.174 1 98.12 157 ASP B C 1
ATOM 2965 O O . ASP B 1 157 ? 2.115 -15.727 2.572 1 98.12 157 ASP B O 1
ATOM 2969 N N . SER B 1 158 ? 3.662 -14.102 2.715 1 98.62 158 SER B N 1
ATOM 2970 C CA . SER B 1 158 ? 3.41 -13.555 1.384 1 98.62 158 SER B CA 1
ATOM 2971 C C . SER B 1 158 ? 4.691 -13.023 0.753 1 98.62 158 SER B C 1
ATOM 2973 O O . SER B 1 158 ? 5.703 -12.852 1.438 1 98.62 158 SER B O 1
ATOM 2975 N N . CYS B 1 159 ? 4.645 -12.828 -0.522 1 98.69 159 CYS B N 1
ATOM 2976 C CA . CYS B 1 159 ? 5.699 -12.148 -1.265 1 98.69 159 CYS B CA 1
ATOM 2977 C C . CYS B 1 159 ? 5.129 -11.406 -2.467 1 98.69 159 CYS B C 1
ATOM 2979 O O . CYS B 1 159 ? 4.445 -12 -3.301 1 98.69 159 CYS B O 1
ATOM 2981 N N . ILE B 1 160 ? 5.406 -10.133 -2.512 1 98.88 160 ILE B N 1
ATOM 2982 C CA . ILE B 1 160 ? 5.016 -9.32 -3.662 1 98.88 160 ILE B CA 1
ATOM 2983 C C . ILE B 1 160 ? 5.93 -9.633 -4.844 1 98.88 160 ILE B C 1
ATOM 2985 O O . ILE B 1 160 ? 7.152 -9.695 -4.691 1 98.88 160 ILE B O 1
ATOM 2989 N N . ILE B 1 161 ? 5.336 -9.797 -6.004 1 98.19 161 ILE B N 1
ATOM 2990 C CA . ILE B 1 161 ? 6.098 -10.141 -7.199 1 98.19 161 ILE B CA 1
ATOM 2991 C C . ILE B 1 161 ? 5.805 -9.141 -8.305 1 98.19 161 ILE B C 1
ATOM 2993 O O . ILE B 1 161 ? 4.672 -9.047 -8.789 1 98.19 161 ILE B O 1
ATOM 2997 N N . GLY B 1 162 ? 6.793 -8.43 -8.656 1 96.31 162 GLY B N 1
ATOM 2998 C CA . GLY B 1 162 ? 6.695 -7.531 -9.797 1 96.31 162 GLY B CA 1
ATOM 2999 C C . GLY B 1 162 ? 7.418 -8.047 -11.031 1 96.31 162 GLY B C 1
ATOM 3000 O O . GLY B 1 162 ? 7.207 -7.539 -12.133 1 96.31 162 GLY B O 1
ATOM 3001 N N . GLY B 1 163 ? 8.234 -9.078 -10.828 1 94.31 163 GLY B N 1
ATOM 3002 C CA . GLY B 1 163 ? 9.039 -9.617 -11.914 1 94.31 163 GLY B CA 1
ATOM 3003 C C . GLY B 1 163 ? 8.367 -10.75 -12.656 1 94.31 163 GLY B C 1
ATOM 3004 O O . GLY B 1 163 ? 8.57 -11.922 -12.328 1 94.31 163 GLY B O 1
ATOM 3005 N N . PHE B 1 164 ? 7.602 -10.406 -13.641 1 95.81 164 PHE B N 1
ATOM 3006 C CA . PHE B 1 164 ? 6.941 -11.352 -14.531 1 95.81 164 PHE B CA 1
ATOM 3007 C C . PHE B 1 164 ? 6.672 -10.719 -15.891 1 95.81 164 PHE B C 1
ATOM 3009 O O . PHE B 1 164 ? 6.746 -9.5 -16.031 1 95.81 164 PHE B O 1
ATOM 3016 N N . ASP B 1 165 ? 6.5 -11.562 -16.922 1 94.94 165 ASP B N 1
ATOM 3017 C CA . ASP B 1 165 ? 6.082 -11.109 -18.25 1 94.94 165 ASP B CA 1
ATOM 3018 C C . ASP B 1 165 ? 4.582 -10.812 -18.281 1 94.94 165 ASP B C 1
ATOM 3020 O O . ASP B 1 165 ? 3.766 -11.727 -18.422 1 94.94 165 ASP B O 1
ATOM 3024 N N . ALA B 1 166 ? 4.254 -9.57 -18.188 1 93.12 166 ALA B N 1
ATOM 3025 C CA . ALA B 1 166 ? 2.859 -9.164 -18.031 1 93.12 166 ALA B CA 1
ATOM 3026 C C . ALA B 1 166 ? 2.025 -9.594 -19.234 1 93.12 166 ALA B C 1
ATOM 3028 O O . ALA B 1 166 ? 0.852 -9.945 -19.094 1 93.12 166 ALA B O 1
ATOM 3029 N N . LEU B 1 167 ? 2.609 -9.492 -20.359 1 94 167 LEU B N 1
ATOM 3030 C CA . LEU B 1 167 ? 1.893 -9.883 -21.562 1 94 167 LEU B CA 1
ATOM 3031 C C . LEU B 1 167 ? 1.576 -11.375 -21.547 1 94 167 LEU B C 1
ATOM 3033 O O . LEU B 1 167 ? 0.433 -11.773 -21.781 1 94 167 LEU B O 1
ATOM 3037 N N . LYS B 1 168 ? 2.537 -12.203 -21.203 1 96.81 168 LYS B N 1
ATOM 3038 C CA . LYS B 1 168 ? 2.354 -13.648 -21.25 1 96.81 168 LYS B CA 1
ATOM 3039 C C . LYS B 1 168 ? 1.451 -14.117 -20.109 1 96.81 168 LYS B C 1
ATOM 3041 O O . LYS B 1 168 ? 0.597 -14.984 -20.297 1 96.81 168 LYS B O 1
ATOM 3046 N N . VAL B 1 169 ? 1.622 -13.523 -18.938 1 97.62 169 VAL B N 1
ATOM 3047 C CA . VAL B 1 169 ? 0.741 -13.867 -17.828 1 97.62 169 VAL B CA 1
ATOM 3048 C C . VAL B 1 169 ? -0.688 -13.438 -18.141 1 97.62 169 VAL B C 1
ATOM 3050 O O . VAL B 1 169 ? -1.645 -14.148 -17.844 1 97.62 169 VAL B O 1
ATOM 3053 N N . GLY B 1 170 ? -0.82 -12.266 -18.75 1 97 170 GLY B N 1
ATOM 3054 C CA . GLY B 1 170 ? -2.125 -11.812 -19.219 1 97 170 GLY B CA 1
ATOM 3055 C C . GLY B 1 170 ? -2.789 -12.781 -20.172 1 97 170 GLY B C 1
ATOM 3056 O O . GLY B 1 170 ? -3.99 -13.039 -20.078 1 97 170 GLY B O 1
ATOM 3057 N N . GLU B 1 171 ? -2.018 -13.32 -21.047 1 96.56 171 GLU B N 1
ATOM 3058 C CA . GLU B 1 171 ? -2.529 -14.297 -22.016 1 96.56 171 GLU B CA 1
ATOM 3059 C C . GLU B 1 171 ? -3.016 -15.555 -21.297 1 96.56 171 GLU B C 1
ATOM 3061 O O . GLU B 1 171 ? -4.078 -16.094 -21.625 1 96.56 171 GLU B O 1
ATOM 3066 N N . VAL B 1 172 ? -2.271 -15.992 -20.359 1 97.38 172 VAL B N 1
ATOM 3067 C CA . VAL B 1 172 ? -2.635 -17.172 -19.578 1 97.38 172 VAL B CA 1
ATOM 3068 C C . VAL B 1 172 ? -3.965 -16.922 -18.875 1 97.38 172 VAL B C 1
ATOM 3070 O O . VAL B 1 172 ? -4.867 -17.766 -18.922 1 97.38 172 VAL B O 1
ATOM 3073 N N . LEU B 1 173 ? -4.113 -15.734 -18.281 1 97.31 173 LEU B N 1
ATOM 3074 C CA . LEU B 1 173 ? -5.293 -15.414 -17.484 1 97.31 173 LEU B CA 1
ATOM 3075 C C . LEU B 1 173 ? -6.492 -15.117 -18.375 1 97.31 173 LEU B C 1
ATOM 3077 O O . LEU B 1 173 ? -7.637 -15.359 -17.984 1 97.31 173 LEU B O 1
ATOM 3081 N N . SER B 1 174 ? -6.188 -14.602 -19.547 1 95.44 174 SER B N 1
ATOM 3082 C CA . SER B 1 174 ? -7.254 -14.195 -20.453 1 95.44 174 SER B CA 1
ATOM 3083 C C . SER B 1 174 ? -8.055 -15.398 -20.938 1 95.44 174 SER B C 1
ATOM 3085 O O . SER B 1 174 ? -9.156 -15.25 -21.469 1 95.44 174 SER B O 1
ATOM 3087 N N . GLN B 1 175 ? -7.531 -16.547 -20.719 1 92.81 175 GLN B N 1
ATOM 3088 C CA . GLN B 1 175 ? -8.258 -17.781 -21.031 1 92.81 175 GLN B CA 1
ATOM 3089 C C . GLN B 1 175 ? -9.375 -18.031 -20.031 1 92.81 175 GLN B C 1
ATOM 3091 O O . GLN B 1 175 ? -10.266 -18.844 -20.266 1 92.81 175 GLN B O 1
ATOM 3096 N N . ARG B 1 176 ? -9.344 -17.266 -18.953 1 92.5 176 ARG B N 1
ATOM 3097 C CA . ARG B 1 176 ? -10.266 -17.547 -17.859 1 92.5 176 ARG B CA 1
ATOM 3098 C C . ARG B 1 176 ? -11.039 -16.281 -17.469 1 92.5 176 ARG B C 1
ATOM 3100 O O . ARG B 1 176 ? -12.156 -16.375 -16.953 1 92.5 176 ARG B O 1
ATOM 3107 N N . ILE B 1 177 ? -10.359 -15.102 -17.656 1 91.38 177 ILE B N 1
ATOM 3108 C CA . ILE B 1 177 ? -11.008 -13.844 -17.312 1 91.38 177 ILE B CA 1
ATOM 3109 C C . ILE B 1 177 ? -10.75 -12.82 -18.406 1 91.38 177 ILE B C 1
ATOM 3111 O O . ILE B 1 177 ? -9.812 -12.961 -19.188 1 91.38 177 ILE B O 1
ATOM 3115 N N . ASN B 1 178 ? -11.531 -11.75 -18.344 1 87.25 178 ASN B N 1
ATOM 3116 C CA . ASN B 1 178 ? -11.438 -10.773 -19.422 1 87.25 178 ASN B CA 1
ATOM 3117 C C . ASN B 1 178 ? -10.266 -9.82 -19.219 1 87.25 178 ASN B C 1
ATOM 3119 O O . ASN B 1 178 ? -10.25 -9.047 -18.266 1 87.25 178 ASN B O 1
ATOM 3123 N N . ASP B 1 179 ? -9.359 -9.742 -20.109 1 85.69 179 ASP B N 1
ATOM 3124 C CA . ASP B 1 179 ? -8.211 -8.891 -20.375 1 85.69 179 ASP B CA 1
ATOM 3125 C C . ASP B 1 179 ? -7.754 -8.18 -19.094 1 85.69 179 ASP B C 1
ATOM 3127 O O . ASP B 1 179 ? -7.863 -6.957 -18.984 1 85.69 179 ASP B O 1
ATOM 3131 N N . PRO B 1 180 ? -7.082 -8.852 -18.266 1 90.69 180 PRO B N 1
ATOM 3132 C CA . PRO B 1 180 ? -6.641 -8.234 -17.016 1 90.69 180 PRO B CA 1
ATOM 3133 C C . PRO B 1 180 ? -5.434 -7.32 -17.203 1 90.69 180 PRO B C 1
ATOM 3135 O O . PRO B 1 180 ? -4.531 -7.633 -17.984 1 90.69 180 PRO B O 1
ATOM 3138 N N . LYS B 1 181 ? -5.465 -6.109 -16.656 1 96.25 181 LYS B N 1
ATOM 3139 C CA . LYS B 1 181 ? -4.266 -5.309 -16.422 1 96.25 181 LYS B CA 1
ATOM 3140 C C . LYS B 1 181 ? -3.648 -5.621 -15.07 1 96.25 181 LYS B C 1
ATOM 3142 O O . LYS B 1 181 ? -4.254 -5.352 -14.031 1 96.25 181 LYS B O 1
ATOM 3147 N N . ILE B 1 182 ? -2.477 -6.152 -15.117 1 98.06 182 ILE B N 1
ATOM 3148 C CA . ILE B 1 182 ? -1.907 -6.711 -13.898 1 98.06 182 ILE B CA 1
ATOM 3149 C C . ILE B 1 182 ? -0.953 -5.699 -13.266 1 98.06 182 ILE B C 1
ATOM 3151 O O . ILE B 1 182 ? -0.023 -5.223 -13.922 1 98.06 182 ILE B O 1
ATOM 3155 N N . ALA B 1 183 ? -1.229 -5.34 -12.039 1 98.12 183 ALA B N 1
ATOM 3156 C CA . ALA B 1 183 ? -0.324 -4.484 -11.281 1 98.12 183 ALA B CA 1
ATOM 3157 C C . ALA B 1 183 ? 0.842 -5.285 -10.711 1 98.12 183 ALA B C 1
ATOM 3159 O O . ALA B 1 183 ? 2.006 -4.93 -10.906 1 98.12 183 ALA B O 1
ATOM 3160 N N . CYS B 1 184 ? 0.558 -6.367 -10.016 1 98.56 184 CYS B N 1
ATOM 3161 C CA . CYS B 1 184 ? 1.556 -7.266 -9.445 1 98.56 184 CYS B CA 1
ATOM 3162 C C . CYS B 1 184 ? 0.926 -8.594 -9.047 1 98.56 184 CYS B C 1
ATOM 3164 O O . CYS B 1 184 ? -0.276 -8.797 -9.219 1 98.56 184 CYS B O 1
ATOM 3166 N N . LEU B 1 185 ? 1.753 -9.531 -8.656 1 98.81 185 LEU B N 1
ATOM 3167 C CA . LEU B 1 185 ? 1.33 -10.781 -8.039 1 98.81 185 LEU B CA 1
ATOM 3168 C C . LEU B 1 185 ? 1.704 -10.805 -6.559 1 98.81 185 LEU B C 1
ATOM 3170 O O . LEU B 1 185 ? 2.641 -10.125 -6.141 1 98.81 185 LEU B O 1
ATOM 3174 N N . ILE B 1 186 ? 0.936 -11.531 -5.801 1 98.94 186 ILE B N 1
ATOM 3175 C CA . ILE B 1 186 ? 1.3 -11.836 -4.418 1 98.94 186 ILE B CA 1
ATOM 3176 C C . ILE B 1 186 ? 1.263 -13.344 -4.195 1 98.94 186 ILE B C 1
ATOM 3178 O O . ILE B 1 186 ? 0.2 -13.969 -4.281 1 98.94 186 ILE B O 1
ATOM 3182 N N . ALA B 1 187 ? 2.4 -13.938 -3.91 1 98.94 187 ALA B N 1
ATOM 3183 C CA . ALA B 1 187 ? 2.441 -15.336 -3.508 1 98.94 187 ALA B CA 1
ATOM 3184 C C . ALA B 1 187 ? 2.043 -15.5 -2.043 1 98.94 187 ALA B C 1
ATOM 3186 O O . ALA B 1 187 ? 2.428 -14.695 -1.195 1 98.94 187 ALA B O 1
ATOM 3187 N N . LEU B 1 188 ? 1.284 -16.5 -1.766 1 98.88 188 LEU B N 1
ATOM 3188 C CA . LEU B 1 188 ? 0.762 -16.734 -0.424 1 98.88 188 LEU B CA 1
ATOM 3189 C C . LEU B 1 188 ? 1.057 -18.156 0.034 1 98.88 188 LEU B C 1
ATOM 3191 O O . LEU B 1 188 ? 0.978 -19.094 -0.759 1 98.88 188 LEU B O 1
ATOM 3195 N N . GLY B 1 189 ? 1.354 -18.312 1.309 1 98.62 189 GLY B N 1
ATOM 3196 C CA . GLY B 1 189 ? 1.578 -19.641 1.888 1 98.62 189 GLY B CA 1
ATOM 3197 C C . GLY B 1 189 ? 2.154 -19.578 3.289 1 98.62 189 GLY B C 1
ATOM 3198 O O . GLY B 1 189 ? 1.917 -18.625 4.027 1 98.62 189 GLY B O 1
ATOM 3199 N N . LYS B 1 190 ? 2.73 -20.688 3.596 1 98 190 LYS B N 1
ATOM 3200 C CA . LYS B 1 190 ? 3.441 -20.812 4.867 1 98 190 LYS B CA 1
ATOM 3201 C C . LYS B 1 190 ? 4.941 -20.984 4.645 1 98 190 LYS B C 1
ATOM 3203 O O . LYS B 1 190 ? 5.363 -21.812 3.844 1 98 190 LYS B O 1
ATOM 3208 N N . ARG B 1 191 ? 5.691 -20.203 5.363 1 97.06 191 ARG B N 1
ATOM 3209 C CA . ARG B 1 191 ? 7.141 -20.234 5.172 1 97.06 191 ARG B CA 1
ATOM 3210 C C . ARG B 1 191 ? 7.719 -21.594 5.578 1 97.06 191 ARG B C 1
ATOM 3212 O O . ARG B 1 191 ? 7.133 -22.297 6.395 1 97.06 191 ARG B O 1
ATOM 3219 N N . VAL B 1 192 ? 8.922 -21.906 5.027 1 96.25 192 VAL B N 1
ATOM 3220 C CA . VAL B 1 192 ? 9.625 -23.141 5.391 1 96.25 192 VAL B CA 1
ATOM 3221 C C . VAL B 1 192 ? 10.852 -22.797 6.234 1 96.25 192 VAL B C 1
ATOM 3223 O O . VAL B 1 192 ? 11.453 -23.672 6.848 1 96.25 192 VAL B O 1
ATOM 3226 N N . LYS B 1 193 ? 11.258 -21.531 6.172 1 92.62 193 LYS B N 1
ATOM 3227 C CA . LYS B 1 193 ? 12.398 -21.047 6.949 1 92.62 193 LYS B CA 1
ATOM 3228 C C . LYS B 1 193 ? 12.031 -19.797 7.742 1 92.62 193 LYS B C 1
ATOM 3230 O O . LYS B 1 193 ? 11.094 -19.078 7.383 1 92.62 193 LYS B O 1
ATOM 3235 N N . GLU B 1 194 ? 12.781 -19.625 8.781 1 90.12 194 GLU B N 1
ATOM 3236 C CA . GLU B 1 194 ? 12.562 -18.406 9.555 1 90.12 194 GLU B CA 1
ATOM 3237 C C . GLU B 1 194 ? 12.883 -17.156 8.727 1 90.12 194 GLU B C 1
ATOM 3239 O O . GLU B 1 194 ? 13.695 -17.219 7.797 1 90.12 194 GLU B O 1
ATOM 3244 N N . ALA B 1 195 ? 12.266 -16.094 9.125 1 87.06 195 ALA B N 1
ATOM 3245 C CA . ALA B 1 195 ? 12.523 -14.82 8.445 1 87.06 195 ALA B CA 1
ATOM 3246 C C . ALA B 1 195 ? 13.961 -14.359 8.68 1 87.06 195 ALA B C 1
ATOM 3248 O O . ALA B 1 195 ? 14.492 -14.5 9.789 1 87.06 195 ALA B O 1
ATOM 3249 N N . SER B 1 196 ? 14.578 -13.914 7.629 1 83.88 196 SER B N 1
ATOM 3250 C CA . SER B 1 196 ? 15.906 -13.312 7.785 1 83.88 196 SER B CA 1
ATOM 3251 C C . SER B 1 196 ? 15.82 -11.953 8.469 1 83.88 196 SER B C 1
ATOM 3253 O O . SER B 1 196 ? 14.75 -11.328 8.492 1 83.88 196 SER B O 1
ATOM 3255 N N . GLN B 1 197 ? 16.922 -11.594 9.023 1 86.62 197 GLN B N 1
ATOM 3256 C CA . GLN B 1 197 ? 16.969 -10.258 9.617 1 86.62 197 GLN B CA 1
ATOM 3257 C C . GLN B 1 197 ? 16.75 -9.18 8.555 1 86.62 197 GLN B C 1
ATOM 3259 O O . GLN B 1 197 ? 17.344 -9.234 7.473 1 86.62 197 GLN B O 1
ATOM 3264 N N . LYS B 1 198 ? 15.906 -8.219 8.938 1 90.19 198 LYS B N 1
ATOM 3265 C CA . LYS B 1 198 ? 15.602 -7.148 8 1 90.19 198 LYS B CA 1
ATOM 3266 C C . LYS B 1 198 ? 16.766 -6.176 7.871 1 90.19 198 LYS B C 1
ATOM 3268 O O . LYS B 1 198 ? 17.422 -5.852 8.859 1 90.19 198 LYS B O 1
ATOM 3273 N N . SER B 1 199 ? 17.031 -5.887 6.664 1 91.38 199 SER B N 1
ATOM 3274 C CA . SER B 1 199 ? 17.938 -4.797 6.359 1 91.38 199 SER B CA 1
ATOM 3275 C C . SER B 1 199 ? 17.188 -3.527 5.973 1 91.38 199 SER B C 1
ATOM 3277 O O . SER B 1 199 ? 16.453 -3.518 4.984 1 91.38 199 SER B O 1
ATOM 3279 N N . ARG B 1 200 ? 17.312 -2.484 6.805 1 95.75 200 ARG B N 1
ATOM 3280 C CA . ARG B 1 200 ? 16.688 -1.192 6.562 1 95.75 200 ARG B CA 1
ATOM 3281 C C . ARG B 1 200 ? 17.688 -0.053 6.715 1 95.75 200 ARG B C 1
ATOM 3283 O O . ARG B 1 200 ? 18.625 -0.156 7.496 1 95.75 200 ARG B O 1
ATOM 3290 N N . LYS B 1 201 ? 17.469 0.934 5.945 1 94.81 201 LYS B N 1
ATOM 3291 C CA . LYS B 1 201 ? 18.312 2.109 6.137 1 94.81 201 LYS B CA 1
ATOM 3292 C C . LYS B 1 201 ? 18.125 2.693 7.535 1 94.81 201 LYS B C 1
ATOM 3294 O O . LYS B 1 201 ? 17.062 2.531 8.148 1 94.81 201 LYS B O 1
ATOM 3299 N N . PRO B 1 202 ? 19.203 3.373 8.039 1 95.69 202 PRO B N 1
ATOM 3300 C CA . PRO B 1 202 ? 19.094 3.992 9.367 1 95.69 202 PRO B CA 1
ATOM 3301 C C . PRO B 1 202 ? 17.891 4.918 9.484 1 95.69 202 PRO B C 1
ATOM 3303 O O . PRO B 1 202 ? 17.5 5.555 8.508 1 95.69 202 PRO B O 1
ATOM 3306 N N . LYS B 1 203 ? 17.359 5 10.625 1 96.44 203 LYS B N 1
ATOM 3307 C CA . LYS B 1 203 ? 16.141 5.758 10.875 1 96.44 203 LYS B CA 1
ATOM 3308 C C . LYS B 1 203 ? 16.281 7.207 10.422 1 96.44 203 LYS B C 1
ATOM 3310 O O . LYS B 1 203 ? 15.359 7.781 9.844 1 96.44 203 LYS B O 1
ATOM 3315 N N . ASN B 1 204 ? 17.453 7.793 10.641 1 95.88 204 ASN B N 1
ATOM 3316 C CA . ASN B 1 204 ? 17.656 9.195 10.297 1 95.88 204 ASN B CA 1
ATOM 3317 C C . ASN B 1 204 ? 17.703 9.406 8.781 1 95.88 204 ASN B C 1
ATOM 3319 O O . ASN B 1 204 ? 17.609 10.531 8.305 1 95.88 204 ASN B O 1
ATOM 3323 N N . HIS B 1 205 ? 17.844 8.305 8 1 96.31 205 HIS B N 1
ATOM 3324 C CA . HIS B 1 205 ? 17.797 8.383 6.543 1 96.31 205 HIS B CA 1
ATOM 3325 C C . HIS B 1 205 ? 16.391 8.148 6.02 1 96.31 205 HIS B C 1
ATOM 3327 O O . HIS B 1 205 ? 16.094 8.445 4.855 1 96.31 205 HIS B O 1
ATOM 3333 N N . ALA B 1 206 ? 15.523 7.633 6.918 1 97.75 206 ALA B N 1
ATOM 3334 C CA . ALA B 1 206 ? 14.172 7.277 6.48 1 97.75 206 ALA B CA 1
ATOM 3335 C C . ALA B 1 206 ? 13.141 8.234 7.062 1 97.75 206 ALA B C 1
ATOM 3337 O O . ALA B 1 206 ? 12.062 8.422 6.492 1 97.75 206 ALA B O 1
ATOM 3338 N N . ILE B 1 207 ? 13.523 8.836 8.234 1 98.38 207 ILE B N 1
ATOM 3339 C CA . ILE B 1 207 ? 12.539 9.594 9.008 1 98.38 207 ILE B CA 1
ATOM 3340 C C . ILE B 1 207 ? 13.078 10.992 9.297 1 98.38 207 ILE B C 1
ATOM 3342 O O . ILE B 1 207 ? 14.234 11.148 9.695 1 98.38 207 ILE B O 1
ATOM 3346 N N . THR B 1 208 ? 12.266 11.953 9.047 1 98.38 208 THR B N 1
ATOM 3347 C CA . THR B 1 208 ? 12.492 13.312 9.539 1 98.38 208 THR B CA 1
ATOM 3348 C C . THR B 1 208 ? 11.383 13.734 10.492 1 98.38 208 THR B C 1
ATOM 3350 O O . THR B 1 208 ? 10.203 13.531 10.211 1 98.38 208 THR B O 1
ATOM 3353 N N . TRP B 1 209 ? 11.789 14.305 11.633 1 98.12 209 TRP B N 1
ATOM 3354 C CA . TRP B 1 209 ? 10.836 14.781 12.625 1 98.12 209 TRP B CA 1
ATOM 3355 C C . TRP B 1 209 ? 10.68 16.297 12.547 1 98.12 209 TRP B C 1
ATOM 3357 O O . TRP B 1 209 ? 11.672 17.031 12.594 1 98.12 209 TRP B O 1
ATOM 3367 N N . LEU B 1 210 ? 9.5 16.703 12.375 1 97.56 210 LEU B N 1
ATOM 3368 C CA . LEU B 1 210 ? 9.227 18.141 12.328 1 97.56 210 LEU B CA 1
ATOM 3369 C C . LEU B 1 210 ? 8.07 18.5 13.266 1 97.56 210 LEU B C 1
ATOM 3371 O O . LEU B 1 210 ? 6.98 17.938 13.148 1 97.56 210 LEU B O 1
#

pLDDT: mean 95.88, std 3.77, range [69.81, 98.94]

Secondary structure (DSSP, 8-state):
--SS-HHHHHHHHHH--B---B-TT----HHHHHHHHHHHHT---GGG---EEEEEE--HHHHHHHHTTSGGGHHHHHH-SEEEEEEE--GGGGSTTSHHHHHHS-TTHHHHHHHHHHHHHHHTTTT-HHHHHHHHHHHHHHHHHHHHHHHHHTT-EEEEE--S-HHHHHHHHHTTSS-PEEEEEEEEE-BSSPPPPP----HHHHEEE-/--SS-HHHHHHHHHH--B---B-TT----HHHHHHHHHHHHT---GGG---EEEEEE--HHHHHHHHTTSGGGHHHHHH-SEEEEEEE--GGGGSTTSHHHHHHS-TTHHHHHHHHHHHHHHHTTTT-HHHHHHHHHHHHHHHHHHHHHHHHHTT-EEEEE--S-HHHHHHHHHTTSS--EEEEEEEEE-BSSPPPPP----HHHHEEE-

InterPro domains:
  IPR000415 Nitroreductase-like [G3DSA:3.40.109.10] (5-210)
  IPR000415 Nitroreductase-like [SSF55469] (11-209)
  IPR029479 Nitroreductase [PF00881] (15-190)
  IPR033878 Oxygen-insensitive NAD(P)H nitroreductase NfsB-like [cd02149] (8-204)